Protein AF-A0A958JCL6-F1 (afdb_monomer)

Sequence (434 aa):
MTSCCTVGLRSVIQRTFHLLRENCIGRKLQSEATAASVCFLFAFVALLLGGSQFAGAQTQPIQCGQSSDSDIFIMLDVTGSVSEAELEDEKAAAKALIDFFTGGNPLPHVAIGSFNSDCGSRSECNNSTFDHARIVVPLSDNYAAHQLALAPTPNGLIGPGPGGAGLGLTNIEKAIQLGQDHLAAFGSPSRRDFVIFISDGDPNVPGIFTVPTECNACNCPIAEDLGATAAANALAAGITIFTIHAGDSSCGGPEYLESRIASSPTNHFTSAGNLSDIFRQIAEAISCDDGLDCTADSCNTNTKFCEFVELDEDKDGLGDCSDLCFGDNSMIGLPCDGPDNDTCPTGVYDCPTNGVLTCTDGPEFDDRDGDGTSDCEDGCPDDKGKIDPLVCGCGIPDTDTDSDGTPDCKDRCVDDPFKIAPGICGCGTPDEKS

Solvent-accessible surface area (backbone atoms only — not comparable to full-atom values): 24867 Å² total; per-residue (Å²): 144,87,83,84,80,80,77,70,61,64,63,60,56,56,59,54,53,59,66,52,63,69,65,71,82,76,72,90,83,82,74,88,78,61,67,63,61,56,54,54,54,54,57,54,55,54,66,71,52,74,76,72,79,81,66,74,83,72,78,71,78,53,40,48,45,37,42,29,66,28,34,36,34,39,37,40,53,41,23,53,79,51,48,73,67,55,48,50,52,50,26,51,19,57,39,48,38,55,59,54,42,72,80,26,65,56,57,43,28,40,24,35,33,39,26,31,39,77,32,97,40,78,72,51,62,37,37,100,83,58,68,44,33,45,79,75,37,73,75,38,69,62,55,69,63,50,48,41,45,38,30,66,78,90,72,17,66,73,56,64,53,100,82,50,80,34,77,44,33,29,38,53,26,47,37,46,45,52,48,47,54,48,44,73,73,69,49,56,94,88,36,52,41,36,36,42,40,38,33,38,42,51,31,38,33,45,92,54,67,67,74,56,90,78,40,39,74,59,42,18,68,67,17,48,53,44,22,27,50,35,30,54,54,33,43,75,70,62,33,47,29,35,26,33,32,50,69,73,69,88,54,49,10,51,59,45,31,25,77,44,43,18,74,38,65,87,36,36,44,63,53,94,53,60,49,57,58,51,32,47,52,51,44,25,37,54,21,24,58,85,83,51,91,37,40,51,49,34,52,37,88,87,80,45,28,43,45,77,40,69,33,46,90,44,65,65,82,54,34,40,78,77,44,91,59,80,76,47,68,86,57,68,94,54,78,80,81,70,97,65,98,59,77,46,97,83,75,48,64,55,73,56,80,85,79,52,94,56,92,78,57,61,98,40,75,48,37,74,49,65,65,84,53,34,38,79,79,24,66,17,49,77,27,58,90,38,57,56,29,77,93,54,35,61,86,41,75,71,51,44,77,44,67,64,84,52,32,42,81,75,24,71,19,52,79,22,57,86,39,61,50,61,52,94,68,34,60,84,46,85,78,74,82,131

Structure (mmCIF, N/CA/C/O backbone):
data_AF-A0A958JCL6-F1
#
_entry.id   AF-A0A958JCL6-F1
#
loop_
_atom_site.group_PDB
_atom_site.id
_atom_site.type_symbol
_atom_site.label_atom_id
_atom_site.label_alt_id
_atom_site.label_comp_id
_atom_site.label_asym_id
_atom_site.label_entity_id
_atom_site.l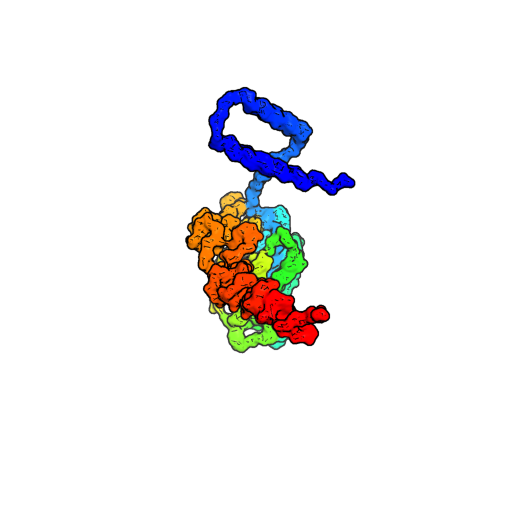abel_seq_id
_atom_site.pdbx_PDB_ins_code
_atom_site.Cartn_x
_atom_site.Cartn_y
_atom_site.Cartn_z
_atom_site.occupancy
_atom_site.B_iso_or_equiv
_atom_site.auth_seq_id
_atom_site.auth_comp_id
_atom_site.auth_asym_id
_atom_site.auth_atom_id
_atom_site.pdbx_PDB_model_num
ATOM 1 N N . MET A 1 1 ? -19.594 -31.682 30.255 1.00 39.00 1 MET A N 1
ATOM 2 C CA . MET A 1 1 ? -20.837 -31.716 29.452 1.00 39.00 1 MET A CA 1
ATOM 3 C C . MET A 1 1 ? -21.299 -30.282 29.251 1.00 39.00 1 MET A C 1
ATOM 5 O O . MET A 1 1 ? -22.208 -29.830 29.929 1.00 39.00 1 MET A O 1
ATOM 9 N N . THR A 1 2 ? -20.615 -29.532 28.392 1.00 33.00 2 THR A N 1
ATOM 10 C CA . THR A 1 2 ? -20.937 -28.110 28.170 1.00 33.00 2 THR A CA 1
ATOM 11 C C . THR A 1 2 ? -20.466 -27.690 26.780 1.00 33.00 2 THR A C 1
ATOM 13 O O . THR A 1 2 ? -19.779 -26.700 26.594 1.00 33.00 2 THR A O 1
ATOM 16 N N . SER A 1 3 ? -20.805 -28.520 25.794 1.00 38.75 3 SER A N 1
ATOM 17 C CA . SER A 1 3 ? -20.690 -28.216 24.370 1.00 38.75 3 SER A CA 1
ATOM 18 C C . SER A 1 3 ? -21.847 -28.936 23.673 1.00 38.75 3 SER A C 1
ATOM 20 O O . SER A 1 3 ? -21.738 -30.120 23.369 1.00 38.75 3 SER A O 1
ATOM 22 N N . CYS A 1 4 ? -23.018 -28.280 23.621 1.00 28.05 4 CYS A N 1
ATOM 23 C CA . CYS A 1 4 ? -24.163 -28.668 22.770 1.00 28.05 4 CYS A CA 1
ATOM 24 C C . CYS A 1 4 ? -25.388 -27.720 22.802 1.00 28.05 4 CYS A C 1
ATOM 26 O O . CYS A 1 4 ? -26.314 -27.946 22.036 1.00 28.05 4 CYS A O 1
ATOM 28 N N . CYS A 1 5 ? -25.450 -26.667 23.634 1.00 29.92 5 CYS A N 1
ATOM 29 C CA . CYS A 1 5 ? -26.699 -25.886 23.795 1.00 29.92 5 CYS A CA 1
ATOM 30 C C . CYS A 1 5 ? -26.725 -24.458 23.216 1.00 29.92 5 CYS A C 1
ATOM 32 O O . CYS A 1 5 ? -27.700 -23.749 23.446 1.00 29.92 5 CYS A O 1
ATOM 34 N N . THR A 1 6 ? -25.730 -24.009 22.448 1.00 34.44 6 THR A N 1
ATOM 35 C CA . THR A 1 6 ? -25.703 -22.621 21.925 1.00 34.44 6 THR A CA 1
ATOM 36 C C . THR A 1 6 ? -26.081 -22.465 20.450 1.00 34.44 6 THR A C 1
ATOM 38 O O . THR A 1 6 ? -26.297 -21.342 20.008 1.00 34.44 6 THR A O 1
ATOM 41 N N . VAL A 1 7 ? -26.262 -23.554 19.694 1.00 36.06 7 VAL A N 1
ATOM 42 C CA . VAL A 1 7 ? -26.573 -23.478 18.247 1.00 36.06 7 VAL A CA 1
ATOM 43 C C . VAL A 1 7 ? -28.088 -23.506 17.953 1.00 36.06 7 VAL A C 1
ATOM 45 O O . VAL A 1 7 ? -28.528 -23.037 16.910 1.00 36.06 7 VAL A O 1
ATOM 48 N N . GLY A 1 8 ? -28.929 -23.955 18.893 1.00 34.06 8 GLY A N 1
ATOM 49 C CA . GLY A 1 8 ? -30.378 -24.107 18.669 1.00 34.06 8 GLY A CA 1
ATOM 50 C C . GLY A 1 8 ? -31.250 -22.862 18.900 1.00 34.06 8 GLY A C 1
ATOM 51 O O . GLY A 1 8 ? -32.396 -22.839 18.457 1.00 34.06 8 GLY A O 1
ATOM 52 N N . LEU A 1 9 ? -30.753 -21.821 19.582 1.00 34.25 9 LEU A N 1
ATOM 53 C CA . LEU A 1 9 ? -31.599 -20.694 20.017 1.00 34.25 9 LEU A CA 1
ATOM 54 C C . LEU A 1 9 ? -31.659 -19.522 19.019 1.00 34.25 9 LEU A C 1
ATOM 56 O O . LEU A 1 9 ? -32.630 -18.768 19.029 1.00 34.25 9 LEU A O 1
ATOM 60 N N . ARG A 1 10 ? -30.668 -19.380 18.124 1.00 36.72 10 ARG A N 1
ATOM 61 C CA . ARG A 1 10 ? -30.655 -18.307 17.106 1.00 36.72 10 ARG A CA 1
ATOM 62 C C . ARG A 1 10 ? -31.706 -18.520 16.004 1.00 36.72 10 ARG A C 1
ATOM 64 O O . ARG A 1 10 ? -32.340 -17.560 15.579 1.00 36.72 10 ARG A O 1
ATOM 71 N N . SER A 1 11 ? -31.979 -19.769 15.614 1.00 39.22 11 SER A N 1
ATOM 72 C CA . SER A 1 11 ? -32.903 -20.087 14.506 1.00 39.22 11 SER A CA 1
ATOM 73 C C . SER A 1 11 ? -34.390 -19.841 14.836 1.00 39.22 11 SER A C 1
ATOM 75 O O . SER A 1 11 ? -35.166 -19.426 13.974 1.00 39.22 11 SER A O 1
ATOM 77 N N . VAL A 1 12 ? -34.801 -20.024 16.099 1.00 42.59 12 VAL A N 1
ATOM 78 C CA . VAL A 1 12 ? -36.208 -19.859 16.523 1.00 42.59 12 VAL A CA 1
ATOM 79 C C . VAL A 1 12 ? -36.593 -18.379 16.672 1.00 42.59 12 VAL A C 1
ATOM 81 O O . VAL A 1 12 ? -37.724 -17.992 16.370 1.00 42.59 12 VAL A O 1
ATOM 84 N N . ILE A 1 13 ? -35.648 -17.523 17.073 1.00 46.28 13 ILE A N 1
ATOM 85 C CA . ILE A 1 13 ? -35.899 -16.090 17.295 1.00 46.28 13 ILE A CA 1
ATOM 86 C C . ILE A 1 13 ? -35.992 -15.334 15.958 1.00 46.28 13 ILE A C 1
ATOM 88 O O . ILE A 1 13 ? -36.904 -14.524 15.785 1.00 46.28 13 ILE A O 1
ATOM 92 N N . GLN A 1 14 ? -35.147 -15.661 14.973 1.00 42.03 14 GLN A N 1
ATOM 93 C CA . GLN A 1 14 ? -35.189 -15.030 13.644 1.00 42.03 14 GLN A CA 1
ATOM 94 C C . GLN A 1 14 ? -36.456 -15.387 12.846 1.00 42.03 14 GLN A C 1
ATOM 96 O O . GLN A 1 14 ? -37.058 -14.508 12.230 1.00 42.03 14 GLN A O 1
ATOM 101 N N . ARG A 1 15 ? -36.943 -16.637 12.923 1.00 37.75 15 ARG A N 1
ATOM 102 C CA . ARG A 1 15 ? -38.206 -17.033 12.261 1.00 37.75 15 ARG A CA 1
ATOM 103 C C . ARG A 1 15 ? -39.452 -16.404 12.893 1.00 37.75 15 ARG A C 1
ATOM 105 O O . ARG A 1 15 ? -40.432 -16.164 12.193 1.00 37.75 15 ARG A O 1
ATOM 112 N N . THR A 1 16 ? -39.416 -16.086 14.188 1.00 41.25 16 THR A N 1
ATOM 113 C CA . THR A 1 16 ? -40.552 -15.450 14.882 1.00 41.25 16 THR A CA 1
ATOM 114 C C . THR A 1 16 ? -40.658 -13.955 14.553 1.00 41.25 16 THR A C 1
ATOM 116 O O . THR A 1 16 ? -41.762 -13.425 14.441 1.00 41.25 16 THR A O 1
ATOM 119 N N . PHE A 1 17 ? -39.528 -13.279 14.315 1.00 41.25 17 PHE A N 1
ATOM 120 C CA . PHE A 1 17 ? -39.505 -11.865 13.922 1.00 41.25 17 PHE A CA 1
ATOM 121 C C . PHE A 1 17 ? -40.013 -11.631 12.490 1.00 41.25 17 PHE A C 1
ATOM 123 O O . PHE A 1 17 ? -40.710 -10.645 12.242 1.00 41.25 17 PHE A O 1
ATOM 130 N N . HIS A 1 18 ? -39.744 -12.554 11.560 1.00 37.88 18 HIS A N 1
ATOM 131 C CA . HIS A 1 18 ? -40.180 -12.403 10.168 1.00 37.88 18 HIS A CA 1
ATOM 132 C C . HIS A 1 18 ? -41.704 -12.578 9.991 1.00 37.88 18 HIS A C 1
ATOM 134 O O . HIS A 1 18 ? -42.314 -11.851 9.210 1.00 37.88 18 HIS A O 1
ATOM 140 N N . LEU A 1 19 ? -42.342 -13.455 10.781 1.00 37.97 19 LEU A N 1
ATOM 141 C CA . LEU A 1 19 ? -43.799 -13.688 10.747 1.00 37.97 19 LEU A CA 1
ATOM 142 C C . LEU A 1 19 ? -44.634 -12.564 11.397 1.00 37.97 19 LEU A C 1
ATOM 144 O O . LEU A 1 19 ? -45.832 -12.441 11.124 1.00 37.97 19 LEU A O 1
ATOM 148 N N . LEU A 1 20 ? -44.027 -11.734 12.254 1.00 38.72 20 LEU A N 1
ATOM 149 C CA . LEU A 1 20 ? -44.705 -10.603 12.904 1.00 38.72 20 LEU A CA 1
ATOM 150 C C . LEU A 1 20 ? -44.618 -9.303 12.091 1.00 38.72 20 LEU A C 1
ATOM 152 O O . LEU A 1 20 ? -45.512 -8.464 12.208 1.00 38.72 20 LEU A O 1
ATOM 156 N N . ARG A 1 21 ? -43.598 -9.141 11.234 1.00 38.00 21 ARG A N 1
ATOM 157 C CA . ARG A 1 21 ? -43.449 -7.945 10.386 1.00 38.00 21 ARG A CA 1
ATOM 158 C C . ARG A 1 21 ? -44.505 -7.883 9.275 1.00 38.00 21 ARG A C 1
ATOM 160 O O . ARG A 1 21 ? -4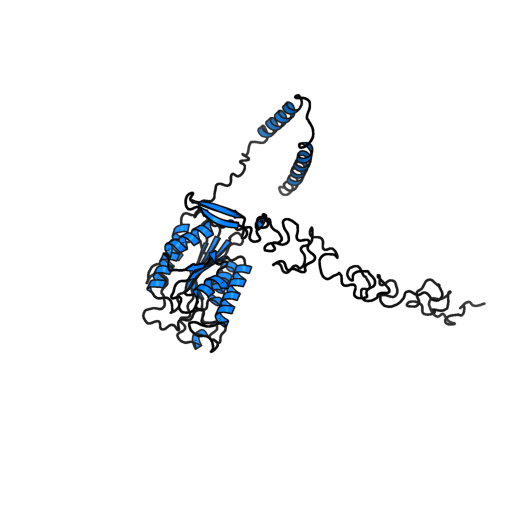4.987 -6.797 8.971 1.00 38.00 21 ARG A O 1
ATOM 167 N N . GLU A 1 22 ? -44.945 -9.028 8.750 1.00 39.38 22 GLU A N 1
ATOM 168 C CA . GLU A 1 22 ? -45.977 -9.072 7.699 1.00 39.38 22 GLU A CA 1
ATOM 169 C C . GLU A 1 22 ? -47.410 -8.863 8.219 1.00 39.38 22 GLU A C 1
ATOM 171 O O . GLU A 1 22 ? -48.265 -8.355 7.497 1.00 39.38 22 GLU A O 1
ATOM 176 N N . ASN A 1 23 ? -47.692 -9.168 9.491 1.00 37.59 23 ASN A N 1
ATOM 177 C CA . ASN A 1 23 ? -49.053 -9.070 10.036 1.00 37.59 23 ASN A CA 1
ATOM 178 C C . ASN A 1 23 ? -49.416 -7.695 10.632 1.00 37.59 23 ASN A C 1
ATOM 180 O O . ASN A 1 23 ? -50.583 -7.465 10.952 1.00 37.59 23 ASN A O 1
ATOM 184 N N . CYS A 1 24 ? -48.462 -6.765 10.762 1.00 35.53 24 CYS A N 1
ATOM 185 C CA . CYS A 1 24 ? -48.701 -5.456 11.389 1.00 35.53 24 CYS A CA 1
ATOM 186 C C . CYS A 1 24 ? -48.963 -4.298 10.406 1.00 35.53 24 CYS A C 1
ATOM 188 O O . CYS A 1 24 ? -49.412 -3.243 10.848 1.00 35.53 24 CYS A O 1
ATOM 190 N N . ILE A 1 25 ? -48.750 -4.465 9.093 1.00 41.62 25 ILE A N 1
ATOM 191 C CA . ILE A 1 25 ? -48.923 -3.365 8.114 1.00 41.62 25 ILE A CA 1
ATOM 192 C C . ILE A 1 25 ? -50.356 -3.276 7.547 1.00 41.62 25 ILE A C 1
ATOM 194 O O . ILE A 1 25 ? -50.726 -2.272 6.944 1.00 41.62 25 ILE A O 1
ATOM 198 N N . GLY A 1 26 ? -51.244 -4.242 7.811 1.00 39.81 26 GLY A N 1
ATOM 199 C CA . GLY A 1 26 ? -52.576 -4.207 7.200 1.00 39.81 26 GLY A CA 1
ATOM 200 C C . GLY A 1 26 ? -53.673 -4.951 7.943 1.00 39.81 26 GLY A C 1
ATOM 201 O O . GLY A 1 26 ? -54.117 -5.986 7.464 1.00 39.81 26 GLY A O 1
ATOM 202 N N . ARG A 1 27 ? -54.179 -4.403 9.058 1.00 35.00 27 ARG A N 1
ATOM 203 C CA . ARG A 1 27 ? -55.592 -4.535 9.486 1.00 35.00 27 ARG A CA 1
ATOM 204 C C . ARG A 1 27 ? -55.873 -3.678 10.722 1.00 35.00 27 ARG A C 1
ATOM 206 O O . ARG A 1 27 ? -55.161 -3.744 11.716 1.00 35.00 27 ARG A O 1
ATOM 213 N N . LYS A 1 28 ? -56.963 -2.902 10.669 1.00 39.47 28 LYS A N 1
ATOM 214 C CA . LYS A 1 28 ? -57.571 -2.225 11.826 1.00 39.47 28 LYS A CA 1
ATOM 215 C C . LYS A 1 28 ? -57.827 -3.251 12.939 1.00 39.47 28 LYS A C 1
ATOM 217 O O . LYS A 1 28 ? -58.746 -4.058 12.817 1.00 39.47 28 LYS A O 1
ATOM 222 N N . LEU A 1 29 ? -57.051 -3.203 14.019 1.00 36.38 29 LEU A N 1
ATOM 223 C CA . LEU A 1 29 ? -57.349 -3.939 15.246 1.00 36.38 29 LEU A CA 1
ATOM 224 C C . LEU A 1 29 ? -58.509 -3.241 15.967 1.00 36.38 29 LEU A C 1
ATOM 226 O O . LEU A 1 29 ? -58.356 -2.165 16.539 1.00 36.38 29 LEU A O 1
ATOM 230 N N . GLN A 1 30 ? -59.695 -3.847 15.894 1.00 39.56 30 GLN A N 1
ATOM 231 C CA . GLN A 1 30 ? -60.804 -3.551 16.795 1.00 39.56 30 GLN A CA 1
ATOM 232 C C . GLN A 1 30 ? -60.607 -4.317 18.115 1.00 39.56 30 GLN A C 1
ATOM 234 O O . GLN A 1 30 ? -60.322 -5.513 18.119 1.00 39.56 30 GLN A O 1
ATOM 239 N N . SER A 1 31 ? -60.873 -3.614 19.218 1.00 39.22 31 SER A N 1
ATOM 240 C CA . SER A 1 31 ? -60.958 -4.050 20.623 1.00 39.22 31 SER A CA 1
ATOM 241 C C . SER A 1 31 ? -59.693 -3.883 21.486 1.00 39.22 31 SER A C 1
ATOM 243 O O . SER A 1 31 ? -58.664 -4.524 21.303 1.00 39.22 31 SER A O 1
ATOM 245 N N . GLU A 1 32 ? -59.825 -3.013 22.491 1.00 40.66 32 GLU A N 1
ATOM 246 C CA . GLU A 1 32 ? -58.798 -2.567 23.447 1.00 40.66 32 GLU A CA 1
ATOM 247 C C . GLU A 1 32 ? -58.485 -3.591 24.563 1.00 40.66 32 GLU A C 1
ATOM 249 O O . GLU A 1 32 ? -57.753 -3.288 25.501 1.00 40.66 32 GLU A O 1
ATOM 254 N N . ALA A 1 33 ? -59.008 -4.820 24.491 1.00 38.44 33 ALA A N 1
ATOM 255 C CA . ALA A 1 33 ? -58.913 -5.786 25.593 1.00 38.44 33 ALA A CA 1
ATOM 256 C C . ALA A 1 33 ? -57.717 -6.761 25.507 1.00 38.44 33 ALA A C 1
ATOM 258 O O . ALA A 1 33 ? -57.392 -7.410 26.501 1.00 38.44 33 ALA A O 1
ATOM 259 N N . THR A 1 34 ? -57.030 -6.873 24.365 1.00 43.03 34 THR A N 1
ATOM 260 C CA . THR A 1 34 ? -55.940 -7.857 24.166 1.00 43.03 34 THR A CA 1
ATOM 261 C C . THR A 1 34 ? -54.529 -7.267 24.236 1.00 43.03 34 THR A C 1
ATOM 263 O O . THR A 1 34 ? -53.590 -7.994 24.556 1.00 43.03 34 THR A O 1
ATOM 266 N N . ALA A 1 35 ? -54.358 -5.953 24.052 1.00 39.59 35 ALA A N 1
ATOM 267 C CA . ALA A 1 35 ? -53.045 -5.298 24.121 1.00 39.59 35 ALA A CA 1
ATOM 268 C C . ALA A 1 35 ? -52.457 -5.266 25.549 1.00 39.59 35 ALA A C 1
ATOM 270 O O . ALA A 1 35 ? -51.249 -5.411 25.737 1.00 39.59 35 ALA A O 1
ATOM 271 N N . ALA A 1 36 ? -53.306 -5.151 26.576 1.00 39.66 36 ALA A N 1
ATOM 272 C CA . ALA A 1 36 ? -52.859 -5.063 27.967 1.00 39.66 36 ALA A CA 1
ATOM 273 C C . ALA A 1 36 ? -52.323 -6.398 28.526 1.00 39.66 36 ALA A C 1
ATOM 275 O O . ALA A 1 36 ? -51.386 -6.395 29.323 1.00 39.66 36 ALA A O 1
ATOM 276 N N . SER A 1 37 ? -52.863 -7.545 28.088 1.00 39.97 37 SER A N 1
ATOM 277 C CA . SER A 1 37 ? -52.416 -8.866 28.573 1.00 39.97 37 SER A CA 1
ATOM 278 C C . SER A 1 37 ? -51.082 -9.315 27.972 1.00 39.97 37 SER A C 1
ATOM 280 O O . SER A 1 37 ? -50.321 -10.011 28.640 1.00 39.97 37 SER A O 1
ATOM 282 N N . VAL A 1 38 ? -50.760 -8.895 26.743 1.00 45.81 38 VAL A N 1
ATOM 283 C CA . VAL A 1 38 ? -49.485 -9.250 26.093 1.00 45.81 38 VAL A CA 1
ATOM 284 C C . VAL A 1 38 ? -48.331 -8.414 26.661 1.00 45.81 38 VAL A C 1
ATOM 286 O O . VAL A 1 38 ? -47.273 -8.965 26.953 1.00 45.81 38 VAL A O 1
ATOM 289 N N . CYS A 1 39 ? -48.549 -7.126 26.956 1.00 39.44 39 CYS A N 1
ATOM 290 C CA . CYS A 1 39 ? -47.544 -6.286 27.625 1.00 39.44 39 CYS A CA 1
ATOM 291 C C . CYS A 1 39 ? -47.199 -6.760 29.050 1.00 39.44 39 CYS A C 1
ATOM 293 O O . CYS A 1 39 ? -46.035 -6.704 29.449 1.00 39.44 39 CYS A O 1
ATOM 295 N N . PHE A 1 40 ? -48.176 -7.266 29.814 1.00 40.56 40 PHE A N 1
ATOM 296 C CA . PHE A 1 40 ? -47.926 -7.767 31.173 1.00 40.56 40 PHE A CA 1
ATOM 297 C C . PHE A 1 40 ? -47.107 -9.066 31.197 1.00 40.56 40 PHE A C 1
ATOM 299 O O . PHE A 1 40 ? -46.308 -9.261 32.114 1.00 40.56 40 PHE A O 1
ATOM 306 N N . LEU A 1 41 ? -47.245 -9.928 30.182 1.00 43.66 41 LEU A N 1
ATOM 307 C CA . LEU A 1 41 ? -46.447 -11.153 30.076 1.00 43.66 41 LEU A CA 1
ATOM 308 C C . LEU A 1 41 ? -44.974 -10.849 29.740 1.00 43.66 41 LEU A C 1
ATOM 310 O O . LEU A 1 41 ? -44.077 -11.469 30.309 1.00 43.66 41 LEU A O 1
ATOM 314 N N . PHE A 1 42 ? -44.716 -9.852 28.883 1.00 44.97 42 PHE A N 1
ATOM 315 C CA . PHE A 1 42 ? -43.356 -9.409 28.542 1.00 44.97 42 PHE A CA 1
ATOM 316 C C . PHE A 1 42 ? -42.625 -8.766 29.732 1.00 44.97 42 PHE A C 1
ATOM 318 O O . PHE A 1 42 ? -41.445 -9.042 29.948 1.00 44.97 42 PHE A O 1
ATOM 325 N N . ALA A 1 43 ? -43.327 -7.977 30.553 1.00 42.94 43 ALA A N 1
ATOM 326 C CA . ALA A 1 43 ? -42.743 -7.362 31.746 1.00 42.94 43 ALA A CA 1
ATOM 327 C C . ALA A 1 43 ? -42.351 -8.395 32.822 1.00 42.94 43 ALA A C 1
ATOM 329 O O . ALA A 1 43 ? -41.345 -8.222 33.507 1.00 42.94 43 ALA A O 1
ATOM 330 N N . PHE A 1 44 ? -43.107 -9.491 32.954 1.00 41.81 44 PHE A N 1
ATOM 331 C CA . PHE A 1 44 ? -42.834 -10.527 33.958 1.00 41.81 44 PHE A CA 1
ATOM 332 C C . PHE A 1 44 ? -41.683 -11.466 33.557 1.00 41.81 44 PHE A C 1
ATOM 334 O O . PHE A 1 44 ? -40.919 -11.905 34.416 1.00 41.81 44 PHE A O 1
ATOM 341 N N . VAL A 1 45 ? -41.507 -11.734 32.256 1.00 47.47 45 VAL A N 1
ATOM 342 C CA . VAL A 1 45 ? -40.377 -12.532 31.740 1.00 47.47 45 VAL A CA 1
ATOM 343 C C . VAL A 1 45 ? -39.056 -11.753 31.829 1.00 47.47 45 VAL A C 1
ATOM 345 O O . VAL A 1 45 ? -38.036 -12.335 32.193 1.00 47.47 45 VAL A O 1
ATOM 348 N N . ALA A 1 46 ? -39.081 -10.434 31.608 1.00 42.59 46 ALA A N 1
ATOM 349 C CA . ALA A 1 46 ? -37.911 -9.561 31.760 1.00 42.59 46 ALA A CA 1
ATOM 350 C C . ALA A 1 46 ? -37.437 -9.394 33.222 1.00 42.59 46 ALA A C 1
ATOM 352 O O . ALA A 1 46 ? -36.280 -9.066 33.461 1.00 42.59 46 ALA A O 1
ATOM 353 N N . LEU A 1 47 ? -38.313 -9.632 34.206 1.00 41.94 47 LEU A N 1
ATOM 354 C CA . LEU A 1 47 ? -37.991 -9.549 35.639 1.00 41.94 47 LEU A CA 1
ATOM 355 C C . LEU A 1 47 ? -37.444 -10.863 36.223 1.00 41.94 47 LEU A C 1
ATOM 357 O O . LEU A 1 47 ? -36.750 -10.833 37.237 1.00 41.94 47 LEU A O 1
ATOM 361 N N . LEU A 1 48 ? -37.742 -12.010 35.601 1.00 41.12 48 LEU A N 1
ATOM 362 C CA . LEU A 1 48 ? -37.311 -13.338 36.068 1.00 41.12 48 LEU A CA 1
ATOM 363 C C . LEU A 1 48 ? -36.000 -13.817 35.430 1.00 41.12 48 LEU A C 1
ATOM 365 O O . LEU A 1 48 ? -35.284 -14.620 36.027 1.00 41.12 48 LEU A O 1
ATOM 369 N N . LEU A 1 49 ? -35.656 -13.307 34.249 1.00 44.38 49 LEU A N 1
ATOM 370 C CA . LEU A 1 49 ? -34.343 -13.483 33.638 1.00 44.38 49 LEU A CA 1
ATOM 371 C C . LEU A 1 49 ? -33.527 -12.244 33.986 1.00 44.38 49 LEU A C 1
ATOM 373 O O . LEU A 1 49 ? -33.685 -11.214 33.340 1.00 44.38 49 LEU A O 1
ATOM 377 N N . GLY A 1 50 ? -32.741 -12.335 35.065 1.00 40.16 50 GLY A N 1
ATOM 378 C CA . GLY A 1 50 ? -31.964 -11.231 35.628 1.00 40.16 50 GLY A CA 1
ATOM 379 C C . GLY A 1 50 ? -31.431 -10.293 34.550 1.00 40.16 50 GLY A C 1
ATOM 380 O O . GLY A 1 50 ? -30.724 -10.732 33.647 1.00 40.16 50 GLY A O 1
ATOM 381 N N . GLY A 1 51 ? -31.833 -9.024 34.643 1.00 38.94 51 GLY A N 1
ATOM 382 C CA . GLY A 1 51 ? -31.519 -7.984 33.677 1.00 38.94 51 GLY A CA 1
ATOM 383 C C . GLY A 1 51 ? -30.016 -7.777 33.534 1.00 38.94 51 GLY A C 1
ATOM 384 O O . GLY A 1 51 ? -29.430 -6.903 34.167 1.00 38.94 51 GLY A O 1
ATOM 385 N N . SER A 1 52 ? -29.396 -8.564 32.664 1.00 39.09 52 SER A N 1
ATOM 386 C CA . SER A 1 52 ? -28.234 -8.127 31.918 1.00 39.09 52 SER A CA 1
ATOM 387 C C . SER A 1 52 ? -28.746 -7.079 30.948 1.00 39.09 52 SER A C 1
ATOM 389 O O . SER A 1 52 ? -29.587 -7.348 30.093 1.00 39.09 52 SER A O 1
ATOM 391 N N . GLN A 1 53 ? -28.294 -5.858 31.180 1.00 37.84 53 GLN A N 1
ATOM 392 C CA . GLN A 1 53 ? -28.533 -4.694 30.354 1.00 37.84 53 GLN A CA 1
ATOM 393 C C . GLN A 1 53 ? -28.254 -5.072 28.892 1.00 37.84 53 GLN A C 1
ATOM 395 O O . GLN A 1 53 ? -27.101 -5.160 28.484 1.00 37.84 53 GLN A O 1
ATOM 400 N N . PHE A 1 54 ? -29.298 -5.281 28.090 1.00 34.81 54 PHE A N 1
ATOM 401 C CA . PHE A 1 54 ? -29.199 -5.034 26.657 1.00 34.81 54 PHE A CA 1
ATOM 402 C C . PHE A 1 54 ? -29.184 -3.515 26.503 1.00 34.81 54 PHE A C 1
ATOM 404 O O . PHE A 1 54 ? -30.178 -2.887 26.145 1.00 34.81 54 PHE A O 1
ATOM 411 N N . ALA A 1 55 ? -28.047 -2.915 26.858 1.00 33.53 55 ALA A N 1
ATOM 412 C CA . ALA A 1 55 ? -27.641 -1.691 26.211 1.00 33.53 55 ALA A CA 1
ATOM 413 C C . ALA A 1 55 ? -27.540 -2.061 24.730 1.00 33.53 55 ALA A C 1
ATOM 415 O O . ALA A 1 55 ? -26.717 -2.896 24.352 1.00 33.53 55 ALA A O 1
ATOM 416 N N . GLY A 1 56 ? -28.425 -1.508 23.897 1.00 31.89 56 GLY A N 1
ATOM 417 C CA . GLY A 1 56 ? -28.084 -1.376 22.488 1.00 31.89 56 GLY A CA 1
ATOM 418 C C . GLY A 1 56 ? -26.699 -0.744 22.457 1.00 31.89 56 GLY A C 1
ATOM 419 O O . GLY A 1 56 ? -26.472 0.227 23.182 1.00 31.89 56 GLY A O 1
ATOM 420 N N . ALA A 1 57 ? -25.764 -1.356 21.736 1.00 33.41 57 ALA A N 1
ATOM 421 C CA . ALA A 1 57 ? -24.458 -0.768 21.520 1.00 33.41 57 ALA A CA 1
ATOM 422 C C . ALA A 1 57 ? -24.696 0.593 20.858 1.00 33.41 57 ALA A C 1
ATOM 424 O O . ALA A 1 57 ? -24.934 0.679 19.659 1.00 33.41 57 ALA A O 1
ATOM 425 N N . GLN A 1 58 ? -24.740 1.655 21.659 1.00 32.81 58 GLN A N 1
ATOM 426 C CA . GLN A 1 58 ? -24.475 2.979 21.146 1.00 32.81 58 GLN A CA 1
ATOM 427 C C . GLN A 1 58 ? -22.994 2.948 20.820 1.00 32.81 58 GLN A C 1
ATOM 429 O O . GLN A 1 58 ? -22.167 2.951 21.734 1.00 32.81 58 GLN A O 1
ATOM 434 N N . THR A 1 59 ? -22.681 2.813 19.535 1.00 48.19 59 THR A N 1
ATOM 435 C CA . THR A 1 59 ? -21.349 3.080 19.014 1.00 48.19 59 THR A CA 1
ATOM 436 C C . THR A 1 59 ? -21.013 4.502 19.448 1.00 48.19 59 THR A C 1
ATOM 438 O O . THR A 1 59 ? -21.622 5.474 19.005 1.00 48.19 59 THR A O 1
ATOM 441 N N . GLN A 1 60 ? -20.149 4.628 20.455 1.00 57.12 60 GLN A N 1
ATOM 442 C CA . GLN A 1 60 ? -19.593 5.931 20.787 1.00 57.12 60 GLN A CA 1
ATOM 443 C C . GLN A 1 60 ? -18.820 6.393 19.545 1.00 57.12 60 GLN A C 1
ATOM 445 O O . GLN A 1 60 ? -18.131 5.564 18.947 1.00 57.12 60 GLN A O 1
ATOM 450 N N . PRO A 1 61 ? -18.958 7.659 19.124 1.00 68.06 61 PRO A N 1
ATOM 451 C CA . PRO A 1 61 ? -18.244 8.156 17.957 1.00 68.06 61 PRO A CA 1
ATOM 452 C C . PRO A 1 61 ? -16.734 7.985 18.173 1.00 68.06 61 PRO A C 1
ATOM 454 O O . PRO A 1 61 ? -16.221 8.301 19.251 1.00 68.06 61 PRO A O 1
ATOM 457 N N . ILE A 1 62 ? -16.039 7.439 17.173 1.00 73.56 62 ILE A N 1
ATOM 458 C CA . ILE A 1 62 ? -14.595 7.187 17.238 1.00 73.56 62 ILE A CA 1
ATOM 459 C C . ILE A 1 62 ? -13.894 8.542 17.243 1.00 73.56 62 ILE A C 1
ATOM 461 O O . ILE A 1 62 ? -14.095 9.356 16.346 1.00 73.56 62 ILE A O 1
ATOM 465 N N . GLN A 1 63 ? -13.125 8.832 18.291 1.00 76.69 63 GLN A N 1
ATOM 466 C CA . GLN A 1 63 ? -12.359 10.071 18.365 1.00 76.69 63 GLN A CA 1
ATOM 467 C C . GLN A 1 63 ? -11.098 9.924 17.508 1.00 76.69 63 GLN A C 1
ATOM 469 O O . GLN A 1 63 ? -10.400 8.913 17.615 1.00 76.69 63 GLN A O 1
ATOM 474 N N . CYS A 1 64 ? -10.768 10.940 16.710 1.00 75.56 64 CYS A N 1
ATOM 475 C CA . CYS A 1 64 ? -9.538 10.915 15.921 1.00 75.56 64 CYS A CA 1
ATOM 476 C C . CYS A 1 64 ? -8.324 10.726 16.851 1.00 75.56 64 CYS A C 1
ATOM 478 O O . CYS A 1 64 ? -8.223 11.392 17.890 1.00 75.56 64 CYS A O 1
ATOM 480 N N . GLY A 1 65 ? -7.415 9.815 16.499 1.00 65.00 65 GLY A N 1
ATOM 481 C CA . GLY A 1 65 ? -6.227 9.493 17.299 1.00 65.00 65 GLY A CA 1
ATOM 482 C C . GLY A 1 65 ? -6.458 8.594 18.516 1.00 65.00 65 GLY A C 1
ATOM 483 O O . GLY A 1 65 ? -5.605 8.548 19.403 1.00 65.00 65 GLY A O 1
ATOM 484 N N . GLN A 1 66 ? -7.602 7.908 18.616 1.00 66.62 66 GLN A N 1
ATOM 485 C CA . GLN A 1 66 ? -7.882 6.977 19.722 1.00 66.62 66 GLN A CA 1
ATOM 486 C C . GLN A 1 66 ? -8.084 5.518 19.298 1.00 66.62 66 GLN A C 1
ATOM 488 O O . GLN A 1 66 ? -8.041 4.652 20.170 1.00 66.62 66 GLN A O 1
ATOM 493 N N . SER A 1 67 ? -8.257 5.228 18.007 1.00 60.94 67 SER A N 1
ATOM 494 C CA . SER A 1 67 ? -8.504 3.872 17.516 1.00 60.94 67 SER A CA 1
ATOM 495 C C . SER A 1 67 ? -7.830 3.652 16.171 1.00 60.94 67 SER A C 1
ATOM 497 O O . SER A 1 67 ? -8.335 4.112 15.162 1.00 60.94 67 SER A O 1
ATOM 499 N N . SER A 1 68 ? -6.734 2.905 16.150 1.00 62.00 68 SER A N 1
ATOM 500 C CA . SER A 1 68 ? -6.332 2.185 14.946 1.00 62.00 68 SER A CA 1
ATOM 501 C C . SER A 1 68 ? -5.705 0.864 15.377 1.00 62.00 68 SER A C 1
ATOM 503 O O . SER A 1 68 ? -4.578 0.803 15.874 1.00 62.00 68 SER A O 1
ATOM 505 N N . ASP A 1 69 ? -6.490 -0.214 15.296 1.00 79.19 69 ASP A N 1
ATOM 506 C CA . ASP A 1 69 ? -5.944 -1.568 15.381 1.00 79.19 69 ASP A CA 1
ATOM 507 C C . ASP A 1 69 ? -5.235 -1.839 14.049 1.00 79.19 69 ASP A C 1
ATOM 509 O O . ASP A 1 69 ? -5.808 -2.383 13.106 1.00 79.19 69 ASP A O 1
ATOM 513 N N . SER A 1 70 ? -4.005 -1.339 13.946 1.00 89.75 70 SER A N 1
ATOM 514 C CA . SER A 1 70 ? -3.287 -1.233 12.678 1.00 89.75 70 SER A CA 1
ATOM 515 C C . SER A 1 70 ? -1.815 -1.565 12.836 1.00 89.75 70 SER A C 1
ATOM 517 O O . SER A 1 70 ? -1.223 -1.351 13.898 1.00 89.75 70 SER A O 1
ATOM 519 N N . ASP A 1 71 ? -1.229 -2.057 11.757 1.00 94.38 71 ASP A N 1
ATOM 520 C CA . ASP A 1 71 ? 0.196 -2.298 11.629 1.00 94.38 71 ASP A CA 1
ATOM 521 C C . ASP A 1 71 ? 0.750 -1.334 10.571 1.00 94.38 71 ASP A C 1
ATOM 523 O O . ASP A 1 71 ? 0.297 -1.278 9.432 1.00 94.38 71 ASP A O 1
ATOM 527 N N . ILE A 1 72 ? 1.693 -0.491 10.984 1.00 94.50 72 ILE A N 1
ATOM 528 C CA . ILE A 1 72 ? 2.198 0.632 10.194 1.00 94.50 72 ILE A CA 1
ATOM 529 C C . ILE A 1 72 ? 3.673 0.397 9.906 1.00 94.50 72 ILE A C 1
ATOM 531 O O . ILE A 1 72 ? 4.486 0.258 10.820 1.00 94.50 72 ILE A O 1
ATOM 535 N N . PHE A 1 73 ? 4.047 0.435 8.638 1.00 96.06 73 PHE A N 1
ATOM 536 C CA . PHE A 1 73 ? 5.430 0.395 8.203 1.00 96.06 73 PHE A CA 1
ATOM 537 C C . PHE A 1 73 ? 5.843 1.762 7.653 1.00 96.06 73 PHE A C 1
ATOM 539 O O . PHE A 1 73 ? 5.381 2.182 6.596 1.00 96.06 73 PHE A O 1
ATOM 546 N N . ILE A 1 74 ? 6.754 2.453 8.339 1.00 94.75 74 ILE A N 1
ATOM 547 C CA . ILE A 1 74 ? 7.326 3.719 7.862 1.00 94.75 74 ILE A CA 1
ATOM 548 C C . ILE A 1 74 ? 8.615 3.413 7.103 1.00 94.75 74 ILE A C 1
ATOM 550 O O . ILE A 1 74 ? 9.545 2.843 7.674 1.00 94.75 74 ILE A O 1
ATOM 554 N N . MET A 1 75 ? 8.688 3.800 5.834 1.00 93.12 75 MET A N 1
ATOM 555 C CA . MET A 1 75 ? 9.845 3.582 4.975 1.00 93.12 75 MET A CA 1
ATOM 556 C C . MET A 1 75 ? 10.479 4.920 4.587 1.00 93.12 75 MET A C 1
ATOM 558 O O . MET A 1 75 ? 9.853 5.731 3.909 1.00 93.12 75 MET A O 1
ATOM 562 N N . LEU A 1 76 ? 11.716 5.135 5.046 1.00 89.06 76 LEU A N 1
ATOM 563 C CA . LEU A 1 76 ? 12.474 6.371 4.832 1.00 89.06 76 LEU A CA 1
ATOM 564 C C . LEU A 1 76 ? 13.485 6.214 3.696 1.00 89.06 76 LEU A C 1
ATOM 566 O O . LEU A 1 76 ? 14.304 5.283 3.715 1.00 89.06 76 LEU A O 1
ATOM 570 N N . ASP A 1 77 ? 13.458 7.149 2.756 1.00 85.44 77 ASP A N 1
ATOM 571 C CA . ASP A 1 77 ? 14.493 7.305 1.745 1.00 85.44 77 ASP A CA 1
ATOM 572 C C . ASP A 1 77 ? 15.737 7.920 2.388 1.00 85.44 77 ASP A C 1
ATOM 574 O O . ASP A 1 77 ? 15.733 9.049 2.866 1.00 85.44 77 ASP A O 1
ATOM 578 N N . VAL A 1 78 ? 16.820 7.147 2.460 1.00 78.62 78 VAL A N 1
ATOM 579 C CA . VAL A 1 78 ? 18.111 7.650 2.956 1.00 78.62 78 VAL A CA 1
ATOM 580 C C . VAL A 1 78 ? 19.161 7.625 1.854 1.00 78.62 78 VAL A C 1
ATOM 582 O O . VAL A 1 78 ? 20.347 7.434 2.131 1.00 78.62 78 VAL A O 1
ATOM 585 N N . THR A 1 79 ? 18.726 7.746 0.598 1.00 73.12 79 THR A N 1
ATOM 586 C CA . THR A 1 79 ? 19.603 7.792 -0.572 1.00 73.12 79 THR A CA 1
ATOM 587 C C . THR A 1 79 ? 20.330 9.135 -0.683 1.00 73.12 79 THR A C 1
ATOM 589 O O . THR A 1 79 ? 20.063 10.097 0.033 1.00 73.12 79 THR A O 1
ATOM 592 N N . GLY A 1 80 ? 21.317 9.197 -1.581 1.00 62.50 80 GLY A N 1
ATOM 593 C CA . GLY A 1 80 ? 22.149 10.387 -1.786 1.00 62.50 80 GLY A CA 1
ATOM 594 C C . GLY A 1 80 ? 21.438 11.601 -2.396 1.00 62.50 80 GLY A C 1
ATOM 595 O O . GLY A 1 80 ? 22.087 12.639 -2.528 1.00 62.50 80 GLY A O 1
ATOM 596 N N . SER A 1 81 ? 20.168 11.486 -2.796 1.00 66.19 81 SER A N 1
ATOM 597 C CA . SER A 1 81 ? 19.347 12.623 -3.230 1.00 66.19 81 SER A CA 1
ATOM 598 C C . SER A 1 81 ? 18.704 13.371 -2.059 1.00 66.19 81 SER A C 1
ATOM 600 O O . SER A 1 81 ? 18.404 14.553 -2.205 1.00 66.19 81 SER A O 1
ATOM 602 N N . VAL A 1 82 ? 18.598 12.745 -0.881 1.00 71.75 82 VAL A N 1
ATOM 603 C CA . VAL A 1 82 ? 18.082 13.371 0.343 1.00 71.75 82 VAL A CA 1
ATOM 604 C C . VAL A 1 82 ? 19.229 14.023 1.119 1.00 71.75 82 VAL A C 1
ATOM 606 O O . VAL A 1 82 ? 20.208 13.376 1.509 1.00 71.75 82 VAL A O 1
ATOM 609 N N . SER A 1 83 ? 19.141 15.331 1.362 1.00 74.19 83 SER A N 1
ATOM 610 C CA . SER A 1 83 ? 20.126 16.044 2.179 1.00 74.19 83 SER A CA 1
ATOM 611 C C . SER A 1 83 ? 20.011 15.680 3.664 1.00 74.19 83 SER A C 1
ATOM 613 O O . SER A 1 83 ? 18.964 15.271 4.156 1.00 74.19 83 SER A O 1
ATOM 615 N N . GLU A 1 84 ? 21.084 15.899 4.433 1.00 75.62 84 GLU A N 1
ATOM 616 C CA . GLU A 1 84 ? 21.061 15.670 5.888 1.00 75.62 84 GLU A CA 1
ATOM 617 C C . GLU A 1 84 ? 19.970 16.501 6.592 1.00 75.62 84 GLU A C 1
ATOM 619 O O . GLU A 1 84 ? 19.415 16.058 7.590 1.00 75.62 84 GLU A O 1
ATOM 624 N N . ALA A 1 85 ? 19.632 17.683 6.064 1.00 77.56 85 ALA A N 1
ATOM 625 C CA . ALA A 1 85 ? 18.554 18.509 6.603 1.00 77.56 85 ALA A CA 1
ATOM 626 C C . ALA A 1 85 ? 17.167 17.920 6.303 1.00 77.56 85 ALA A C 1
ATOM 628 O O . ALA A 1 85 ? 16.336 17.860 7.204 1.00 77.56 85 ALA A O 1
ATOM 629 N N . GLU A 1 86 ? 16.940 17.449 5.074 1.00 78.19 86 GLU A N 1
ATOM 630 C CA . GLU A 1 86 ? 15.680 16.804 4.681 1.00 78.19 86 GLU A CA 1
ATOM 631 C C . GLU A 1 86 ? 15.451 15.521 5.479 1.00 78.19 86 GLU A C 1
ATOM 633 O O . GLU A 1 86 ? 14.378 15.340 6.046 1.00 78.19 86 GLU A O 1
ATOM 638 N N . LEU A 1 87 ? 16.489 14.700 5.657 1.00 81.06 87 LEU A N 1
ATOM 639 C CA . LEU A 1 87 ? 16.396 13.500 6.483 1.00 81.06 87 LEU A CA 1
ATOM 640 C C . LEU A 1 87 ? 16.044 13.815 7.948 1.00 81.06 87 LEU A C 1
ATOM 642 O O . LEU A 1 87 ? 15.300 13.072 8.590 1.00 81.06 87 LEU A O 1
ATOM 646 N N . GLU A 1 88 ? 16.581 14.896 8.518 1.00 83.56 88 GLU A N 1
ATOM 647 C CA . GLU A 1 88 ? 16.223 15.308 9.880 1.00 83.56 88 GLU A CA 1
ATOM 648 C C . GLU A 1 88 ? 14.763 15.774 9.977 1.00 83.56 88 GLU A C 1
ATOM 650 O O . GLU A 1 88 ? 14.089 15.449 10.961 1.00 83.56 88 GLU A O 1
ATOM 655 N N . ASP A 1 89 ? 14.249 16.454 8.952 1.00 80.44 89 ASP A N 1
ATOM 656 C CA . ASP A 1 89 ? 12.841 16.848 8.874 1.00 80.44 89 ASP A CA 1
ATOM 657 C C . ASP A 1 89 ? 11.916 15.625 8.722 1.00 80.44 89 ASP A C 1
ATOM 659 O O . ASP A 1 89 ? 10.902 15.523 9.420 1.00 80.44 89 ASP A O 1
ATOM 663 N N . GLU A 1 90 ? 12.289 14.644 7.897 1.00 84.06 90 GLU A N 1
ATOM 664 C CA . GLU A 1 90 ? 11.571 13.371 7.756 1.00 84.06 90 GLU A CA 1
ATOM 665 C C . GLU A 1 90 ? 11.525 12.588 9.069 1.00 84.06 90 GLU A C 1
ATOM 667 O O . GLU A 1 90 ? 10.461 12.136 9.503 1.00 84.06 90 GLU A O 1
ATOM 672 N N . LYS A 1 91 ? 12.667 12.474 9.758 1.00 86.44 91 LYS A N 1
ATOM 673 C CA . LYS A 1 91 ? 12.755 11.813 11.065 1.00 86.44 91 LYS A CA 1
ATOM 674 C C . LYS A 1 91 ? 11.901 12.520 12.109 1.00 86.44 91 LYS A C 1
ATOM 676 O O . LYS A 1 91 ? 11.197 11.856 12.874 1.00 86.44 91 LYS A O 1
ATOM 681 N N . ALA A 1 92 ? 11.937 13.852 12.148 1.00 85.00 92 ALA A N 1
ATOM 682 C CA . ALA A 1 92 ? 11.122 14.637 13.068 1.00 85.00 92 ALA A CA 1
ATOM 683 C C . ALA A 1 92 ? 9.623 14.418 12.820 1.00 85.00 92 ALA A C 1
ATOM 685 O O . ALA A 1 92 ? 8.847 14.291 13.771 1.00 85.00 92 ALA A O 1
ATOM 686 N N . ALA A 1 93 ? 9.220 14.318 11.557 1.00 83.19 93 ALA A N 1
ATOM 687 C CA . ALA A 1 93 ? 7.830 14.149 11.179 1.00 83.19 93 ALA A CA 1
ATOM 688 C C . ALA A 1 93 ? 7.318 12.715 11.418 1.00 83.19 93 ALA A C 1
ATOM 690 O O . ALA A 1 93 ? 6.267 12.536 12.039 1.00 83.19 93 ALA A O 1
ATOM 691 N N . ALA A 1 94 ? 8.112 11.695 11.079 1.00 87.88 94 ALA A N 1
ATOM 692 C CA . ALA A 1 94 ? 7.843 10.309 11.460 1.00 87.88 94 ALA A CA 1
ATOM 693 C C . ALA A 1 94 ? 7.756 10.156 12.989 1.00 87.88 94 ALA A C 1
ATOM 695 O O . ALA A 1 94 ? 6.908 9.432 13.510 1.00 87.88 94 ALA A O 1
ATOM 696 N N . LYS A 1 95 ? 8.583 10.892 13.745 1.00 88.94 95 LYS A N 1
ATOM 697 C CA . LYS A 1 95 ? 8.496 10.901 15.207 1.00 88.94 95 LYS A CA 1
ATOM 698 C C . LYS A 1 95 ? 7.185 11.532 15.686 1.00 88.94 95 LYS A C 1
ATOM 700 O O . LYS A 1 95 ? 6.584 11.012 16.624 1.00 88.94 95 LYS A O 1
ATOM 705 N N . ALA A 1 96 ? 6.730 12.617 15.058 1.00 85.19 96 ALA A N 1
ATOM 706 C CA . ALA A 1 96 ? 5.464 13.265 15.400 1.00 85.19 96 ALA A CA 1
ATOM 707 C C . ALA A 1 96 ? 4.254 12.338 15.181 1.00 85.19 96 ALA A C 1
ATOM 709 O O . ALA A 1 96 ? 3.340 12.337 16.005 1.00 85.19 96 ALA A O 1
ATOM 710 N N . LEU A 1 97 ? 4.275 11.507 14.133 1.00 87.31 97 LEU A N 1
ATOM 711 C CA . LEU A 1 97 ? 3.275 10.457 13.908 1.00 87.31 97 LEU A CA 1
ATOM 712 C C . LEU A 1 97 ? 3.242 9.445 15.058 1.00 87.31 97 LEU A C 1
ATOM 714 O O . LEU A 1 97 ? 2.186 9.149 15.605 1.00 87.31 97 LEU A O 1
ATOM 718 N N . ILE A 1 98 ? 4.404 8.933 15.460 1.00 88.75 98 ILE A N 1
ATOM 719 C CA . ILE A 1 98 ? 4.486 7.974 16.568 1.00 88.75 98 ILE A CA 1
ATOM 720 C C . ILE A 1 98 ? 4.011 8.622 17.873 1.00 88.75 98 ILE A C 1
ATOM 722 O O . ILE A 1 98 ? 3.247 8.020 18.626 1.00 88.75 98 ILE A O 1
ATOM 726 N N . ASP A 1 99 ? 4.417 9.870 18.121 1.00 87.19 99 ASP A N 1
ATOM 727 C CA . ASP A 1 99 ? 3.989 10.645 19.285 1.00 87.19 99 ASP A CA 1
ATOM 728 C C . ASP A 1 99 ? 2.463 10.855 19.298 1.00 87.19 99 ASP A C 1
ATOM 730 O O . ASP A 1 99 ? 1.860 10.791 20.371 1.00 87.19 99 ASP A O 1
ATOM 734 N N . PHE A 1 100 ? 1.821 11.029 18.136 1.00 83.88 100 PHE A N 1
ATOM 735 C CA . PHE A 1 100 ? 0.363 11.145 18.014 1.00 83.88 100 PHE A CA 1
ATOM 736 C C . PHE A 1 100 ? -0.362 9.904 18.550 1.00 83.88 100 PHE A C 1
ATOM 738 O O . PHE A 1 100 ? -1.342 10.031 19.284 1.00 83.88 100 PHE A O 1
ATOM 745 N N . PHE A 1 101 ? 0.164 8.709 18.275 1.00 84.94 101 PHE A N 1
ATOM 746 C CA . PHE A 1 101 ? -0.433 7.458 18.741 1.00 84.94 101 PHE A CA 1
ATOM 747 C C . PHE A 1 101 ? -0.134 7.121 20.205 1.00 84.94 101 PHE A C 1
ATOM 749 O O . PHE A 1 101 ? -0.801 6.254 20.753 1.00 84.94 101 PHE A O 1
ATOM 756 N N . THR A 1 102 ? 0.819 7.782 20.878 1.00 82.81 102 THR A N 1
ATOM 757 C CA . THR A 1 102 ? 1.234 7.422 22.259 1.00 82.81 102 THR A CA 1
ATOM 758 C C . THR A 1 102 ? 0.099 7.411 23.293 1.00 82.81 102 THR A C 1
ATOM 760 O O . THR A 1 102 ? 0.226 6.760 24.330 1.00 82.81 102 THR A O 1
ATOM 763 N N . GLY A 1 103 ? -0.999 8.129 23.036 1.00 74.56 103 GLY A N 1
ATOM 764 C CA . GLY A 1 103 ? -2.193 8.165 23.884 1.00 74.56 103 GLY A CA 1
ATOM 765 C C . GLY A 1 103 ? -3.349 7.261 23.433 1.00 74.56 103 GLY A C 1
ATOM 766 O O . GLY A 1 103 ? -4.421 7.344 24.034 1.00 74.56 103 GLY A O 1
ATOM 767 N N . GLY A 1 104 ? -3.176 6.467 22.371 1.00 73.44 104 GLY A N 1
ATOM 768 C CA . GLY A 1 104 ? -4.205 5.589 21.801 1.00 73.44 104 GLY A CA 1
ATOM 769 C C . GLY A 1 104 ? -4.384 4.269 22.560 1.00 73.44 104 GLY A C 1
ATOM 770 O O . GLY A 1 104 ? -3.502 3.836 23.305 1.00 73.44 104 GLY A O 1
ATOM 771 N N . ASN A 1 105 ? -5.543 3.623 22.386 1.00 73.94 105 ASN A N 1
ATOM 772 C CA . ASN A 1 105 ? -5.806 2.280 22.907 1.00 73.94 105 ASN A CA 1
ATOM 773 C C . ASN A 1 105 ? -6.852 1.539 22.036 1.00 73.94 105 ASN A C 1
ATOM 775 O O . ASN A 1 105 ? -8.032 1.885 22.125 1.00 73.94 105 ASN A O 1
ATOM 779 N N . PRO A 1 106 ? -6.472 0.494 21.272 1.00 79.31 106 PRO A N 1
ATOM 780 C CA . PRO A 1 106 ? -5.136 -0.105 21.211 1.00 79.31 106 PRO A CA 1
ATOM 781 C C . PRO A 1 106 ? -4.111 0.814 20.532 1.00 79.31 106 PRO A C 1
ATOM 783 O O . PRO A 1 106 ? -4.469 1.737 19.806 1.00 79.31 106 PRO A O 1
ATOM 786 N N . LEU A 1 107 ? -2.829 0.571 20.810 1.00 84.62 107 LEU A N 1
ATOM 787 C CA . LEU A 1 107 ? -1.740 1.203 20.070 1.00 84.62 107 LEU A CA 1
ATOM 788 C C . LEU A 1 107 ? -1.542 0.465 18.736 1.00 84.62 107 LEU A C 1
ATOM 790 O O . LEU A 1 107 ? -1.538 -0.778 18.744 1.00 84.62 107 LEU A O 1
ATOM 794 N N . PRO A 1 108 ? -1.324 1.187 17.624 1.00 89.75 108 PRO A N 1
ATOM 795 C CA . PRO A 1 108 ? -0.854 0.550 16.409 1.00 89.75 108 PRO A CA 1
ATOM 796 C C . PRO A 1 108 ? 0.536 -0.048 16.639 1.00 89.75 108 PRO A C 1
ATOM 798 O O . PRO A 1 108 ? 1.324 0.448 17.451 1.00 89.75 108 PRO A O 1
ATOM 801 N N . HIS A 1 109 ? 0.855 -1.132 15.937 1.00 92.56 109 HIS A N 1
ATOM 802 C CA . HIS A 1 109 ? 2.254 -1.524 15.850 1.00 92.56 109 HIS A CA 1
ATOM 803 C C . HIS A 1 109 ? 2.916 -0.696 14.764 1.00 92.56 109 HIS A C 1
ATOM 805 O O . HIS A 1 109 ? 2.349 -0.479 13.699 1.00 92.56 109 HIS A O 1
ATOM 811 N N . VAL A 1 110 ? 4.134 -0.249 15.029 1.00 94.06 110 VAL A N 1
ATOM 812 C CA . VAL A 1 110 ? 4.922 0.505 14.060 1.00 94.06 110 VAL A CA 1
ATOM 813 C C . VAL A 1 110 ? 6.189 -0.280 13.768 1.00 94.06 110 VAL A C 1
ATOM 815 O O . VAL A 1 110 ? 6.720 -0.936 14.659 1.00 94.06 110 VAL A O 1
ATOM 818 N N . ALA A 1 111 ? 6.635 -0.262 12.520 1.00 95.81 111 ALA A N 1
ATOM 819 C CA . ALA A 1 111 ? 7.959 -0.663 12.076 1.00 95.81 111 ALA A CA 1
ATOM 820 C C . ALA A 1 111 ? 8.607 0.525 11.358 1.00 95.81 111 ALA A C 1
ATOM 822 O O . ALA A 1 111 ? 7.920 1.352 10.756 1.00 95.81 111 ALA A O 1
ATOM 823 N N . ILE A 1 112 ? 9.936 0.607 11.404 1.00 94.06 112 ILE A N 1
ATOM 824 C CA . ILE A 1 112 ? 10.704 1.588 10.630 1.00 94.06 112 ILE A CA 1
ATOM 825 C C . ILE A 1 112 ? 11.674 0.830 9.740 1.00 94.06 112 ILE A C 1
ATOM 827 O O . ILE A 1 112 ? 12.495 0.048 10.227 1.00 94.06 112 ILE A O 1
ATOM 831 N N . GLY A 1 113 ? 11.609 1.106 8.446 1.00 91.06 113 GLY A N 1
ATOM 832 C CA . GLY A 1 113 ? 12.605 0.726 7.463 1.00 91.06 113 GLY A CA 1
ATOM 833 C C . GLY A 1 113 ? 13.325 1.942 6.899 1.00 91.06 113 GLY A C 1
ATOM 834 O O . GLY A 1 113 ? 12.880 3.084 7.013 1.00 91.06 113 GLY A O 1
ATOM 835 N N . SER A 1 114 ? 14.465 1.675 6.282 1.00 87.38 114 SER A N 1
ATOM 836 C CA . SER A 1 114 ? 15.168 2.650 5.458 1.00 87.38 114 SER A CA 1
ATOM 837 C C . SER A 1 114 ? 15.628 1.964 4.190 1.00 87.38 114 SER A C 1
ATOM 839 O O . SER A 1 114 ? 16.106 0.824 4.266 1.00 87.38 114 SER A O 1
ATOM 841 N N . PHE A 1 115 ? 15.592 2.663 3.069 1.00 82.94 115 PHE A N 1
ATOM 842 C CA . PHE A 1 115 ? 16.204 2.184 1.842 1.00 82.94 115 PHE A CA 1
ATOM 843 C C . PHE A 1 115 ? 17.263 3.163 1.370 1.00 82.94 115 PHE A C 1
ATOM 845 O O . PHE A 1 115 ? 17.116 4.378 1.419 1.00 82.94 115 PHE A O 1
ATOM 852 N N . ASN A 1 116 ? 18.393 2.581 1.009 1.00 73.62 116 ASN A N 1
ATOM 853 C CA . ASN A 1 116 ? 19.527 3.257 0.425 1.00 73.62 116 ASN A CA 1
ATOM 854 C C . ASN A 1 116 ? 20.372 2.173 -0.219 1.00 73.62 116 ASN A C 1
ATOM 856 O O . ASN A 1 116 ? 20.509 1.069 0.314 1.00 73.62 116 ASN A O 1
ATOM 860 N N . SER A 1 117 ? 20.984 2.507 -1.342 1.00 58.28 117 SER A N 1
ATOM 861 C CA . SER A 1 117 ? 22.104 1.734 -1.830 1.00 58.28 117 SER A CA 1
ATOM 862 C C . SER A 1 117 ? 23.411 2.515 -1.760 1.00 58.28 117 SER A C 1
ATOM 864 O O . SER A 1 117 ? 23.984 2.919 -2.770 1.00 58.28 117 SER A O 1
ATOM 866 N N . ASP A 1 118 ? 23.937 2.622 -0.533 1.00 53.16 118 ASP A N 1
ATOM 867 C CA . ASP A 1 118 ? 25.333 2.969 -0.231 1.00 53.16 118 ASP A CA 1
ATOM 868 C C . ASP A 1 118 ? 26.265 1.806 -0.620 1.00 53.16 118 ASP A C 1
ATOM 870 O O . ASP A 1 118 ? 27.077 1.307 0.162 1.00 53.16 118 ASP A O 1
ATOM 874 N N . CYS A 1 119 ? 26.135 1.318 -1.848 1.00 56.56 119 CYS A N 1
ATOM 875 C CA . CYS A 1 119 ? 27.166 0.501 -2.448 1.00 56.56 119 CYS A CA 1
ATOM 876 C C . CYS A 1 119 ? 28.305 1.448 -2.864 1.00 56.56 119 CYS A C 1
ATOM 878 O O . CYS A 1 119 ? 28.079 2.484 -3.490 1.00 56.56 119 CYS A O 1
ATOM 880 N N . GLY A 1 120 ? 29.551 1.119 -2.524 1.00 52.72 120 GLY A N 1
ATOM 881 C CA . GLY A 1 120 ? 30.722 1.920 -2.898 1.00 52.72 120 GLY A CA 1
ATOM 882 C C . GLY A 1 120 ? 30.970 1.967 -4.414 1.00 52.72 120 GLY A C 1
ATOM 883 O O . GLY A 1 120 ? 31.801 2.745 -4.884 1.00 52.72 120 GLY A O 1
ATOM 884 N N . SER A 1 121 ? 30.257 1.145 -5.197 1.00 57.75 121 SER A N 1
ATOM 885 C CA . SER A 1 121 ? 30.271 1.121 -6.662 1.00 57.75 121 SER A CA 1
ATOM 886 C C . SER A 1 121 ? 29.005 0.489 -7.262 1.00 57.75 121 SER A C 1
ATOM 888 O O . SER A 1 121 ? 28.401 -0.405 -6.672 1.00 57.75 121 SER A O 1
ATOM 890 N N . ARG A 1 122 ? 28.660 0.844 -8.512 1.00 58.25 122 ARG A N 1
ATOM 891 C CA . ARG A 1 122 ? 27.527 0.251 -9.259 1.00 58.25 122 ARG A CA 1
ATOM 892 C C . ARG A 1 122 ? 27.636 -1.279 -9.369 1.00 58.25 122 ARG A C 1
ATOM 894 O O . ARG A 1 122 ? 26.625 -1.964 -9.394 1.00 58.25 122 ARG A O 1
ATOM 901 N N . SER A 1 123 ? 28.854 -1.826 -9.402 1.00 59.69 123 SER A N 1
ATOM 902 C CA . SER A 1 123 ? 29.108 -3.274 -9.400 1.00 59.69 123 SER A CA 1
ATOM 903 C C . SER A 1 123 ? 28.803 -3.963 -8.068 1.00 59.69 123 SER A C 1
ATOM 905 O O . SER A 1 123 ? 28.450 -5.136 -8.077 1.00 59.69 123 SER A O 1
ATOM 907 N N . GLU A 1 124 ? 28.929 -3.264 -6.938 1.00 59.53 124 GLU A N 1
ATOM 908 C CA . GLU A 1 124 ? 28.560 -3.794 -5.617 1.00 59.53 124 GLU A CA 1
ATOM 909 C C . GLU A 1 124 ? 27.041 -3.805 -5.427 1.00 59.53 124 GLU A C 1
ATOM 911 O O . GLU A 1 124 ? 26.512 -4.762 -4.873 1.00 59.53 124 GLU A O 1
ATOM 916 N N . CYS A 1 125 ? 26.341 -2.809 -5.979 1.00 57.28 125 CYS A N 1
ATOM 917 C CA . CYS A 1 125 ? 24.878 -2.798 -6.076 1.00 57.28 125 CYS A CA 1
ATOM 918 C C . CYS A 1 125 ? 24.304 -3.921 -6.951 1.00 57.28 125 CYS A C 1
ATOM 920 O O . CYS A 1 125 ? 23.139 -4.265 -6.831 1.00 57.28 125 CYS A O 1
ATOM 922 N N . ASN A 1 126 ? 25.111 -4.495 -7.841 1.00 56.66 126 ASN A N 1
ATOM 923 C CA . ASN A 1 126 ? 24.704 -5.595 -8.714 1.00 56.66 126 ASN A CA 1
ATOM 924 C C . ASN A 1 126 ? 24.926 -6.978 -8.063 1.00 56.66 126 ASN A C 1
ATOM 926 O O . ASN A 1 126 ? 24.851 -8.000 -8.745 1.00 56.66 126 ASN A O 1
ATOM 930 N N . ASN A 1 127 ? 25.247 -7.035 -6.766 1.00 59.34 127 ASN A N 1
ATOM 931 C CA . ASN A 1 127 ? 25.490 -8.277 -6.037 1.00 59.34 127 ASN A CA 1
ATOM 932 C C . ASN A 1 127 ? 24.257 -8.688 -5.208 1.00 59.34 127 ASN A C 1
ATOM 934 O O . ASN A 1 127 ? 23.704 -7.882 -4.470 1.00 59.34 127 ASN A O 1
ATOM 938 N N . SER A 1 128 ? 23.886 -9.972 -5.246 1.00 54.78 128 SER A N 1
ATOM 939 C CA . SER A 1 128 ? 22.741 -10.578 -4.536 1.00 54.78 128 SER A CA 1
ATOM 940 C C . SER A 1 128 ? 22.816 -10.578 -3.014 1.00 54.78 128 SER A C 1
ATOM 942 O O . SER A 1 128 ? 21.944 -11.145 -2.367 1.00 54.78 128 SER A O 1
ATOM 944 N N . THR A 1 129 ? 23.868 -10.005 -2.441 1.00 55.81 129 THR A N 1
ATOM 945 C CA . THR A 1 129 ? 24.058 -9.885 -0.994 1.00 55.81 129 THR A CA 1
ATOM 946 C C . THR A 1 129 ? 23.918 -8.450 -0.493 1.00 55.81 129 THR A C 1
ATOM 948 O O . THR A 1 129 ? 24.175 -8.218 0.684 1.00 55.81 129 THR A O 1
ATOM 951 N N . PHE A 1 130 ? 23.625 -7.479 -1.368 1.00 61.66 130 PHE A N 1
ATOM 952 C CA . PHE A 1 130 ? 23.436 -6.091 -0.958 1.00 61.66 130 PHE A CA 1
ATOM 953 C C . PHE A 1 130 ? 21.947 -5.808 -0.741 1.00 61.66 130 PHE A C 1
ATOM 955 O O . PHE A 1 130 ? 21.148 -5.855 -1.675 1.00 61.66 130 PHE A O 1
ATOM 962 N N . ASP A 1 131 ? 21.585 -5.520 0.505 1.00 63.97 131 ASP A N 1
ATOM 963 C CA . ASP A 1 131 ? 20.215 -5.191 0.877 1.00 63.97 131 ASP A CA 1
ATOM 964 C C . ASP A 1 131 ? 19.947 -3.716 0.550 1.00 63.97 131 ASP A C 1
ATOM 966 O O . ASP A 1 131 ? 20.392 -2.814 1.257 1.00 63.97 131 ASP A O 1
ATOM 970 N N . HIS A 1 132 ? 19.231 -3.470 -0.551 1.00 75.38 132 HIS A N 1
ATOM 971 C CA . HIS A 1 132 ? 18.833 -2.125 -0.994 1.00 75.38 132 HIS A CA 1
ATOM 972 C C . HIS A 1 132 ? 17.811 -1.452 -0.058 1.00 75.38 132 HIS A C 1
ATOM 974 O O . HIS A 1 132 ? 17.595 -0.245 -0.139 1.00 75.38 132 HIS A O 1
ATOM 980 N N . ALA A 1 133 ? 17.195 -2.228 0.834 1.00 83.25 133 ALA A N 1
ATOM 981 C CA . ALA A 1 133 ? 16.301 -1.781 1.891 1.00 83.25 133 ALA A CA 1
ATOM 982 C C . ALA A 1 133 ? 16.539 -2.627 3.146 1.00 83.25 133 ALA A C 1
ATOM 984 O O . ALA A 1 133 ? 16.903 -3.798 3.044 1.00 83.25 133 ALA A O 1
ATOM 985 N N . ARG A 1 134 ? 16.334 -2.056 4.336 1.00 86.25 134 ARG A N 1
ATOM 986 C CA . ARG A 1 134 ? 16.517 -2.768 5.612 1.00 86.25 134 ARG A CA 1
ATOM 987 C C . ARG A 1 134 ? 15.488 -2.373 6.662 1.00 86.25 134 ARG A C 1
ATOM 989 O O . ARG A 1 134 ? 15.035 -1.229 6.701 1.00 86.25 134 ARG A O 1
ATOM 996 N N . ILE A 1 135 ? 15.214 -3.303 7.576 1.00 89.56 135 ILE A N 1
ATOM 997 C CA . ILE A 1 135 ? 14.470 -3.033 8.809 1.00 89.56 135 ILE A CA 1
ATOM 998 C C . ILE A 1 135 ? 15.401 -2.343 9.806 1.00 89.56 135 ILE A C 1
ATOM 1000 O O . ILE A 1 135 ? 16.468 -2.860 10.140 1.00 89.56 135 ILE A O 1
ATOM 1004 N N . VAL A 1 136 ? 14.992 -1.175 10.285 1.00 90.12 136 VAL A N 1
ATOM 1005 C CA . VAL A 1 136 ? 15.697 -0.394 11.308 1.00 90.12 136 VAL A CA 1
ATOM 1006 C C . VAL A 1 136 ? 15.146 -0.742 12.683 1.00 90.12 136 VAL A C 1
ATOM 1008 O O . VAL A 1 136 ? 15.904 -1.054 13.601 1.00 90.12 136 VAL A O 1
ATOM 1011 N N . VAL A 1 137 ? 13.819 -0.720 12.812 1.00 93.69 137 VAL A N 1
ATOM 1012 C CA . VAL A 1 137 ? 13.097 -1.137 14.015 1.00 93.69 137 VAL A CA 1
ATOM 1013 C C . VAL A 1 137 ? 11.967 -2.069 13.583 1.00 93.69 137 VAL A C 1
ATOM 1015 O O . VAL A 1 137 ? 11.184 -1.689 12.712 1.00 93.69 137 VAL A O 1
ATOM 1018 N N . PRO A 1 138 ? 11.890 -3.293 14.133 1.00 94.88 138 PRO A N 1
ATOM 1019 C CA . PRO A 1 138 ? 10.839 -4.233 13.780 1.00 94.88 138 PRO A CA 1
ATOM 1020 C C . PRO A 1 138 ? 9.484 -3.804 14.351 1.00 94.88 138 PRO A C 1
ATOM 1022 O O . PRO A 1 138 ? 9.408 -3.046 15.320 1.00 94.88 138 PRO A O 1
ATOM 1025 N N . LEU A 1 139 ? 8.436 -4.386 13.771 1.00 95.38 139 LEU A N 1
ATOM 1026 C CA . LEU A 1 139 ? 7.038 -4.108 14.090 1.00 95.38 139 LEU A CA 1
ATOM 1027 C C . LEU A 1 139 ? 6.774 -4.348 15.583 1.00 95.38 139 LEU A C 1
ATOM 1029 O O . LEU A 1 139 ? 6.974 -5.459 16.076 1.00 95.38 139 LEU A O 1
ATOM 1033 N N . SER A 1 140 ? 6.387 -3.303 16.316 1.00 93.06 140 SER A N 1
ATOM 1034 C CA . SER A 1 140 ? 5.991 -3.397 17.728 1.00 93.06 140 SER A CA 1
ATOM 1035 C C . SER A 1 140 ? 5.226 -2.160 18.213 1.00 93.06 140 SER A C 1
ATOM 1037 O O . SER A 1 140 ? 5.290 -1.095 17.606 1.00 93.06 140 SER A O 1
ATOM 1039 N N . ASP A 1 141 ? 4.543 -2.280 19.354 1.00 89.25 141 ASP A N 1
ATOM 1040 C CA . ASP A 1 141 ? 3.930 -1.171 20.111 1.00 89.25 141 ASP A CA 1
ATOM 1041 C C . ASP A 1 141 ? 4.934 -0.452 21.041 1.00 89.25 141 ASP A C 1
ATOM 1043 O O . ASP A 1 141 ? 4.598 0.506 21.742 1.00 89.25 141 ASP A O 1
ATOM 1047 N N . ASN A 1 142 ? 6.199 -0.891 21.066 1.00 88.31 142 ASN A N 1
ATOM 1048 C CA . ASN A 1 142 ? 7.234 -0.291 21.899 1.00 88.31 142 ASN A CA 1
ATOM 1049 C C . ASN A 1 142 ? 7.855 0.930 21.212 1.00 88.31 142 ASN A C 1
ATOM 1051 O O . ASN A 1 142 ? 8.912 0.871 20.574 1.00 88.31 142 ASN A O 1
ATOM 1055 N N . TYR A 1 143 ? 7.215 2.081 21.383 1.00 90.94 143 TYR A N 1
ATOM 1056 C CA . TYR A 1 143 ? 7.635 3.320 20.729 1.00 90.94 143 TYR A CA 1
ATOM 1057 C C . TYR A 1 143 ? 8.978 3.878 21.206 1.00 90.94 143 TYR A C 1
ATOM 1059 O O . TYR A 1 143 ? 9.565 4.693 20.500 1.00 90.94 143 TYR A O 1
ATOM 1067 N N . ALA A 1 144 ? 9.536 3.417 22.330 1.00 91.25 144 ALA A N 1
ATOM 1068 C CA . ALA A 1 144 ? 10.830 3.915 22.802 1.00 91.25 144 ALA A CA 1
ATOM 1069 C C . ALA A 1 144 ? 11.976 3.592 21.822 1.00 91.25 144 ALA A C 1
ATOM 1071 O O . ALA A 1 144 ? 12.842 4.434 21.584 1.00 91.25 144 ALA A O 1
ATOM 1072 N N . ALA A 1 145 ? 11.970 2.391 21.228 1.00 89.50 145 ALA A N 1
ATOM 1073 C CA . ALA A 1 145 ? 12.966 1.998 20.228 1.00 89.50 145 ALA A CA 1
ATOM 1074 C C . ALA A 1 145 ? 12.802 2.794 18.924 1.00 89.50 145 ALA A C 1
ATOM 1076 O O . ALA A 1 145 ? 13.788 3.247 18.345 1.00 89.50 145 ALA A O 1
ATOM 1077 N N . HIS A 1 146 ? 11.557 3.029 18.514 1.00 92.19 146 HIS A N 1
ATOM 1078 C CA . HIS A 1 146 ? 11.231 3.819 17.333 1.00 92.19 146 HIS A CA 1
ATOM 1079 C C . HIS A 1 146 ? 11.657 5.280 17.474 1.00 92.19 146 HIS A C 1
ATOM 1081 O O . HIS A 1 146 ? 12.351 5.818 16.618 1.00 92.19 146 HIS A O 1
ATOM 1087 N N . GLN A 1 147 ? 11.318 5.910 18.600 1.00 91.62 147 GLN A N 1
ATOM 1088 C CA . GLN A 1 147 ? 11.712 7.285 18.897 1.00 91.62 147 GLN A CA 1
ATOM 1089 C C . GLN A 1 147 ? 13.235 7.443 18.982 1.00 91.62 147 GLN A C 1
ATOM 1091 O O . GLN A 1 147 ? 13.751 8.496 18.616 1.00 91.62 147 GLN A O 1
ATOM 1096 N N . LEU A 1 148 ? 13.960 6.416 19.444 1.00 90.56 148 LEU A N 1
ATOM 1097 C CA . LEU A 1 148 ? 15.423 6.417 19.435 1.00 90.56 148 LEU A CA 1
ATOM 1098 C C . LEU A 1 148 ? 15.978 6.321 18.008 1.00 90.56 148 LEU A C 1
ATOM 1100 O O . LEU A 1 148 ? 16.883 7.075 17.664 1.00 90.56 148 LEU A O 1
ATOM 1104 N N . ALA A 1 149 ? 15.417 5.447 17.169 1.00 87.88 149 ALA A N 1
ATOM 1105 C CA . ALA A 1 149 ? 15.810 5.335 15.765 1.00 87.88 149 ALA A CA 1
ATOM 1106 C C . ALA A 1 149 ? 15.534 6.623 14.968 1.00 87.88 149 ALA A C 1
ATOM 1108 O O . ALA A 1 149 ? 16.284 6.947 14.052 1.00 87.88 149 ALA A O 1
ATOM 1109 N N . LEU A 1 150 ? 14.515 7.394 15.349 1.00 90.25 150 LEU A N 1
ATOM 1110 C CA . LEU A 1 150 ? 14.181 8.689 14.746 1.00 90.25 150 LEU A CA 1
ATOM 1111 C C . LEU A 1 150 ? 14.820 9.885 15.471 1.00 90.25 150 LEU A C 1
ATOM 1113 O O . LEU A 1 150 ? 14.542 11.032 15.132 1.00 90.25 150 LEU A O 1
ATOM 1117 N N . ALA A 1 151 ? 15.675 9.658 16.473 1.00 89.19 151 ALA A N 1
ATOM 1118 C CA . ALA A 1 151 ? 16.347 10.744 17.176 1.00 89.19 151 ALA A CA 1
ATOM 1119 C C . ALA A 1 151 ? 17.319 11.490 16.242 1.00 89.19 151 ALA A C 1
ATOM 1121 O O . ALA A 1 151 ? 17.897 10.867 15.344 1.00 89.19 151 ALA A O 1
ATOM 1122 N N . PRO A 1 152 ? 17.581 12.789 16.475 1.00 85.19 152 PRO A N 1
ATOM 1123 C CA . PRO A 1 152 ? 18.557 13.530 15.684 1.00 85.19 152 PRO A CA 1
ATOM 1124 C C . PRO A 1 152 ? 19.930 12.856 15.639 1.00 85.19 152 PRO A C 1
ATOM 1126 O O . PRO A 1 152 ? 20.319 12.130 16.571 1.00 85.19 152 PRO A O 1
ATOM 1129 N N . THR A 1 153 ? 20.681 13.084 14.561 1.00 75.75 153 THR A N 1
ATOM 1130 C CA . THR A 1 153 ? 22.071 12.614 14.473 1.00 75.75 153 THR A CA 1
ATOM 1131 C C . THR A 1 153 ? 22.890 13.084 15.694 1.00 75.75 153 THR A C 1
ATOM 1133 O O . THR A 1 153 ? 22.702 14.195 16.202 1.00 75.75 153 THR A O 1
ATOM 1136 N N . PRO A 1 154 ? 23.778 12.234 16.254 1.00 76.38 154 PRO A N 1
ATOM 1137 C CA . PRO A 1 154 ? 24.239 10.936 15.746 1.00 76.38 154 PRO A CA 1
ATOM 1138 C C . PRO A 1 154 ? 23.488 9.716 16.322 1.00 76.38 154 PRO A C 1
ATOM 1140 O O . PRO A 1 154 ? 23.968 8.597 16.176 1.00 76.38 154 PRO A O 1
ATOM 1143 N N . ASN A 1 155 ? 22.384 9.912 17.053 1.00 78.44 155 ASN A N 1
ATOM 1144 C CA . ASN A 1 155 ? 21.793 8.845 17.874 1.00 78.44 155 ASN A CA 1
ATOM 1145 C C . ASN A 1 155 ? 20.742 7.998 17.145 1.00 78.44 155 ASN A C 1
ATOM 1147 O O . ASN A 1 155 ? 20.544 6.846 17.524 1.00 78.44 155 ASN A O 1
ATOM 1151 N N . GLY A 1 156 ? 20.058 8.568 16.153 1.00 78.88 156 GLY A N 1
ATOM 1152 C CA . GLY A 1 156 ? 19.107 7.846 15.307 1.00 78.88 156 GLY A CA 1
ATOM 1153 C C . GLY A 1 156 ? 19.699 7.456 13.957 1.00 78.88 156 GLY A C 1
ATOM 1154 O O . GLY A 1 156 ? 20.915 7.356 13.796 1.00 78.88 156 GLY A O 1
ATOM 1155 N N . LEU A 1 157 ? 18.821 7.258 12.975 1.00 79.88 157 LEU A N 1
ATOM 1156 C CA . LEU A 1 157 ? 19.186 7.006 11.589 1.00 79.88 157 LEU A CA 1
ATOM 1157 C C . LEU A 1 157 ? 20.131 8.088 11.078 1.00 79.88 157 LEU A C 1
ATOM 1159 O O . LEU A 1 157 ? 19.892 9.284 11.258 1.00 79.88 157 LEU A O 1
ATOM 1163 N N . ILE A 1 158 ? 21.220 7.635 10.471 1.00 72.25 158 ILE A N 1
ATOM 1164 C CA . ILE A 1 158 ? 22.247 8.486 9.891 1.00 72.25 158 ILE A CA 1
ATOM 1165 C C . ILE A 1 158 ? 22.097 8.358 8.381 1.00 72.25 158 ILE A C 1
ATOM 1167 O O . ILE A 1 158 ? 22.077 7.239 7.862 1.00 72.25 158 ILE A O 1
ATOM 1171 N N . GLY A 1 159 ? 21.967 9.499 7.712 1.00 66.62 159 GLY A N 1
ATOM 1172 C CA . GLY A 1 159 ? 21.972 9.574 6.256 1.00 66.62 159 GLY A CA 1
ATOM 1173 C C . GLY A 1 159 ? 23.354 9.279 5.673 1.00 66.62 159 GLY A C 1
ATOM 1174 O O . GLY A 1 159 ? 24.297 8.969 6.414 1.00 66.62 159 GLY A O 1
ATOM 1175 N N . PRO A 1 160 ? 23.514 9.402 4.350 1.00 58.00 160 PRO A N 1
ATOM 1176 C CA . PRO A 1 160 ? 24.825 9.307 3.731 1.00 58.00 160 PRO A CA 1
ATOM 1177 C C . PRO A 1 160 ? 25.687 10.442 4.307 1.00 58.00 160 PRO A C 1
ATOM 1179 O O . PRO A 1 160 ? 25.400 11.620 4.117 1.00 58.00 160 PRO A O 1
ATOM 1182 N N . GLY A 1 161 ? 26.695 10.100 5.119 1.00 51.41 161 GLY A N 1
ATOM 1183 C CA . GLY A 1 161 ? 27.455 11.080 5.907 1.00 51.41 161 GLY A CA 1
ATOM 1184 C C . GLY A 1 161 ? 28.150 12.164 5.059 1.00 51.41 161 GLY A C 1
ATOM 1185 O O . GLY A 1 161 ? 28.193 12.069 3.834 1.00 51.41 161 GLY A O 1
ATOM 1186 N N . PRO A 1 162 ? 28.775 13.187 5.675 1.00 40.50 162 PRO A N 1
ATOM 1187 C CA . PRO A 1 162 ? 29.445 14.266 4.947 1.00 40.50 162 PRO A CA 1
ATOM 1188 C C . PRO A 1 162 ? 30.646 13.718 4.155 1.00 40.50 162 PRO A C 1
ATOM 1190 O O . PRO A 1 162 ? 31.728 13.499 4.699 1.00 40.50 162 PRO A O 1
ATOM 1193 N N . GLY A 1 163 ? 30.437 13.462 2.861 1.00 47.38 163 GLY A N 1
ATOM 1194 C CA . GLY A 1 163 ? 31.391 12.792 1.966 1.00 47.38 163 GLY A CA 1
ATOM 1195 C C . GLY A 1 163 ? 30.913 11.451 1.396 1.00 47.38 163 GLY A C 1
ATOM 1196 O O . GLY A 1 163 ? 31.658 10.826 0.640 1.00 47.38 163 GLY A O 1
ATOM 1197 N N . GLY A 1 164 ? 29.694 11.016 1.718 1.00 46.09 164 GLY A N 1
ATOM 1198 C CA . GLY A 1 164 ? 29.016 9.899 1.077 1.00 46.09 164 GLY A CA 1
ATOM 1199 C C . GLY A 1 164 ? 28.671 10.249 -0.364 1.00 46.09 164 GLY A C 1
ATOM 1200 O O . GLY A 1 164 ? 27.561 10.661 -0.666 1.00 46.09 164 GLY A O 1
ATOM 1201 N N . ALA A 1 165 ? 29.626 10.063 -1.271 1.00 41.97 165 ALA A N 1
ATOM 1202 C CA . ALA A 1 165 ? 29.357 9.919 -2.696 1.00 41.97 165 ALA A CA 1
ATOM 1203 C C . ALA A 1 165 ? 28.691 8.553 -2.958 1.00 41.97 165 ALA A C 1
ATOM 1205 O O . ALA A 1 165 ? 29.190 7.753 -3.750 1.00 41.97 165 ALA A O 1
ATOM 1206 N N . GLY A 1 166 ? 27.605 8.255 -2.237 1.00 51.41 166 GLY A N 1
ATOM 1207 C CA . GLY A 1 166 ? 26.686 7.200 -2.628 1.00 51.41 166 GLY A CA 1
ATOM 1208 C C . GLY A 1 166 ? 26.168 7.566 -4.011 1.00 51.41 166 GLY A C 1
ATOM 1209 O O . GLY A 1 166 ? 25.963 8.739 -4.316 1.00 51.41 166 GLY A O 1
ATOM 1210 N N . LEU A 1 167 ? 26.008 6.584 -4.887 1.00 53.78 167 LEU A N 1
ATOM 1211 C CA . LEU A 1 167 ? 25.644 6.813 -6.287 1.00 53.78 167 LEU A CA 1
ATOM 1212 C C . LEU A 1 167 ? 24.218 7.396 -6.470 1.00 53.78 167 LEU A C 1
ATOM 1214 O O . LEU A 1 167 ? 23.746 7.442 -7.602 1.00 53.78 167 LEU A O 1
ATOM 1218 N N . GLY A 1 168 ? 23.558 7.834 -5.386 1.00 62.06 168 GLY A N 1
ATOM 1219 C CA . GLY A 1 168 ? 22.196 8.374 -5.375 1.00 62.06 168 GLY A CA 1
ATOM 1220 C C . GLY A 1 168 ? 21.177 7.322 -5.786 1.00 62.06 168 GLY A C 1
ATOM 1221 O O . GLY A 1 168 ? 20.306 7.604 -6.593 1.00 62.06 168 GLY A O 1
ATOM 1222 N N . LEU A 1 169 ? 21.383 6.075 -5.356 1.00 74.25 169 LEU A N 1
ATOM 1223 C CA . LEU A 1 169 ? 20.690 4.937 -5.936 1.00 74.25 169 LEU A CA 1
ATOM 1224 C C . LEU A 1 169 ? 19.424 4.563 -5.171 1.00 74.25 169 LEU A C 1
ATOM 1226 O O . LEU A 1 169 ? 19.500 4.144 -4.013 1.00 74.25 169 LEU A O 1
ATOM 1230 N N . THR A 1 170 ? 18.301 4.624 -5.878 1.00 81.88 170 THR A N 1
ATOM 1231 C CA . THR A 1 170 ? 16.944 4.549 -5.328 1.00 81.88 170 THR A CA 1
ATOM 1232 C C . THR A 1 170 ? 16.243 3.308 -5.878 1.00 81.88 170 THR A C 1
ATOM 1234 O O . THR A 1 170 ? 16.034 3.187 -7.089 1.00 81.88 170 THR A O 1
ATOM 1237 N N . ASN A 1 171 ? 15.916 2.358 -4.994 1.00 85.50 171 ASN A N 1
ATOM 1238 C CA . ASN A 1 171 ? 15.254 1.093 -5.333 1.00 85.50 171 ASN A CA 1
ATOM 1239 C C . ASN A 1 171 ? 13.921 0.972 -4.580 1.00 85.50 171 ASN A C 1
ATOM 1241 O O . ASN A 1 171 ? 13.833 0.347 -3.520 1.00 85.50 171 ASN A O 1
ATOM 1245 N N . ILE A 1 172 ? 12.891 1.599 -5.148 1.00 88.94 172 ILE A N 1
ATOM 1246 C CA . ILE A 1 172 ? 11.543 1.652 -4.570 1.00 88.94 172 ILE A CA 1
ATOM 1247 C C . ILE A 1 172 ? 10.891 0.262 -4.543 1.00 88.94 172 ILE A C 1
ATOM 1249 O O . ILE A 1 172 ? 10.248 -0.081 -3.555 1.00 88.94 172 ILE A O 1
ATOM 1253 N N . GLU A 1 173 ? 11.125 -0.576 -5.561 1.00 90.19 173 GLU A N 1
ATOM 1254 C CA . GLU A 1 173 ? 10.637 -1.966 -5.606 1.00 90.19 173 GLU A CA 1
ATOM 1255 C C . GLU A 1 173 ? 11.029 -2.729 -4.334 1.00 90.19 173 GLU A C 1
ATOM 1257 O O . GLU A 1 173 ? 10.167 -3.244 -3.623 1.00 90.19 173 GLU A O 1
ATOM 1262 N N . LYS A 1 174 ? 12.327 -2.765 -3.998 1.00 87.62 174 LYS A N 1
ATOM 1263 C CA . LYS A 1 174 ? 12.803 -3.481 -2.805 1.00 87.62 174 LYS A CA 1
ATOM 1264 C C . LYS A 1 174 ? 12.326 -2.866 -1.502 1.00 87.62 174 LYS A C 1
ATOM 1266 O O . LYS A 1 174 ? 12.131 -3.604 -0.538 1.00 87.62 174 LYS A O 1
ATOM 1271 N N . ALA A 1 175 ? 12.136 -1.554 -1.464 1.00 89.94 175 ALA A N 1
ATOM 1272 C CA . ALA A 1 175 ? 11.626 -0.878 -0.286 1.00 89.94 175 ALA A CA 1
ATOM 1273 C C . ALA A 1 175 ? 10.160 -1.265 -0.005 1.00 89.94 175 ALA A C 1
ATOM 1275 O O . ALA A 1 175 ? 9.837 -1.659 1.115 1.00 89.94 175 ALA A O 1
ATOM 1276 N N . ILE A 1 176 ? 9.299 -1.260 -1.027 1.00 93.44 176 ILE A N 1
ATOM 1277 C CA . ILE A 1 176 ? 7.899 -1.692 -0.896 1.00 93.44 176 ILE A CA 1
ATOM 1278 C C . ILE A 1 176 ? 7.826 -3.182 -0.551 1.00 93.44 176 ILE A C 1
ATOM 1280 O O . ILE A 1 176 ? 7.132 -3.560 0.391 1.00 93.44 176 ILE A O 1
ATOM 1284 N N . GLN A 1 177 ? 8.597 -4.020 -1.250 1.00 92.38 177 GLN A N 1
ATOM 1285 C CA . GLN A 1 177 ? 8.587 -5.467 -1.030 1.00 92.38 177 GLN A CA 1
ATOM 1286 C C . GLN A 1 177 ? 9.021 -5.841 0.391 1.00 92.38 177 GLN A C 1
ATOM 1288 O O . GLN A 1 177 ? 8.408 -6.697 1.017 1.00 92.38 177 GLN A O 1
ATOM 1293 N N . LEU A 1 178 ? 10.038 -5.162 0.934 1.00 92.12 178 LEU A N 1
ATOM 1294 C CA . LEU A 1 178 ? 10.470 -5.375 2.313 1.00 92.12 178 LEU A CA 1
ATOM 1295 C C . LEU A 1 178 ? 9.368 -5.015 3.317 1.00 92.12 178 LEU A C 1
ATOM 1297 O O . LEU A 1 178 ? 9.184 -5.733 4.298 1.00 92.12 178 LEU A O 1
ATOM 1301 N N . GLY A 1 179 ? 8.654 -3.909 3.084 1.00 93.88 179 GLY A N 1
ATOM 1302 C CA . GLY A 1 179 ? 7.520 -3.508 3.915 1.00 93.88 179 GLY A CA 1
ATOM 1303 C C . GLY A 1 179 ? 6.405 -4.551 3.885 1.00 93.88 179 GLY A C 1
ATOM 1304 O O . GLY A 1 179 ? 5.968 -5.009 4.940 1.00 93.88 179 GLY A O 1
ATOM 1305 N N . GLN A 1 180 ? 6.019 -4.983 2.682 1.00 94.81 180 GLN A N 1
ATOM 1306 C CA . GLN A 1 180 ? 5.018 -6.026 2.462 1.00 94.81 180 GLN A CA 1
ATOM 1307 C C . GLN A 1 180 ? 5.399 -7.343 3.152 1.00 94.81 180 GLN A C 1
ATOM 1309 O O . GLN A 1 180 ? 4.605 -7.884 3.916 1.00 94.81 180 GLN A O 1
ATOM 1314 N N . ASP A 1 181 ? 6.615 -7.843 2.924 1.00 94.50 181 ASP A N 1
ATOM 1315 C CA . ASP A 1 181 ? 7.090 -9.105 3.501 1.00 94.50 181 ASP A CA 1
ATOM 1316 C C . ASP A 1 181 ? 7.124 -9.045 5.034 1.00 94.50 181 ASP A C 1
ATOM 1318 O O . ASP A 1 181 ? 6.803 -10.019 5.720 1.00 94.50 181 ASP A O 1
ATOM 1322 N N . HIS A 1 182 ? 7.504 -7.893 5.590 1.00 95.38 182 HIS A N 1
ATOM 1323 C CA . HIS A 1 182 ? 7.571 -7.693 7.034 1.00 95.38 182 HIS A CA 1
ATOM 1324 C C . HIS A 1 182 ? 6.178 -7.610 7.672 1.00 95.38 182 HIS A C 1
ATOM 1326 O O . HIS A 1 182 ? 5.961 -8.225 8.717 1.00 95.38 182 HIS A O 1
ATOM 1332 N N . LEU A 1 183 ? 5.227 -6.911 7.045 1.00 95.69 183 LEU A N 1
ATOM 1333 C CA . LEU A 1 183 ? 3.828 -6.877 7.489 1.00 95.69 183 LEU A CA 1
ATOM 1334 C C . LEU A 1 183 ? 3.187 -8.268 7.385 1.00 95.69 183 LEU A C 1
ATOM 1336 O O . LEU A 1 183 ? 2.638 -8.759 8.363 1.00 95.69 183 LEU A O 1
ATOM 1340 N N . ALA A 1 184 ? 3.397 -8.989 6.283 1.00 94.44 184 ALA A N 1
ATOM 1341 C CA . ALA A 1 184 ? 2.909 -10.360 6.137 1.00 94.44 184 ALA A CA 1
ATOM 1342 C C . ALA A 1 184 ? 3.495 -11.332 7.184 1.00 94.44 184 ALA A C 1
ATOM 1344 O O . ALA A 1 184 ? 2.832 -12.285 7.598 1.00 94.44 184 ALA A O 1
ATOM 1345 N N . ALA A 1 185 ? 4.746 -11.122 7.610 1.00 95.00 185 ALA A N 1
ATOM 1346 C CA . ALA A 1 185 ? 5.423 -11.997 8.567 1.00 95.00 185 ALA A CA 1
ATOM 1347 C C . ALA A 1 185 ? 5.098 -11.689 10.038 1.00 95.00 185 ALA A C 1
ATOM 1349 O O . ALA A 1 185 ? 5.104 -12.608 10.864 1.00 95.00 185 ALA A O 1
ATOM 1350 N N . PHE A 1 186 ? 4.877 -10.418 10.383 1.00 94.56 186 PHE A N 1
ATOM 1351 C CA . PHE A 1 186 ? 4.780 -9.963 11.776 1.00 94.56 186 PHE A CA 1
ATOM 1352 C C . PHE A 1 186 ? 3.490 -9.211 12.112 1.00 94.56 186 PHE A C 1
ATOM 1354 O O . PHE A 1 186 ? 3.206 -9.037 13.299 1.00 94.56 186 PHE A O 1
ATOM 1361 N N . GLY A 1 187 ? 2.738 -8.771 11.106 1.00 91.12 187 GLY A N 1
ATOM 1362 C CA . GLY A 1 187 ? 1.437 -8.132 11.255 1.00 91.12 187 GLY A CA 1
ATOM 1363 C C . GLY A 1 187 ? 0.374 -9.094 11.778 1.00 91.12 187 GLY A C 1
ATOM 1364 O O . GLY A 1 187 ? 0.516 -10.323 11.756 1.00 91.12 187 GLY A O 1
ATOM 1365 N N . SER A 1 188 ? -0.699 -8.524 12.311 1.00 86.94 188 SER A N 1
ATOM 1366 C CA . SER A 1 188 ? -1.855 -9.263 12.793 1.00 86.94 188 SER A CA 1
ATOM 1367 C C . SER A 1 188 ? -2.905 -9.359 11.688 1.00 86.94 188 SER A C 1
ATOM 1369 O O . SER A 1 188 ? -3.327 -8.335 11.165 1.00 86.94 188 SER A O 1
ATOM 1371 N N . PRO A 1 189 ? -3.477 -10.545 11.419 1.00 82.12 189 PRO A N 1
ATOM 1372 C CA . PRO A 1 189 ? -4.531 -10.695 10.412 1.00 82.12 189 PRO A CA 1
ATOM 1373 C C . PRO A 1 189 ? -5.848 -9.989 10.781 1.00 82.12 189 PRO A C 1
ATOM 1375 O O . PRO A 1 189 ? -6.782 -9.979 9.988 1.00 82.12 189 PRO A O 1
ATOM 1378 N N . SER A 1 190 ? -5.972 -9.477 12.011 1.00 81.44 190 SER A N 1
ATOM 1379 C CA . SER A 1 190 ? -7.120 -8.677 12.454 1.00 81.44 190 SER A CA 1
ATOM 1380 C C . SER A 1 190 ? -6.907 -7.171 12.307 1.00 81.44 190 SER A C 1
ATOM 1382 O O . SER A 1 190 ? -7.815 -6.420 12.653 1.00 81.44 190 SER A O 1
ATOM 1384 N N . ARG A 1 191 ? -5.708 -6.745 11.898 1.00 85.94 191 ARG A N 1
ATOM 1385 C CA . ARG A 1 191 ? -5.301 -5.346 11.802 1.00 85.94 191 ARG A CA 1
ATOM 1386 C C . ARG A 1 191 ? -5.213 -4.924 10.349 1.00 85.94 191 ARG A C 1
ATOM 1388 O O . ARG A 1 191 ? -4.990 -5.748 9.468 1.00 85.94 191 ARG A O 1
ATOM 1395 N N . ARG A 1 192 ? -5.403 -3.629 10.123 1.00 87.44 192 ARG A N 1
ATOM 1396 C CA . ARG A 1 192 ? -5.186 -3.005 8.817 1.00 87.44 192 ARG A CA 1
ATOM 1397 C C . ARG A 1 192 ? -3.703 -2.695 8.646 1.00 87.44 192 ARG A C 1
ATOM 1399 O O . ARG A 1 192 ? -3.075 -2.176 9.573 1.00 87.44 192 ARG A O 1
ATOM 1406 N N . ASP A 1 193 ? -3.179 -3.001 7.468 1.00 93.69 193 ASP A N 1
ATOM 1407 C CA . ASP A 1 193 ? -1.772 -2.836 7.132 1.00 93.69 193 ASP A CA 1
ATOM 1408 C C . ASP A 1 193 ? -1.563 -1.542 6.340 1.00 93.69 193 ASP A C 1
ATOM 1410 O O . ASP A 1 193 ? -2.197 -1.303 5.311 1.00 93.69 193 ASP A O 1
ATOM 1414 N N . PHE A 1 194 ? -0.636 -0.707 6.802 1.00 94.19 194 PHE A N 1
ATOM 1415 C CA . PHE A 1 194 ? -0.306 0.564 6.167 1.00 94.19 194 PHE A CA 1
ATOM 1416 C C . PHE A 1 194 ? 1.183 0.666 5.881 1.00 94.19 194 PHE A C 1
ATOM 1418 O O . PHE A 1 194 ? 2.017 0.366 6.735 1.00 94.19 194 PHE A O 1
ATOM 1425 N N . VAL A 1 195 ? 1.527 1.197 4.713 1.00 95.94 195 VAL A N 1
ATOM 1426 C CA . VAL A 1 195 ? 2.890 1.613 4.378 1.00 95.94 195 VAL A CA 1
ATOM 1427 C C . VAL A 1 195 ? 2.900 3.124 4.199 1.00 95.94 195 VAL A C 1
ATOM 1429 O O . VAL A 1 195 ? 2.130 3.671 3.418 1.00 95.94 195 VAL A O 1
ATOM 1432 N N . ILE A 1 196 ? 3.788 3.810 4.914 1.00 94.31 196 ILE A N 1
ATOM 1433 C CA . ILE A 1 196 ? 4.054 5.237 4.728 1.00 94.31 196 ILE A CA 1
ATOM 1434 C C . ILE A 1 196 ? 5.423 5.356 4.083 1.00 94.31 196 ILE A C 1
ATOM 1436 O O . ILE A 1 196 ? 6.440 5.052 4.705 1.00 94.31 196 ILE A O 1
ATOM 1440 N N . PHE A 1 197 ? 5.433 5.781 2.830 1.00 92.12 197 PHE A N 1
ATOM 1441 C CA . PHE A 1 197 ? 6.615 5.863 1.994 1.00 92.12 197 PHE A CA 1
ATOM 1442 C C . PHE A 1 197 ? 7.036 7.320 1.827 1.00 92.12 197 PHE A C 1
ATOM 1444 O O . PHE A 1 197 ? 6.256 8.132 1.335 1.00 92.12 197 PHE A O 1
ATOM 1451 N N . ILE A 1 198 ? 8.257 7.662 2.226 1.00 89.19 198 ILE A N 1
ATOM 1452 C CA . ILE A 1 198 ? 8.829 8.993 2.002 1.00 89.19 198 ILE A CA 1
ATOM 1453 C C . ILE A 1 198 ? 9.959 8.850 1.000 1.00 89.19 198 ILE A C 1
ATOM 1455 O O . ILE A 1 198 ? 10.811 7.992 1.208 1.00 89.19 198 ILE A O 1
ATOM 1459 N N . SER A 1 199 ? 9.932 9.630 -0.081 1.00 87.06 199 SER A N 1
ATOM 1460 C CA . SER A 1 199 ? 10.947 9.603 -1.142 1.00 87.06 199 SER A CA 1
ATOM 1461 C C . SER A 1 199 ? 10.819 10.830 -2.047 1.00 87.06 199 SER A C 1
ATOM 1463 O O . SER A 1 199 ? 9.759 11.456 -2.100 1.00 87.06 199 SER A O 1
ATOM 1465 N N . ASP A 1 200 ? 11.865 11.143 -2.804 1.00 80.88 200 ASP A N 1
ATOM 1466 C CA . ASP A 1 200 ? 11.810 12.084 -3.931 1.00 80.88 200 ASP A CA 1
ATOM 1467 C C . ASP A 1 200 ? 11.041 11.512 -5.140 1.00 80.88 200 ASP A C 1
ATOM 1469 O O . ASP A 1 200 ? 10.576 12.254 -6.002 1.00 80.88 200 ASP A O 1
ATOM 1473 N N . GLY A 1 201 ? 10.812 10.196 -5.160 1.00 86.00 201 GLY A N 1
ATOM 1474 C CA . GLY A 1 201 ? 10.031 9.527 -6.190 1.00 86.00 201 GLY A CA 1
ATOM 1475 C C . GLY A 1 201 ? 10.811 9.185 -7.452 1.00 86.00 201 GLY A C 1
ATOM 1476 O O . GLY A 1 201 ? 10.177 8.866 -8.453 1.00 86.00 201 GLY A O 1
ATOM 1477 N N . ASP A 1 202 ? 12.146 9.193 -7.409 1.00 85.62 202 ASP A N 1
ATOM 1478 C CA . ASP A 1 202 ? 12.989 8.988 -8.591 1.00 85.62 202 ASP A CA 1
ATOM 1479 C C . ASP A 1 202 ? 13.737 7.637 -8.545 1.00 85.62 202 ASP A C 1
ATOM 1481 O O . ASP A 1 202 ? 14.944 7.569 -8.267 1.00 85.62 202 ASP A O 1
ATOM 1485 N N . PRO A 1 203 ? 13.058 6.501 -8.819 1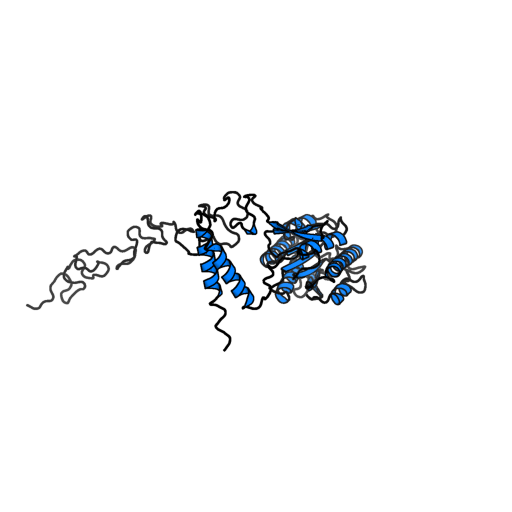.00 87.12 203 PRO A N 1
ATOM 1486 C CA . PRO A 1 203 ? 13.706 5.198 -8.824 1.00 87.12 203 PRO A CA 1
ATOM 1487 C C . PRO A 1 203 ? 14.697 5.098 -9.988 1.00 87.12 203 PRO A C 1
ATOM 1489 O O . PRO A 1 203 ? 14.358 5.284 -11.153 1.00 87.12 203 PRO A O 1
ATOM 1492 N N . ASN A 1 204 ? 15.941 4.729 -9.691 1.00 80.12 204 ASN A N 1
ATOM 1493 C CA . ASN A 1 204 ? 17.020 4.666 -10.686 1.00 80.12 204 ASN A CA 1
ATOM 1494 C C . ASN A 1 204 ? 17.860 3.374 -10.598 1.00 80.12 204 ASN A C 1
ATOM 1496 O O . ASN A 1 204 ? 18.868 3.205 -11.308 1.00 80.12 204 ASN A O 1
ATOM 1500 N N . VAL A 1 205 ? 17.421 2.439 -9.746 1.00 79.31 205 VAL A N 1
ATOM 1501 C CA . VAL A 1 205 ? 17.911 1.062 -9.656 1.00 79.31 205 VAL A CA 1
ATOM 1502 C C . VAL A 1 205 ? 16.734 0.094 -9.587 1.00 79.31 205 VAL A C 1
ATOM 1504 O O . VAL A 1 205 ? 15.992 0.117 -8.607 1.00 79.31 205 VAL A O 1
ATOM 1507 N N . PRO A 1 206 ? 16.585 -0.803 -10.575 1.00 73.69 206 PRO A N 1
ATOM 1508 C CA . PRO A 1 206 ? 15.639 -1.902 -10.466 1.00 73.69 206 PRO A CA 1
ATOM 1509 C C . PRO A 1 206 ? 16.182 -2.999 -9.535 1.00 73.69 206 PRO A C 1
ATOM 1511 O O . PRO A 1 206 ? 17.395 -3.151 -9.388 1.00 73.69 206 PRO A O 1
ATOM 1514 N N . GLY A 1 207 ? 15.318 -3.836 -8.960 1.00 62.28 207 GLY A N 1
ATOM 1515 C CA . GLY A 1 207 ? 15.693 -4.992 -8.133 1.00 62.28 207 GLY A CA 1
ATOM 1516 C C . GLY A 1 207 ? 16.398 -6.138 -8.872 1.00 62.28 207 GLY A C 1
ATOM 1517 O O . GLY A 1 207 ? 16.635 -7.188 -8.272 1.00 62.28 207 GLY A O 1
ATOM 1518 N N . ILE A 1 208 ? 16.751 -5.956 -10.150 1.00 60.41 208 ILE A N 1
ATOM 1519 C CA . ILE A 1 208 ? 17.484 -6.921 -10.980 1.00 60.41 208 ILE A CA 1
ATOM 1520 C C . ILE A 1 208 ? 18.981 -6.576 -11.061 1.00 60.41 208 ILE A C 1
ATOM 1522 O O . ILE A 1 208 ? 19.371 -5.417 -11.157 1.00 60.41 208 ILE A O 1
ATOM 1526 N N . PHE A 1 209 ? 19.837 -7.603 -11.097 1.00 58.78 209 PHE A N 1
ATOM 1527 C CA . PHE A 1 209 ? 21.303 -7.505 -10.951 1.00 58.78 209 PHE A CA 1
ATOM 1528 C C . PHE A 1 209 ? 22.064 -6.725 -12.033 1.00 58.78 209 PHE A C 1
ATOM 1530 O O . PHE A 1 209 ? 23.284 -6.596 -11.959 1.00 58.78 209 PHE A O 1
ATOM 1537 N N . THR A 1 210 ? 21.391 -6.219 -13.060 1.00 63.94 210 THR A N 1
ATOM 1538 C CA . THR A 1 210 ? 22.022 -5.411 -14.102 1.00 63.94 210 THR A CA 1
ATOM 1539 C C . THR A 1 210 ? 21.185 -4.176 -14.346 1.00 63.94 210 THR A C 1
ATOM 1541 O O . THR A 1 210 ? 20.160 -4.267 -15.018 1.00 63.94 210 THR A O 1
ATOM 1544 N N . VAL A 1 211 ? 21.639 -3.029 -13.835 1.00 63.88 211 VAL A N 1
ATOM 1545 C CA . VAL A 1 211 ? 21.014 -1.743 -14.153 1.00 63.88 211 VAL A CA 1
ATOM 1546 C C . VAL A 1 211 ? 21.144 -1.486 -15.661 1.00 63.88 211 VAL A C 1
ATOM 1548 O O . VAL A 1 211 ? 22.273 -1.406 -16.163 1.00 63.88 211 VAL A O 1
ATOM 1551 N N . PRO A 1 212 ? 20.026 -1.381 -16.395 1.00 68.75 212 PRO A N 1
ATOM 1552 C CA . PRO A 1 212 ? 20.029 -1.103 -17.825 1.00 68.75 212 PRO A CA 1
ATOM 1553 C C . PRO A 1 212 ? 20.753 0.211 -18.145 1.00 68.75 212 PRO A C 1
ATOM 1555 O O . PRO A 1 212 ? 20.704 1.166 -17.374 1.00 68.75 212 PRO A O 1
ATOM 1558 N N . THR A 1 213 ? 21.414 0.298 -19.304 1.00 69.81 213 THR A N 1
ATOM 1559 C CA . THR A 1 213 ? 22.123 1.525 -19.730 1.00 69.81 213 THR A CA 1
ATOM 1560 C C . THR A 1 213 ? 21.198 2.721 -19.962 1.00 69.81 213 THR A C 1
ATOM 1562 O O . THR A 1 213 ? 21.676 3.846 -20.066 1.00 69.81 213 THR A O 1
ATOM 1565 N N . GLU A 1 214 ? 19.896 2.475 -20.087 1.00 74.62 214 GLU A N 1
ATOM 1566 C CA . GLU A 1 214 ? 18.856 3.501 -20.208 1.00 74.62 214 GLU A CA 1
ATOM 1567 C C . GLU A 1 214 ? 18.502 4.166 -18.871 1.00 74.62 214 GLU A C 1
ATOM 1569 O O . GLU A 1 214 ? 17.971 5.273 -18.878 1.00 74.62 214 GLU A O 1
ATOM 1574 N N . CYS A 1 215 ? 18.868 3.552 -17.740 1.00 79.81 215 CYS A N 1
ATOM 1575 C CA . CYS A 1 215 ? 18.603 4.095 -16.415 1.00 79.81 215 CYS A CA 1
ATOM 1576 C C . CYS A 1 215 ? 19.626 5.164 -16.017 1.00 79.81 215 CYS A C 1
ATOM 1578 O O . CYS A 1 215 ? 20.836 4.917 -15.941 1.00 79.81 215 CYS A O 1
ATOM 1580 N N . ASN A 1 216 ? 19.120 6.350 -15.703 1.00 78.50 216 ASN A N 1
ATOM 1581 C CA . ASN A 1 216 ? 19.856 7.452 -15.096 1.00 78.50 216 ASN A CA 1
ATOM 1582 C C . ASN A 1 216 ? 19.090 7.991 -13.877 1.00 78.50 216 ASN A C 1
ATOM 1584 O O . ASN A 1 216 ? 18.072 7.425 -13.501 1.00 78.50 216 ASN A O 1
ATOM 1588 N N . ALA A 1 217 ? 19.601 9.057 -13.256 1.00 75.25 217 ALA A N 1
ATOM 1589 C CA . ALA A 1 217 ? 19.034 9.609 -12.026 1.00 75.25 217 ALA A CA 1
ATOM 1590 C C . ALA A 1 217 ? 17.556 10.028 -12.149 1.00 75.25 217 ALA A C 1
ATOM 1592 O O . ALA A 1 217 ? 16.828 9.829 -11.195 1.00 75.25 217 ALA A O 1
ATOM 1593 N N . CYS A 1 218 ? 17.122 10.541 -13.309 1.00 79.75 218 CYS A N 1
ATOM 1594 C CA . CYS A 1 218 ? 15.761 11.058 -13.526 1.00 79.75 218 CYS A CA 1
ATOM 1595 C C . CYS A 1 218 ? 14.894 10.186 -14.447 1.00 79.75 218 CYS A C 1
ATOM 1597 O O . CYS A 1 218 ? 13.831 10.618 -14.881 1.00 79.75 218 CYS A O 1
ATOM 1599 N N . ASN A 1 219 ? 15.395 9.044 -14.915 1.00 83.62 219 ASN A N 1
ATOM 1600 C CA . ASN A 1 219 ? 14.659 8.232 -15.879 1.00 83.62 219 ASN A CA 1
ATOM 1601 C C . ASN A 1 219 ? 15.164 6.798 -15.826 1.00 83.62 219 ASN A C 1
ATOM 1603 O O . ASN A 1 219 ? 16.301 6.521 -16.227 1.00 83.62 219 ASN A O 1
ATOM 1607 N N . CYS A 1 220 ? 14.316 5.896 -15.347 1.00 87.31 220 CYS A N 1
ATOM 1608 C CA . CYS A 1 220 ? 14.562 4.464 -15.372 1.00 87.31 220 CYS A CA 1
ATOM 1609 C C . CYS A 1 220 ? 13.215 3.734 -15.451 1.00 87.31 220 CYS A C 1
ATOM 1611 O O . CYS A 1 220 ? 12.721 3.249 -14.433 1.00 87.31 220 CYS A O 1
ATOM 1613 N N . PRO A 1 221 ? 12.641 3.582 -16.661 1.00 88.25 221 PRO A N 1
ATOM 1614 C CA . PRO A 1 221 ? 11.286 3.053 -16.822 1.00 88.25 221 PRO A CA 1
ATOM 1615 C C . PRO A 1 221 ? 11.130 1.647 -16.238 1.00 88.25 221 PRO A C 1
ATOM 1617 O O . PRO A 1 221 ? 10.108 1.311 -15.660 1.00 88.25 221 PRO A O 1
ATOM 1620 N N . ILE A 1 222 ? 12.186 0.830 -16.310 1.00 86.62 222 ILE A N 1
ATOM 1621 C CA . ILE A 1 222 ? 12.184 -0.512 -15.716 1.00 86.62 222 ILE A CA 1
ATOM 1622 C C . ILE A 1 222 ? 12.101 -0.452 -14.183 1.00 86.62 222 ILE A C 1
ATOM 1624 O O . ILE A 1 222 ? 11.432 -1.292 -13.590 1.00 86.62 222 ILE A O 1
ATOM 1628 N N . ALA A 1 223 ? 12.766 0.504 -13.524 1.00 87.38 223 ALA A N 1
ATOM 1629 C CA . ALA A 1 223 ? 12.664 0.641 -12.069 1.00 87.38 223 ALA A CA 1
ATOM 1630 C C . ALA A 1 223 ? 11.310 1.230 -11.649 1.00 87.38 223 ALA A C 1
ATOM 1632 O O . ALA A 1 223 ? 10.759 0.793 -10.641 1.00 87.38 223 ALA A O 1
ATOM 1633 N N . GLU A 1 224 ? 10.758 2.152 -12.442 1.00 90.00 224 GLU A N 1
ATOM 1634 C CA . GLU A 1 224 ? 9.398 2.671 -12.261 1.00 90.00 224 GLU A CA 1
ATOM 1635 C C . GLU A 1 224 ? 8.347 1.558 -12.385 1.00 90.00 224 GLU A C 1
ATOM 1637 O O . GLU A 1 224 ? 7.494 1.398 -11.516 1.00 90.00 224 GLU A O 1
ATOM 1642 N N . ASP A 1 225 ? 8.427 0.730 -13.428 1.00 91.25 225 ASP A N 1
ATOM 1643 C CA . ASP A 1 225 ? 7.471 -0.358 -13.646 1.00 91.25 225 ASP A CA 1
ATOM 1644 C C . ASP A 1 225 ? 7.560 -1.441 -12.568 1.00 91.25 225 ASP A C 1
ATOM 1646 O O . ASP A 1 225 ? 6.533 -1.960 -12.122 1.00 91.25 225 ASP A O 1
ATOM 1650 N N . LEU A 1 226 ? 8.769 -1.767 -12.106 1.00 90.38 226 LEU A N 1
ATOM 1651 C CA . LEU A 1 226 ? 8.965 -2.715 -11.010 1.00 90.38 226 LEU A CA 1
ATOM 1652 C C . LEU A 1 226 ? 8.473 -2.156 -9.671 1.00 90.38 226 LEU A C 1
ATOM 1654 O O . LEU A 1 226 ? 7.817 -2.877 -8.920 1.00 90.38 226 LEU A O 1
ATOM 1658 N N . GLY A 1 227 ? 8.725 -0.876 -9.387 1.00 91.44 227 GLY A N 1
ATOM 1659 C CA . GLY A 1 227 ? 8.186 -0.205 -8.205 1.00 91.44 227 GLY A CA 1
ATOM 1660 C C . GLY A 1 227 ? 6.657 -0.163 -8.214 1.00 91.44 227 GLY A C 1
ATOM 1661 O O . GLY A 1 227 ? 6.033 -0.551 -7.229 1.00 91.44 227 GLY A O 1
ATOM 1662 N N . ALA A 1 228 ? 6.050 0.199 -9.346 1.00 92.88 228 ALA A N 1
ATOM 1663 C CA . ALA A 1 228 ? 4.598 0.186 -9.525 1.00 92.88 228 ALA A CA 1
ATOM 1664 C C . ALA A 1 228 ? 4.002 -1.223 -9.389 1.00 92.88 228 ALA A C 1
ATOM 1666 O O . ALA A 1 228 ? 2.947 -1.404 -8.788 1.00 92.88 228 ALA A O 1
ATOM 1667 N N . THR A 1 229 ? 4.691 -2.242 -9.910 1.00 92.94 229 THR A N 1
ATOM 1668 C CA . THR A 1 229 ? 4.275 -3.643 -9.753 1.00 92.94 229 THR A CA 1
ATOM 1669 C C . THR A 1 229 ? 4.321 -4.068 -8.284 1.00 92.94 229 THR A C 1
ATOM 1671 O O . THR A 1 229 ? 3.401 -4.728 -7.805 1.00 92.94 229 THR A O 1
ATOM 1674 N N . ALA A 1 230 ? 5.363 -3.677 -7.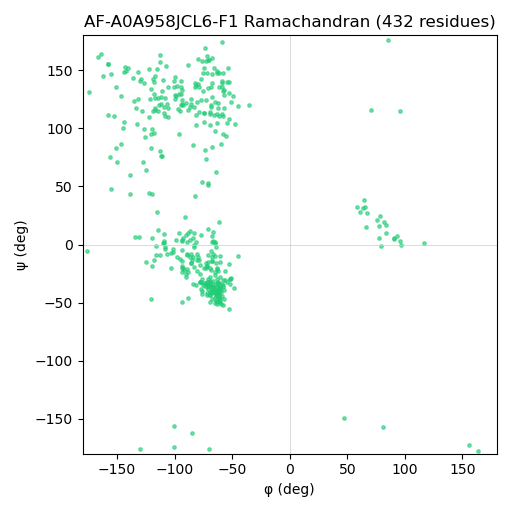544 1.00 91.94 230 ALA A N 1
ATOM 1675 C CA . ALA A 1 230 ? 5.454 -3.937 -6.109 1.00 91.94 230 ALA A CA 1
ATOM 1676 C C . ALA A 1 230 ? 4.332 -3.230 -5.331 1.00 91.94 230 ALA A C 1
ATOM 1678 O O . ALA A 1 230 ? 3.713 -3.855 -4.473 1.00 91.94 230 ALA A O 1
ATOM 1679 N N . ALA A 1 231 ? 4.019 -1.974 -5.671 1.00 93.75 231 ALA A N 1
ATOM 1680 C CA . ALA A 1 231 ? 2.891 -1.249 -5.090 1.00 93.75 231 ALA A CA 1
ATOM 1681 C C . ALA A 1 231 ? 1.563 -1.969 -5.364 1.00 93.75 231 ALA A C 1
ATOM 1683 O O . ALA A 1 231 ? 0.848 -2.298 -4.424 1.00 93.75 231 ALA A O 1
ATOM 1684 N N . ALA A 1 232 ? 1.275 -2.319 -6.622 1.00 91.19 232 ALA A N 1
ATOM 1685 C CA . ALA A 1 232 ? 0.059 -3.046 -6.992 1.00 91.19 232 ALA A CA 1
ATOM 1686 C C . ALA A 1 232 ? -0.082 -4.386 -6.244 1.00 91.19 232 ALA A C 1
ATOM 1688 O O . ALA A 1 232 ? -1.173 -4.736 -5.800 1.00 91.19 232 ALA A O 1
ATOM 1689 N N . ASN A 1 233 ? 1.022 -5.114 -6.044 1.00 89.94 233 ASN A N 1
ATOM 1690 C CA . ASN A 1 233 ? 1.026 -6.351 -5.261 1.00 89.94 233 ASN A CA 1
ATOM 1691 C C . ASN A 1 233 ? 0.759 -6.116 -3.767 1.00 89.94 233 ASN A C 1
ATOM 1693 O O . ASN A 1 233 ? 0.133 -6.958 -3.126 1.00 89.94 233 ASN A O 1
ATOM 1697 N N . ALA A 1 234 ? 1.244 -5.009 -3.203 1.00 90.56 234 ALA A N 1
ATOM 1698 C CA . ALA A 1 234 ? 0.952 -4.629 -1.825 1.00 90.56 234 ALA A CA 1
ATOM 1699 C C . ALA A 1 234 ? -0.522 -4.214 -1.665 1.00 90.56 234 ALA A C 1
ATOM 1701 O O . ALA A 1 234 ? -1.184 -4.703 -0.752 1.00 90.56 234 ALA A O 1
ATOM 1702 N N . LEU A 1 235 ? -1.071 -3.427 -2.598 1.00 87.62 235 LEU A N 1
ATOM 1703 C CA . LEU A 1 235 ? -2.503 -3.098 -2.640 1.00 87.62 235 LEU A CA 1
ATOM 1704 C C . LEU A 1 235 ? -3.365 -4.366 -2.723 1.00 87.62 235 LEU A C 1
ATOM 1706 O O . LEU A 1 235 ? -4.300 -4.532 -1.947 1.00 87.62 235 LEU A O 1
ATOM 1710 N N . ALA A 1 236 ? -3.015 -5.304 -3.609 1.00 86.25 236 ALA A N 1
ATOM 1711 C CA . ALA A 1 236 ? -3.716 -6.584 -3.738 1.00 86.25 236 ALA A CA 1
ATOM 1712 C C . ALA A 1 236 ? -3.622 -7.462 -2.473 1.00 86.25 236 ALA A C 1
ATOM 1714 O O . ALA A 1 236 ? -4.440 -8.361 -2.282 1.00 86.25 236 ALA A O 1
ATOM 1715 N N . ALA A 1 237 ? -2.637 -7.210 -1.606 1.00 84.44 237 ALA A N 1
ATOM 1716 C CA . ALA A 1 237 ? -2.508 -7.844 -0.298 1.00 84.44 237 ALA A CA 1
ATOM 1717 C C . ALA A 1 237 ? -3.298 -7.120 0.813 1.00 84.44 237 ALA A C 1
ATOM 1719 O O . ALA A 1 237 ? -3.216 -7.536 1.966 1.00 84.44 237 ALA A O 1
ATOM 1720 N N . GLY A 1 238 ? -4.063 -6.073 0.483 1.00 85.56 238 GLY A N 1
ATOM 1721 C CA . GLY A 1 238 ? -4.842 -5.279 1.438 1.00 85.56 238 GLY A CA 1
ATOM 1722 C C . GLY A 1 238 ? -4.029 -4.207 2.168 1.00 85.56 238 GLY A C 1
ATOM 1723 O O . GLY A 1 238 ? -4.442 -3.758 3.234 1.00 85.56 238 GLY A O 1
ATOM 1724 N N . ILE A 1 239 ? -2.867 -3.820 1.628 1.00 91.19 239 ILE A N 1
ATOM 1725 C CA . ILE A 1 239 ? -1.998 -2.798 2.220 1.00 91.19 239 ILE A CA 1
ATOM 1726 C C . ILE A 1 239 ? -2.315 -1.433 1.609 1.00 91.19 239 ILE A C 1
ATOM 1728 O O . ILE A 1 239 ? -2.178 -1.235 0.398 1.00 91.19 239 ILE A O 1
ATOM 1732 N N . THR A 1 240 ? -2.637 -0.457 2.457 1.00 91.94 240 THR A N 1
ATOM 1733 C CA . THR A 1 240 ? -2.797 0.939 2.034 1.00 91.94 240 THR A CA 1
ATOM 1734 C C . THR A 1 240 ? -1.446 1.655 2.042 1.00 91.94 240 THR A C 1
ATOM 1736 O O . THR A 1 240 ? -0.752 1.695 3.060 1.00 91.94 240 THR A O 1
ATOM 1739 N N . ILE A 1 241 ? -1.069 2.259 0.915 1.00 94.75 241 ILE A N 1
ATOM 1740 C CA . ILE A 1 241 ? 0.191 2.983 0.729 1.00 94.75 241 ILE A CA 1
ATOM 1741 C C . ILE A 1 241 ? -0.076 4.488 0.708 1.00 94.75 241 ILE A C 1
ATOM 1743 O O . ILE A 1 241 ? -0.732 5.010 -0.199 1.00 94.75 241 ILE A O 1
ATOM 1747 N N . PHE A 1 242 ? 0.496 5.188 1.685 1.00 94.75 242 PHE A N 1
ATOM 1748 C CA . PHE A 1 242 ? 0.647 6.638 1.687 1.00 94.75 242 PHE A CA 1
ATOM 1749 C C . PHE A 1 242 ? 2.019 7.008 1.141 1.00 94.75 242 PHE A C 1
ATOM 1751 O O . PHE A 1 242 ? 3.022 6.419 1.547 1.00 94.75 242 PHE A O 1
ATOM 1758 N N . THR A 1 243 ? 2.086 8.009 0.267 1.00 93.81 243 THR A N 1
ATOM 1759 C CA . THR A 1 243 ? 3.361 8.528 -0.239 1.00 93.81 243 THR A CA 1
ATOM 1760 C C . THR A 1 243 ? 3.543 9.988 0.143 1.00 93.81 243 THR A C 1
ATOM 1762 O O . THR A 1 243 ? 2.606 10.784 0.116 1.00 93.81 243 THR A O 1
ATOM 1765 N N . ILE A 1 244 ? 4.767 10.351 0.511 1.00 90.75 244 ILE A N 1
ATOM 1766 C CA . ILE A 1 244 ? 5.172 11.723 0.786 1.00 90.75 244 ILE A CA 1
ATOM 1767 C C . ILE A 1 244 ? 6.335 12.035 -0.147 1.00 90.75 244 ILE A C 1
ATOM 1769 O O . ILE A 1 244 ? 7.430 11.508 0.030 1.00 90.75 244 ILE A O 1
ATOM 1773 N N . HIS A 1 245 ? 6.090 12.896 -1.131 1.00 88.69 245 HIS A N 1
ATOM 1774 C CA . HIS A 1 245 ? 7.147 13.449 -1.961 1.00 88.69 245 HIS A CA 1
ATOM 1775 C C . HIS A 1 245 ? 7.997 14.409 -1.125 1.00 88.69 245 HIS A C 1
ATOM 1777 O O . HIS A 1 245 ? 7.504 15.469 -0.718 1.00 88.69 245 HIS A O 1
ATOM 1783 N N . ALA A 1 246 ? 9.251 14.038 -0.878 1.00 80.19 246 ALA A N 1
ATOM 1784 C CA . ALA A 1 246 ? 10.246 14.820 -0.159 1.00 80.19 246 ALA A CA 1
ATOM 1785 C C . ALA A 1 246 ? 11.515 14.955 -1.012 1.00 80.19 246 ALA A C 1
ATOM 1787 O O . ALA A 1 246 ? 12.321 14.038 -1.086 1.00 80.19 246 ALA A O 1
ATOM 1788 N N . GLY A 1 247 ? 11.672 16.098 -1.680 1.00 73.19 247 GLY A N 1
ATOM 1789 C CA . GLY A 1 247 ? 12.819 16.349 -2.549 1.00 73.19 247 GLY A CA 1
ATOM 1790 C C . GLY A 1 247 ? 12.521 17.384 -3.627 1.00 73.19 247 GLY A C 1
ATOM 1791 O O . GLY A 1 247 ? 11.476 18.050 -3.614 1.00 73.19 247 GLY A O 1
ATOM 1792 N N . ASP A 1 248 ? 13.464 17.549 -4.555 1.00 66.12 248 ASP A N 1
ATOM 1793 C CA . ASP A 1 248 ? 13.251 18.382 -5.732 1.00 66.12 248 ASP A CA 1
ATOM 1794 C C . ASP A 1 248 ? 12.378 17.658 -6.769 1.00 66.12 248 ASP A C 1
ATOM 1796 O O . ASP A 1 248 ? 12.462 16.455 -6.954 1.00 66.12 248 ASP A O 1
ATOM 1800 N N . SER A 1 249 ? 11.499 18.395 -7.449 1.00 64.38 249 SER A N 1
ATOM 1801 C CA . SER A 1 249 ? 10.572 17.819 -8.430 1.00 64.38 249 SER A CA 1
ATOM 1802 C C . SER A 1 249 ? 11.140 17.803 -9.854 1.00 64.38 249 SER A C 1
ATOM 1804 O O . SER A 1 249 ? 10.381 17.845 -10.827 1.00 64.38 249 SER A O 1
ATOM 1806 N N . SER A 1 250 ? 12.467 17.830 -10.015 1.00 71.81 250 SER A N 1
ATOM 1807 C CA . SER A 1 250 ? 13.081 18.081 -11.325 1.00 71.81 250 SER A CA 1
ATOM 1808 C C . SER A 1 250 ? 12.957 16.913 -12.309 1.00 71.81 250 SER A C 1
ATOM 1810 O O . SER A 1 250 ? 13.024 17.142 -13.521 1.00 71.81 250 SER A O 1
ATOM 1812 N N . CYS A 1 251 ? 12.713 15.699 -11.811 1.00 75.94 251 CYS A N 1
ATOM 1813 C CA . CYS A 1 251 ? 12.661 14.471 -12.602 1.00 75.94 251 CYS A CA 1
ATOM 1814 C C . CYS A 1 251 ? 11.243 13.882 -12.789 1.00 75.94 251 CYS A C 1
ATOM 1816 O O . CYS A 1 251 ? 11.086 12.931 -13.546 1.00 75.94 25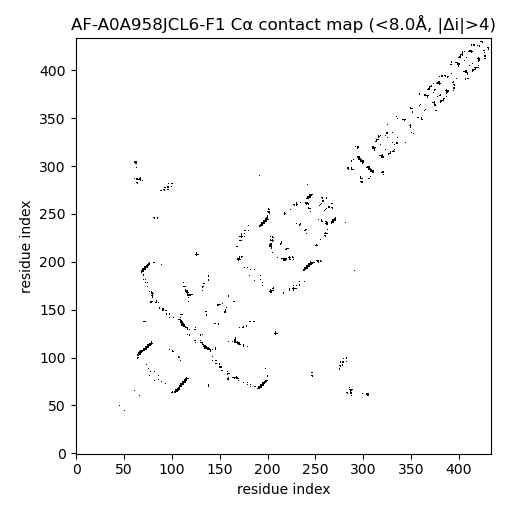1 CYS A O 1
ATOM 1818 N N . GLY A 1 252 ? 10.198 14.461 -12.181 1.00 80.50 252 GLY A N 1
ATOM 1819 C CA . GLY A 1 252 ? 8.823 13.940 -12.282 1.00 80.50 252 GLY A CA 1
ATOM 1820 C C . GLY A 1 252 ? 8.422 12.936 -11.192 1.00 80.50 252 GLY A C 1
ATOM 1821 O O . GLY A 1 252 ? 7.288 12.457 -11.210 1.00 80.50 252 GLY A O 1
ATOM 1822 N N . GLY A 1 253 ? 9.282 12.696 -10.198 1.00 83.31 253 GLY A N 1
ATOM 1823 C CA . GLY A 1 253 ? 9.008 11.836 -9.047 1.00 83.31 253 GLY A CA 1
ATOM 1824 C C . GLY A 1 253 ? 7.676 12.051 -8.305 1.00 83.31 253 GLY A C 1
ATOM 1825 O O . GLY A 1 253 ? 7.045 11.050 -7.953 1.00 83.31 253 GLY A O 1
ATOM 1826 N N . PRO A 1 254 ? 7.145 13.285 -8.126 1.00 87.88 254 PRO A N 1
ATOM 1827 C CA . PRO A 1 254 ? 5.827 13.471 -7.512 1.00 87.88 254 PRO A CA 1
ATOM 1828 C C . PRO A 1 254 ? 4.702 12.754 -8.267 1.00 87.88 254 PRO A C 1
ATOM 1830 O O . PRO A 1 254 ? 3.879 12.082 -7.654 1.00 87.88 254 PRO A O 1
ATOM 1833 N N . GLU A 1 255 ? 4.691 12.858 -9.600 1.00 89.69 255 GLU A N 1
ATOM 1834 C CA . GLU A 1 255 ? 3.653 12.252 -10.442 1.00 89.69 255 GLU A CA 1
ATOM 1835 C C . GLU A 1 255 ? 3.765 10.726 -10.425 1.00 89.69 255 GLU A C 1
ATOM 1837 O O . GLU A 1 255 ? 2.751 10.028 -10.385 1.00 89.69 255 GLU A O 1
ATOM 1842 N N . TYR A 1 256 ? 4.989 10.196 -10.376 1.00 90.81 256 TYR A N 1
ATOM 1843 C CA . TYR A 1 256 ? 5.225 8.768 -10.188 1.00 90.81 256 TYR A CA 1
ATOM 1844 C C . TYR A 1 256 ? 4.703 8.274 -8.827 1.00 90.81 256 TYR A C 1
ATOM 1846 O O . TYR A 1 256 ? 3.955 7.297 -8.775 1.00 90.81 256 TYR A O 1
ATOM 1854 N N . LEU A 1 257 ? 5.022 8.963 -7.725 1.00 92.38 257 LEU A N 1
ATOM 1855 C CA . LEU A 1 257 ? 4.541 8.588 -6.391 1.00 92.38 257 LEU A CA 1
ATOM 1856 C C . LEU A 1 257 ? 3.014 8.662 -6.270 1.00 92.38 257 LEU A C 1
ATOM 1858 O O . LEU A 1 257 ? 2.417 7.777 -5.658 1.00 92.38 257 LEU A O 1
ATOM 1862 N N . GLU A 1 258 ? 2.388 9.687 -6.847 1.00 92.81 258 GLU A N 1
ATOM 1863 C CA . GLU A 1 258 ? 0.935 9.879 -6.820 1.00 92.81 258 GLU A CA 1
ATOM 1864 C C . GLU A 1 258 ? 0.194 8.834 -7.658 1.00 92.81 258 GLU A C 1
ATOM 1866 O O . GLU A 1 258 ? -0.752 8.215 -7.180 1.00 92.81 258 GLU A O 1
ATOM 1871 N N . SER A 1 259 ? 0.622 8.630 -8.907 1.00 89.94 259 SER A N 1
ATOM 1872 C CA . SER A 1 259 ? -0.153 7.861 -9.889 1.00 89.94 259 SER A CA 1
ATOM 1873 C C . SER A 1 259 ? 0.207 6.379 -9.963 1.00 89.94 259 SER A C 1
ATOM 1875 O O . SER A 1 259 ? -0.574 5.588 -10.494 1.00 89.94 259 SER A O 1
ATOM 1877 N N . ARG A 1 260 ? 1.395 5.984 -9.484 1.00 92.62 260 ARG A N 1
ATOM 1878 C CA . ARG A 1 260 ? 1.910 4.612 -9.636 1.00 92.62 260 ARG A CA 1
ATOM 1879 C C . ARG A 1 260 ? 2.176 3.896 -8.318 1.00 92.62 260 ARG A C 1
ATOM 1881 O O . ARG A 1 260 ? 2.303 2.674 -8.348 1.00 92.62 260 ARG A O 1
ATOM 1888 N N . ILE A 1 261 ? 2.299 4.619 -7.200 1.00 94.75 261 ILE A N 1
ATOM 1889 C CA . ILE A 1 261 ? 2.712 4.043 -5.909 1.00 94.75 261 ILE A CA 1
ATOM 1890 C C . ILE A 1 261 ? 1.669 4.227 -4.808 1.00 94.75 261 ILE A C 1
ATOM 1892 O O . ILE A 1 261 ? 1.385 3.268 -4.094 1.00 94.75 261 ILE A O 1
ATOM 1896 N N . ALA A 1 262 ? 1.117 5.429 -4.636 1.00 93.81 262 ALA A N 1
ATOM 1897 C CA . ALA A 1 262 ? 0.064 5.664 -3.653 1.00 93.81 262 ALA A CA 1
ATOM 1898 C C . ALA A 1 262 ? -1.174 4.815 -3.969 1.00 93.81 262 ALA A C 1
ATOM 1900 O O . ALA A 1 262 ? -1.500 4.601 -5.136 1.00 93.81 262 ALA A O 1
ATOM 1901 N N . SER A 1 263 ? -1.909 4.382 -2.939 1.00 90.69 263 SER A N 1
ATOM 1902 C CA . SER A 1 263 ? -3.147 3.621 -3.172 1.00 90.69 263 SER A CA 1
ATOM 1903 C C . SER A 1 263 ? -4.240 4.433 -3.872 1.00 90.69 263 SER A C 1
ATOM 1905 O O . SER A 1 263 ? -5.125 3.864 -4.496 1.00 90.69 263 SER A O 1
ATOM 1907 N N . SER A 1 264 ? -4.188 5.757 -3.750 1.00 86.69 264 SER A N 1
ATOM 1908 C CA . SER A 1 264 ? -5.091 6.714 -4.387 1.00 86.69 264 SER A CA 1
ATOM 1909 C C . SER A 1 264 ? -4.387 8.075 -4.456 1.00 86.69 264 SER A C 1
ATOM 1911 O O . SER A 1 264 ? -3.546 8.350 -3.590 1.00 86.69 264 SER A O 1
ATOM 1913 N N . PRO A 1 265 ? -4.752 8.970 -5.393 1.00 85.88 265 PRO A N 1
ATOM 1914 C CA . PRO A 1 265 ? -4.263 10.350 -5.402 1.00 85.88 265 PRO A CA 1
ATOM 1915 C C . PRO A 1 265 ? -4.450 11.087 -4.065 1.00 85.88 265 PRO A C 1
ATOM 1917 O O . PRO A 1 265 ? -3.639 11.933 -3.699 1.00 85.88 265 PRO A O 1
ATOM 1920 N N . THR A 1 266 ? -5.479 10.745 -3.280 1.00 85.88 266 THR A N 1
ATOM 1921 C CA . THR A 1 266 ? -5.710 11.337 -1.946 1.00 85.88 266 THR A CA 1
ATOM 1922 C C . THR A 1 266 ? -4.723 10.862 -0.879 1.00 85.88 266 THR A C 1
ATOM 1924 O O . THR A 1 266 ? -4.611 11.495 0.168 1.00 85.88 266 THR A O 1
ATOM 1927 N N . ASN A 1 267 ? -4.005 9.766 -1.136 1.00 89.81 267 ASN A N 1
ATOM 1928 C CA . ASN A 1 267 ? -2.997 9.200 -0.238 1.00 89.81 267 ASN A CA 1
ATOM 1929 C C . ASN A 1 267 ? -1.582 9.705 -0.567 1.00 89.81 267 ASN A C 1
ATOM 1931 O O . ASN A 1 267 ? -0.611 9.274 0.061 1.00 89.81 267 ASN A O 1
ATOM 1935 N N . HIS A 1 268 ? -1.460 10.613 -1.538 1.00 91.75 268 HIS A N 1
ATOM 1936 C CA . HIS A 1 268 ? -0.220 11.286 -1.891 1.00 91.75 268 HIS A CA 1
ATOM 1937 C C . HIS A 1 268 ? -0.131 12.674 -1.251 1.00 91.75 268 HIS A C 1
ATOM 1939 O O . HIS A 1 268 ? -1.074 13.466 -1.278 1.00 91.75 268 HIS A O 1
ATOM 1945 N N . PHE A 1 269 ? 1.044 13.002 -0.721 1.00 89.88 269 PHE A N 1
ATOM 1946 C CA . PHE A 1 269 ? 1.332 14.293 -0.113 1.00 89.88 269 PHE A CA 1
ATOM 1947 C C . PHE A 1 269 ? 2.645 14.864 -0.636 1.00 89.88 269 PHE A C 1
ATOM 1949 O O . PHE A 1 269 ? 3.607 14.143 -0.877 1.00 89.88 269 PHE A O 1
ATOM 1956 N N . THR A 1 270 ? 2.730 16.189 -0.722 1.00 86.00 270 THR A N 1
ATOM 1957 C CA . THR A 1 270 ? 3.961 16.893 -1.111 1.00 86.00 270 THR A CA 1
ATOM 1958 C C . THR A 1 270 ? 4.542 17.660 0.073 1.00 86.00 270 THR A C 1
ATOM 1960 O O . THR A 1 270 ? 3.830 18.454 0.695 1.00 86.00 270 THR A O 1
ATOM 1963 N N . SER A 1 271 ? 5.844 17.521 0.332 1.00 73.19 271 SER A N 1
ATOM 1964 C CA . SER A 1 271 ? 6.575 18.200 1.417 1.00 73.19 271 SER A CA 1
ATOM 1965 C C . SER A 1 271 ? 6.703 19.724 1.264 1.00 73.19 271 SER A C 1
ATOM 1967 O O . SER A 1 271 ? 7.275 20.381 2.126 1.00 73.19 271 SER A O 1
ATOM 1969 N N . ALA A 1 272 ? 6.118 20.330 0.221 1.00 62.34 272 ALA A N 1
ATOM 1970 C CA . ALA A 1 272 ? 5.977 21.785 0.100 1.00 62.34 272 ALA A CA 1
ATOM 1971 C C . ALA A 1 272 ? 5.149 22.416 1.250 1.00 62.34 272 ALA A C 1
ATOM 1973 O O . ALA A 1 272 ? 5.087 23.642 1.374 1.00 62.34 272 ALA A O 1
ATOM 1974 N N . GLY A 1 273 ? 4.501 21.587 2.079 1.00 59.91 273 GLY A N 1
ATOM 1975 C CA . GLY A 1 273 ? 3.865 21.956 3.343 1.00 59.91 273 GLY A CA 1
ATOM 1976 C C . GLY A 1 273 ? 4.700 21.606 4.583 1.00 59.91 273 GLY A C 1
ATOM 1977 O O . GLY A 1 273 ? 5.832 21.149 4.517 1.00 59.91 273 GLY A O 1
ATOM 1978 N N . ASN A 1 274 ? 4.127 21.810 5.766 1.00 76.38 274 ASN A N 1
ATOM 1979 C CA . ASN A 1 274 ? 4.746 21.377 7.016 1.00 76.38 274 ASN A CA 1
ATOM 1980 C C . ASN A 1 274 ? 4.613 19.851 7.143 1.00 76.38 274 ASN A C 1
ATOM 1982 O O . ASN A 1 274 ? 3.501 19.355 7.321 1.00 76.38 274 ASN A O 1
ATOM 1986 N N . LEU A 1 275 ? 5.726 19.109 7.091 1.00 78.31 275 LEU A N 1
ATOM 1987 C CA . LEU A 1 275 ? 5.725 17.645 7.228 1.00 78.31 275 LEU A CA 1
ATOM 1988 C C . LEU A 1 275 ? 4.974 17.179 8.488 1.00 78.31 275 LEU A C 1
ATOM 1990 O O . LEU A 1 275 ? 4.250 16.191 8.439 1.00 78.31 275 LEU A O 1
ATOM 1994 N N . SER A 1 276 ? 5.022 17.934 9.590 1.00 76.62 276 SER A N 1
ATOM 1995 C CA . SER A 1 276 ? 4.252 17.594 10.798 1.00 76.62 276 SER A CA 1
ATOM 1996 C C . SER A 1 276 ? 2.733 17.625 10.570 1.00 76.62 276 SER A C 1
ATOM 1998 O O . SER A 1 276 ? 2.001 16.836 11.163 1.00 76.62 276 SER A O 1
ATOM 2000 N N . ASP A 1 277 ? 2.241 18.521 9.709 1.00 82.19 277 ASP A N 1
ATOM 2001 C CA . ASP A 1 277 ? 0.823 18.589 9.341 1.00 82.19 277 ASP A CA 1
ATOM 2002 C C . ASP A 1 277 ? 0.421 17.454 8.388 1.00 82.19 277 ASP A C 1
ATOM 2004 O O . ASP A 1 277 ? -0.709 16.977 8.474 1.00 82.19 277 ASP A O 1
ATOM 2008 N N . ILE A 1 278 ? 1.322 17.007 7.506 1.00 85.38 278 ILE A N 1
ATOM 2009 C CA . ILE A 1 278 ? 1.103 15.845 6.624 1.00 85.38 278 ILE A CA 1
ATOM 2010 C C . ILE A 1 278 ? 0.982 14.577 7.463 1.00 85.38 278 ILE A C 1
ATOM 2012 O O . ILE A 1 278 ? -0.003 13.853 7.369 1.00 85.38 278 ILE A O 1
ATOM 2016 N N . PHE A 1 279 ? 1.934 14.352 8.364 1.00 83.62 279 PHE A N 1
ATOM 2017 C CA . PHE A 1 279 ? 1.894 13.195 9.247 1.00 83.62 279 PHE A CA 1
ATOM 2018 C C . PHE A 1 279 ? 0.695 13.214 10.190 1.00 83.62 279 PHE A C 1
ATOM 2020 O O . PHE A 1 279 ? 0.139 12.156 10.461 1.00 83.62 279 PHE A O 1
ATOM 2027 N N . ARG A 1 280 ? 0.239 14.392 10.640 1.00 82.12 280 ARG A N 1
ATOM 2028 C CA . ARG A 1 280 ? -1.034 14.497 11.367 1.00 82.12 280 ARG A CA 1
ATOM 2029 C C . ARG A 1 280 ? -2.215 14.049 10.503 1.00 82.12 280 ARG A C 1
ATOM 2031 O O . ARG A 1 280 ? -3.049 13.313 11.008 1.00 82.12 280 ARG A O 1
ATOM 2038 N N . GLN A 1 281 ? -2.286 14.475 9.242 1.00 84.81 281 GLN A N 1
ATOM 2039 C CA . GLN A 1 281 ? -3.361 14.066 8.327 1.00 84.81 281 GLN A CA 1
ATOM 2040 C C . GLN A 1 281 ? -3.353 12.555 8.087 1.00 84.81 281 GLN A C 1
ATOM 2042 O O . GLN A 1 281 ? -4.400 11.927 8.182 1.00 84.81 281 GLN A O 1
ATOM 2047 N N . ILE A 1 282 ? -2.178 11.958 7.870 1.00 88.31 282 ILE A N 1
ATOM 2048 C CA . ILE A 1 282 ? -2.037 10.502 7.738 1.00 88.31 282 ILE A CA 1
ATOM 2049 C C . ILE A 1 282 ? -2.457 9.801 9.035 1.00 88.31 282 ILE A C 1
ATOM 2051 O O . ILE A 1 282 ? -3.197 8.825 8.998 1.00 88.31 282 ILE A O 1
ATOM 2055 N N . ALA A 1 283 ? -2.036 10.310 10.197 1.00 86.56 283 ALA A N 1
ATOM 2056 C CA . ALA A 1 283 ? -2.429 9.748 11.486 1.00 86.56 283 ALA A CA 1
ATOM 2057 C C . ALA A 1 283 ? -3.947 9.801 11.701 1.00 86.56 283 ALA A C 1
ATOM 2059 O O . ALA A 1 283 ? -4.531 8.855 12.226 1.00 86.56 283 ALA A O 1
ATOM 2060 N N . GLU A 1 284 ? -4.579 10.909 11.308 1.00 84.19 284 GLU A N 1
ATOM 2061 C CA . GLU A 1 284 ? -6.027 11.101 11.346 1.00 84.19 284 GLU A CA 1
ATOM 2062 C C . GLU A 1 284 ? -6.740 10.143 10.381 1.00 84.19 284 GLU A C 1
ATOM 2064 O O . GLU A 1 284 ? -7.723 9.540 10.796 1.00 84.19 284 GLU A O 1
ATOM 2069 N N . ALA A 1 285 ? -6.216 9.938 9.166 1.00 84.81 285 ALA A N 1
ATOM 2070 C CA . ALA A 1 285 ? -6.743 8.971 8.201 1.00 84.81 285 ALA A CA 1
ATOM 2071 C C . ALA A 1 285 ? -6.650 7.532 8.732 1.00 84.81 285 ALA A C 1
ATOM 2073 O O . ALA A 1 285 ? -7.660 6.851 8.824 1.00 84.81 285 ALA A O 1
ATOM 2074 N N . ILE A 1 286 ? -5.475 7.102 9.207 1.00 87.25 286 ILE A N 1
ATOM 2075 C CA . ILE A 1 286 ? -5.277 5.762 9.793 1.00 87.25 286 ILE A CA 1
ATOM 2076 C C . ILE A 1 286 ? -6.168 5.550 11.027 1.00 87.25 286 ILE A C 1
ATOM 2078 O O . ILE A 1 286 ? -6.679 4.460 11.249 1.00 87.25 286 ILE A O 1
ATOM 2082 N N . SER A 1 287 ? -6.358 6.585 11.852 1.00 84.50 287 SER A N 1
ATOM 2083 C CA . SER A 1 287 ? -7.221 6.506 13.044 1.00 84.50 287 SER A CA 1
ATOM 2084 C C . SER A 1 287 ? -8.711 6.454 12.735 1.00 84.50 287 SER A C 1
ATOM 2086 O O . SER A 1 287 ? -9.508 6.171 13.629 1.00 84.50 287 SER A O 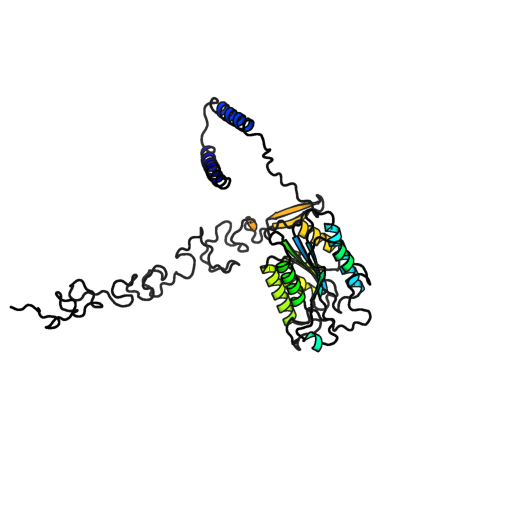1
ATOM 2088 N N . CYS A 1 288 ? -9.090 6.859 11.531 1.00 83.81 288 CYS A N 1
ATOM 2089 C CA . CYS A 1 288 ? -10.472 6.888 11.103 1.00 83.81 288 CYS A CA 1
ATOM 2090 C C . CYS A 1 288 ? -10.773 5.834 10.046 1.00 83.81 288 CYS A C 1
ATOM 2092 O O . CYS A 1 288 ? -11.922 5.789 9.659 1.00 83.81 288 CYS A O 1
ATOM 2094 N N . ASP A 1 289 ? -9.814 4.994 9.646 1.00 82.38 289 ASP A N 1
ATOM 2095 C CA . ASP A 1 289 ? -10.073 3.838 8.783 1.00 82.38 289 ASP A CA 1
ATOM 2096 C C . ASP A 1 289 ? -11.009 2.860 9.513 1.00 82.38 289 ASP A C 1
ATOM 2098 O O . ASP A 1 289 ? -10.629 2.280 10.539 1.00 82.38 289 ASP A O 1
ATOM 2102 N N . ASP A 1 290 ? -12.243 2.699 9.032 1.00 73.25 290 ASP A N 1
ATOM 2103 C CA . ASP A 1 290 ? -13.168 1.682 9.555 1.00 73.25 290 ASP A CA 1
ATOM 2104 C C . ASP A 1 290 ? -12.949 0.292 8.938 1.00 73.25 290 ASP A C 1
ATOM 2106 O O . ASP A 1 290 ? -13.574 -0.691 9.361 1.00 73.25 290 ASP A O 1
ATOM 2110 N N . GLY A 1 291 ? -12.000 0.197 8.005 1.00 72.06 291 GLY A N 1
ATOM 2111 C CA . GLY A 1 291 ? -11.636 -1.022 7.312 1.00 72.06 291 GLY A CA 1
ATOM 2112 C C . GLY A 1 291 ? -12.533 -1.339 6.118 1.00 72.06 291 GLY A C 1
ATOM 2113 O O . GLY A 1 291 ? -12.410 -2.450 5.588 1.00 72.06 291 GLY A O 1
ATOM 2114 N N . LEU A 1 292 ? -13.406 -0.416 5.706 1.00 71.69 292 LEU A N 1
ATOM 2115 C CA . LEU A 1 292 ? -14.202 -0.501 4.491 1.00 71.69 292 LEU A CA 1
ATOM 2116 C C . LEU A 1 292 ? -13.637 0.455 3.436 1.00 71.69 292 LEU A C 1
ATOM 2118 O O . LEU A 1 292 ? -13.802 1.662 3.499 1.00 71.69 292 LEU A O 1
ATOM 2122 N N . ASP A 1 293 ? -13.029 -0.095 2.387 1.00 70.75 293 ASP A N 1
ATOM 2123 C CA . ASP A 1 293 ? -12.432 0.727 1.319 1.00 70.75 293 ASP A CA 1
ATOM 2124 C C . ASP A 1 293 ? -13.485 1.501 0.488 1.00 70.75 293 ASP A C 1
ATOM 2126 O O . ASP A 1 293 ? -13.146 2.374 -0.306 1.00 70.75 293 ASP A O 1
ATOM 2130 N N . CYS A 1 294 ? -14.765 1.174 0.672 1.00 72.25 294 CYS A N 1
ATOM 2131 C CA . CYS A 1 294 ? -15.927 1.792 0.036 1.00 72.25 294 CYS A CA 1
ATOM 2132 C C . CYS A 1 294 ? -16.497 2.992 0.823 1.00 72.25 294 CYS A C 1
ATOM 2134 O O . CYS A 1 294 ? -17.491 3.595 0.410 1.00 72.25 294 CYS A O 1
ATOM 2136 N N . THR A 1 295 ? -15.879 3.371 1.947 1.00 75.25 295 THR A N 1
ATOM 2137 C CA . THR A 1 295 ? -16.178 4.616 2.659 1.00 75.25 295 THR A CA 1
ATOM 2138 C C . THR A 1 295 ? -15.027 5.612 2.538 1.00 75.25 295 THR A C 1
ATOM 2140 O O . THR A 1 295 ? -13.843 5.287 2.575 1.00 75.25 295 THR A O 1
ATOM 2143 N N . ALA A 1 296 ? -15.381 6.885 2.386 1.00 78.25 296 ALA A N 1
ATOM 2144 C CA . ALA A 1 296 ? -14.473 7.992 2.605 1.00 78.25 296 ALA A CA 1
ATOM 2145 C C . ALA A 1 296 ? -14.408 8.295 4.098 1.00 78.25 296 ALA A C 1
ATOM 2147 O O . ALA A 1 296 ? -15.346 8.849 4.689 1.00 78.25 296 ALA A O 1
ATOM 2148 N N . ASP A 1 297 ? -13.247 8.001 4.662 1.00 80.94 297 ASP A N 1
ATOM 2149 C CA . ASP A 1 297 ? -12.988 8.135 6.082 1.00 80.94 297 ASP A CA 1
ATOM 2150 C C . ASP A 1 297 ? -12.227 9.423 6.364 1.00 80.94 297 ASP A C 1
ATOM 2152 O O . ASP A 1 297 ? -11.173 9.713 5.791 1.00 80.94 297 ASP A O 1
ATOM 2156 N N . SER A 1 298 ? -12.772 10.252 7.252 1.00 82.75 298 SER A N 1
ATOM 2157 C CA . SER A 1 298 ? -12.171 11.547 7.552 1.00 82.75 298 SER A CA 1
ATOM 2158 C C . SER A 1 298 ? -12.307 11.938 9.014 1.00 82.75 298 SER A C 1
ATOM 2160 O O . SER A 1 298 ? -13.285 11.630 9.692 1.00 82.75 298 SER A O 1
ATOM 2162 N N . CYS A 1 299 ? -11.320 12.676 9.519 1.00 84.00 299 CYS A N 1
ATOM 2163 C CA . CYS A 1 299 ? -11.421 13.297 10.830 1.00 84.00 299 CYS A CA 1
ATOM 2164 C C . CYS A 1 299 ? -12.108 14.664 10.728 1.00 84.00 299 CYS A C 1
ATOM 2166 O O . CYS A 1 299 ? -11.567 15.609 10.141 1.00 84.00 299 CYS A O 1
ATOM 2168 N N . ASN A 1 300 ? -13.258 14.834 11.385 1.00 84.44 300 ASN A N 1
ATOM 2169 C CA . ASN A 1 300 ? -13.901 16.140 11.451 1.00 84.44 300 ASN A CA 1
ATOM 2170 C C . ASN A 1 300 ? -13.063 17.110 12.297 1.00 84.44 300 ASN A C 1
ATOM 2172 O O . ASN A 1 300 ? -12.870 16.946 13.506 1.00 84.44 300 ASN A O 1
ATOM 2176 N N . THR A 1 301 ? -12.605 18.190 11.668 1.00 79.44 301 THR A N 1
ATOM 2177 C CA . THR A 1 301 ? -11.715 19.171 12.305 1.00 79.44 301 THR A CA 1
ATOM 2178 C C . THR A 1 301 ? -12.346 19.929 13.479 1.00 79.44 301 THR A C 1
ATOM 2180 O O . THR A 1 301 ? -11.614 20.352 14.379 1.00 79.44 301 THR A O 1
ATOM 2183 N N . ASN A 1 302 ? -13.676 20.073 13.506 1.00 82.62 302 ASN A N 1
ATOM 2184 C CA . ASN A 1 302 ? -14.416 20.777 14.556 1.00 82.62 302 ASN A CA 1
ATOM 2185 C C . ASN A 1 302 ? -14.793 19.857 15.718 1.00 82.62 302 ASN A C 1
ATOM 2187 O O . ASN A 1 302 ? -14.648 20.239 16.879 1.00 82.62 302 ASN A O 1
ATOM 2191 N N . THR A 1 303 ? -15.318 18.670 15.412 1.00 83.88 303 THR A N 1
ATOM 2192 C CA . THR A 1 303 ? -15.844 17.747 16.425 1.00 83.88 303 THR A CA 1
ATOM 2193 C C . THR A 1 303 ? -14.770 16.799 16.956 1.00 83.88 303 THR A C 1
ATOM 2195 O O . THR A 1 303 ? -14.919 16.314 18.074 1.00 83.88 303 THR A O 1
ATOM 2198 N N . LYS A 1 304 ? -13.670 16.600 16.211 1.00 83.94 304 LYS A N 1
ATOM 2199 C CA . LYS A 1 304 ? -12.583 15.650 16.508 1.00 83.94 304 LYS A CA 1
ATOM 2200 C C . LYS A 1 304 ? -13.041 14.190 16.573 1.00 83.94 304 LYS A C 1
ATOM 2202 O O . LYS A 1 304 ? -12.412 13.374 17.247 1.00 83.94 304 LYS A O 1
ATOM 2207 N N . PHE A 1 305 ? -14.103 13.870 15.841 1.00 85.69 305 PHE A N 1
ATOM 2208 C CA . PHE A 1 305 ? -14.595 12.512 15.643 1.00 85.69 305 PHE A CA 1
ATOM 2209 C C . PHE A 1 305 ? -14.478 12.104 14.174 1.00 85.69 305 PHE A C 1
ATOM 2211 O O . PHE A 1 305 ? -14.529 12.964 13.292 1.00 85.69 305 PHE A O 1
ATOM 2218 N N . CYS A 1 306 ? -14.313 10.805 13.945 1.00 85.12 306 CYS A N 1
ATOM 2219 C CA . CYS A 1 306 ? -14.300 10.209 12.620 1.00 85.12 306 CYS A CA 1
ATOM 2220 C C . CYS A 1 306 ? -15.691 10.289 11.990 1.00 85.12 306 CYS A C 1
ATOM 2222 O O . CYS A 1 306 ? -16.709 10.040 12.647 1.00 85.12 306 CYS A O 1
ATOM 2224 N N . GLU A 1 307 ? -15.708 10.670 10.722 1.00 85.19 307 GLU A N 1
ATOM 2225 C CA . GLU A 1 307 ? -16.868 10.704 9.850 1.00 85.19 307 GLU A CA 1
ATOM 2226 C C . GLU A 1 307 ? -16.619 9.738 8.699 1.00 85.19 307 GLU A C 1
ATOM 2228 O O . GLU A 1 307 ? -15.576 9.807 8.051 1.00 85.19 307 GLU A O 1
ATOM 2233 N N . PHE A 1 308 ? -17.601 8.871 8.478 1.00 83.88 308 PHE A N 1
ATOM 2234 C CA . PHE A 1 308 ? -17.605 7.843 7.447 1.00 83.88 308 PHE A CA 1
ATOM 2235 C C . PHE A 1 308 ? -18.674 8.236 6.439 1.00 83.88 308 PHE A C 1
ATOM 2237 O O . PHE A 1 308 ? -19.839 8.441 6.812 1.00 83.88 308 PHE A O 1
ATOM 2244 N N . VAL A 1 309 ? -18.275 8.415 5.187 1.00 82.62 309 VAL A N 1
ATOM 2245 C CA . VAL A 1 309 ? -19.185 8.758 4.097 1.00 82.62 309 VAL A CA 1
ATOM 2246 C C . VAL A 1 309 ? -19.109 7.642 3.075 1.00 82.62 309 VAL A C 1
ATOM 2248 O O . VAL A 1 309 ? -18.066 7.462 2.467 1.00 82.62 309 VAL A O 1
ATOM 2251 N N . GLU A 1 310 ? -20.205 6.912 2.884 1.00 80.62 310 GLU A N 1
ATOM 2252 C CA . GLU A 1 310 ? -20.340 5.969 1.766 1.00 80.62 310 GLU A CA 1
ATOM 2253 C C . GLU A 1 310 ? -19.981 6.686 0.463 1.00 80.62 310 GLU A C 1
ATOM 2255 O O . GLU A 1 310 ? -20.544 7.747 0.158 1.00 80.62 310 GLU A O 1
ATOM 2260 N N . LEU A 1 311 ? -18.999 6.137 -0.248 1.00 76.56 311 LEU A N 1
ATOM 2261 C CA . LEU A 1 311 ? -18.658 6.596 -1.582 1.00 76.56 311 LEU A CA 1
ATOM 2262 C C . LEU A 1 311 ? -19.748 6.145 -2.563 1.00 76.56 311 LEU A C 1
ATOM 2264 O O . LEU A 1 311 ? -20.555 5.282 -2.243 1.00 76.56 311 LEU A O 1
ATOM 2268 N N . ASP A 1 312 ? -19.835 6.829 -3.693 1.00 70.75 312 ASP A N 1
ATOM 2269 C CA . ASP A 1 312 ? -20.801 6.585 -4.773 1.00 70.75 312 ASP A CA 1
ATOM 2270 C C . ASP A 1 312 ? -20.080 7.021 -6.054 1.00 70.75 312 ASP A C 1
ATOM 2272 O O . ASP A 1 312 ? -20.246 8.149 -6.550 1.00 70.75 312 ASP A O 1
ATOM 2276 N N . GLU A 1 313 ? -19.087 6.218 -6.454 1.00 72.19 313 GLU A N 1
ATOM 2277 C CA . GLU A 1 313 ? -18.139 6.590 -7.512 1.00 72.19 313 GLU A CA 1
ATOM 2278 C C . GLU A 1 313 ? -18.840 6.698 -8.876 1.00 72.19 313 GLU A C 1
ATOM 2280 O O . GLU A 1 313 ? -18.575 7.629 -9.655 1.00 72.19 313 GLU A O 1
ATOM 2285 N N . ASP A 1 314 ? -19.803 5.811 -9.120 1.00 65.19 314 ASP A N 1
ATOM 2286 C CA . ASP A 1 314 ? -20.611 5.753 -10.334 1.00 65.19 314 ASP A CA 1
ATOM 2287 C C . ASP A 1 314 ? -21.865 6.663 -10.276 1.00 65.19 314 ASP A C 1
ATOM 2289 O O . ASP A 1 314 ? -22.460 6.998 -11.308 1.00 65.19 314 ASP A O 1
ATOM 2293 N N . LYS A 1 315 ? -22.197 7.214 -9.102 1.00 74.44 315 LYS A N 1
ATOM 2294 C CA . LYS A 1 315 ? -23.275 8.197 -8.896 1.00 74.44 315 LYS A CA 1
ATOM 2295 C C . LYS A 1 315 ? -24.654 7.638 -9.217 1.00 74.44 315 LYS A C 1
ATOM 2297 O O . LYS A 1 315 ? -25.526 8.395 -9.675 1.00 74.44 315 LYS A O 1
ATOM 2302 N N . ASP A 1 316 ? -24.857 6.344 -9.006 1.00 65.81 316 ASP A N 1
ATOM 2303 C CA . ASP A 1 316 ? -26.146 5.689 -9.205 1.00 65.81 316 ASP A CA 1
ATOM 2304 C C . ASP A 1 316 ? -27.104 5.907 -8.009 1.00 65.81 316 ASP A C 1
ATOM 2306 O O . ASP A 1 316 ? -28.330 5.767 -8.135 1.00 65.81 316 ASP A O 1
ATOM 2310 N N . GLY A 1 317 ? -26.567 6.387 -6.880 1.00 72.81 317 GLY A N 1
ATOM 2311 C CA . GLY A 1 317 ? -27.295 6.685 -5.651 1.00 72.81 317 GLY A CA 1
ATOM 2312 C C . GLY A 1 317 ? -27.381 5.519 -4.661 1.00 72.81 317 GLY A C 1
ATOM 2313 O O . GLY A 1 317 ? -28.057 5.660 -3.631 1.00 72.81 317 GLY A O 1
ATOM 2314 N N . LEU A 1 318 ? -26.727 4.394 -4.948 1.00 69.44 318 LEU A N 1
ATOM 2315 C CA . LEU A 1 318 ? -26.309 3.376 -3.995 1.00 69.44 318 LEU A CA 1
ATOM 2316 C C . LEU A 1 318 ? -24.861 3.655 -3.584 1.00 69.44 318 LEU A C 1
ATOM 2318 O O . LEU A 1 318 ? -24.047 4.105 -4.370 1.00 69.44 318 LEU A O 1
ATOM 2322 N N . GLY A 1 319 ? -24.559 3.453 -2.302 1.00 70.06 319 GLY A N 1
ATOM 2323 C CA . GLY A 1 319 ? -23.181 3.588 -1.839 1.00 70.06 319 GLY A CA 1
ATOM 2324 C C . GLY A 1 319 ? -22.354 2.382 -2.269 1.00 70.06 319 GLY A C 1
ATOM 2325 O O . GLY A 1 319 ? -22.883 1.270 -2.269 1.00 70.06 319 GLY A O 1
ATOM 2326 N N . ASP A 1 320 ? -21.068 2.582 -2.531 1.00 70.81 320 ASP A N 1
ATOM 2327 C CA . ASP A 1 320 ? -20.125 1.569 -3.003 1.00 70.81 320 ASP A CA 1
ATOM 2328 C C . ASP A 1 320 ? -20.091 0.327 -2.086 1.00 70.81 320 ASP A C 1
ATOM 2330 O O . ASP A 1 320 ? -19.945 -0.795 -2.562 1.00 70.81 320 ASP A O 1
ATOM 2334 N N . CYS A 1 321 ? -20.302 0.464 -0.764 1.00 72.94 321 CYS A N 1
ATOM 2335 C CA . CYS A 1 321 ? -20.346 -0.699 0.141 1.00 72.94 321 CYS A CA 1
ATOM 2336 C C . CYS A 1 321 ? -21.604 -1.558 -0.029 1.00 72.94 321 CYS A C 1
ATOM 2338 O O . CYS A 1 321 ? -21.683 -2.691 0.458 1.00 72.94 321 CYS A O 1
ATOM 2340 N N . SER A 1 322 ? -22.628 -0.981 -0.646 1.00 74.00 322 SER A N 1
ATOM 2341 C CA . SER A 1 322 ? -23.902 -1.616 -0.964 1.00 74.00 322 SER A CA 1
ATOM 2342 C C . SER A 1 322 ? -24.061 -1.884 -2.461 1.00 74.00 322 SER A C 1
ATOM 2344 O O . SER A 1 322 ? -25.080 -2.469 -2.841 1.00 74.00 322 SER A O 1
ATOM 2346 N N . ASP A 1 323 ? -23.086 -1.483 -3.277 1.00 65.62 323 ASP A N 1
ATOM 2347 C CA . ASP A 1 323 ? -23.073 -1.673 -4.718 1.00 65.62 323 ASP A CA 1
ATOM 2348 C C . ASP A 1 323 ? -22.276 -2.934 -5.093 1.00 65.62 323 ASP A C 1
ATOM 2350 O O . ASP A 1 323 ? -21.167 -3.188 -4.624 1.00 65.62 323 ASP A O 1
ATOM 2354 N N . LEU A 1 324 ? -22.892 -3.777 -5.919 1.00 65.00 324 LEU A N 1
ATOM 2355 C CA . LEU A 1 324 ? -22.298 -5.017 -6.415 1.00 65.00 324 LEU A CA 1
ATOM 2356 C C . LEU A 1 324 ? -21.639 -4.834 -7.787 1.00 65.00 324 LEU A C 1
ATOM 2358 O O . LEU A 1 324 ? -20.903 -5.729 -8.206 1.00 65.00 324 LEU A O 1
ATOM 2362 N N . CYS A 1 325 ? -21.891 -3.712 -8.467 1.00 61.16 325 CYS A N 1
ATOM 2363 C CA . CYS A 1 325 ? -21.417 -3.420 -9.816 1.00 61.16 325 CYS A CA 1
ATOM 2364 C C . CYS A 1 325 ? -20.586 -2.113 -9.844 1.00 61.16 325 CYS A C 1
ATOM 2366 O O . CYS A 1 325 ? -20.708 -1.301 -10.758 1.00 61.16 325 CYS A O 1
ATOM 2368 N N . PHE A 1 326 ? -19.698 -1.960 -8.855 1.00 56.00 326 PHE A N 1
ATOM 2369 C CA . PHE A 1 326 ? -18.826 -0.798 -8.656 1.00 56.00 326 PHE A CA 1
ATOM 2370 C C . PHE A 1 326 ? -18.148 -0.309 -9.952 1.00 56.00 326 PHE A C 1
ATOM 2372 O O . PHE A 1 326 ? -17.360 -1.035 -10.569 1.00 56.00 326 PHE A O 1
ATOM 2379 N N . GLY A 1 327 ? -18.421 0.946 -10.331 1.00 51.62 327 GLY A N 1
ATOM 2380 C CA . GLY A 1 327 ? -17.785 1.633 -11.461 1.00 51.62 327 GLY A CA 1
ATOM 2381 C C . GLY A 1 327 ? -18.519 1.547 -12.807 1.00 51.62 327 GLY A C 1
ATOM 2382 O O . GLY A 1 327 ? -17.966 2.018 -13.807 1.00 51.62 327 GLY A O 1
ATOM 2383 N N . ASP A 1 328 ? -19.738 0.995 -12.857 1.00 52.69 328 ASP A N 1
ATOM 2384 C CA . ASP A 1 328 ? -20.588 1.006 -14.056 1.00 52.69 328 ASP A CA 1
ATOM 2385 C C . ASP A 1 328 ? -21.933 1.723 -13.843 1.00 52.69 328 ASP A C 1
ATOM 2387 O O . ASP A 1 328 ? -22.941 1.145 -13.440 1.00 52.69 328 ASP A O 1
ATOM 2391 N N . ASN A 1 329 ? -21.988 2.977 -14.298 1.00 52.09 329 ASN A N 1
ATOM 2392 C CA . ASN A 1 329 ? -23.178 3.830 -14.243 1.00 52.09 329 ASN A CA 1
ATOM 2393 C C . ASN A 1 329 ? -24.367 3.331 -15.108 1.00 52.09 329 ASN A C 1
ATOM 2395 O O . ASN A 1 329 ? -25.379 4.038 -15.227 1.00 52.09 329 ASN A O 1
ATOM 2399 N N . SER A 1 330 ? -24.248 2.193 -15.803 1.00 49.25 330 SER A N 1
ATOM 2400 C CA . SER A 1 330 ? -25.271 1.654 -16.711 1.00 49.25 330 SER A CA 1
ATOM 2401 C C . SER A 1 330 ? -26.332 0.803 -16.001 1.00 49.25 330 SER A C 1
ATOM 2403 O O . SER A 1 330 ? -27.409 0.599 -16.571 1.00 49.25 330 SER A O 1
ATOM 2405 N N . MET A 1 331 ? -26.085 0.368 -14.758 1.00 50.31 331 MET A N 1
ATOM 2406 C CA . MET A 1 331 ? -26.922 -0.594 -14.024 1.00 50.31 331 MET A CA 1
ATOM 2407 C C . MET A 1 331 ? -27.392 -0.065 -12.655 1.00 50.31 331 MET A C 1
ATOM 2409 O O . MET A 1 331 ? -27.100 -0.635 -11.613 1.00 50.31 331 MET A O 1
ATOM 2413 N N . ILE A 1 332 ? -28.206 0.997 -12.657 1.00 45.72 332 ILE A N 1
ATOM 2414 C CA . ILE A 1 332 ? -28.782 1.595 -11.434 1.00 45.72 332 ILE A CA 1
ATOM 2415 C C . ILE A 1 332 ? -29.611 0.559 -10.644 1.00 45.72 332 ILE A C 1
ATOM 2417 O O . ILE A 1 332 ? -30.723 0.202 -11.054 1.00 45.72 332 ILE A O 1
ATOM 2421 N N . GLY A 1 333 ? -29.124 0.137 -9.474 1.00 42.50 333 GLY A N 1
ATOM 2422 C CA . GLY A 1 333 ? -29.888 -0.621 -8.474 1.00 42.50 333 GLY A CA 1
ATOM 2423 C C . GLY A 1 333 ? -30.492 -1.966 -8.900 1.00 42.50 333 GLY A C 1
ATOM 2424 O O . GLY A 1 333 ? -31.549 -2.353 -8.380 1.00 42.50 333 GLY A O 1
ATOM 2425 N N . LEU A 1 334 ? -29.838 -2.690 -9.808 1.00 41.22 334 LEU A N 1
ATOM 2426 C CA . LEU A 1 334 ? -30.152 -4.084 -10.138 1.00 41.22 334 LEU A CA 1
ATOM 2427 C C . LEU A 1 334 ? -28.952 -4.985 -9.789 1.00 41.22 334 LEU A C 1
ATOM 2429 O O . LEU A 1 334 ? -27.819 -4.539 -9.932 1.00 41.22 334 LEU A O 1
ATOM 2433 N N . PRO A 1 335 ? -29.159 -6.238 -9.325 1.00 43.38 335 PRO A N 1
ATOM 2434 C CA . PRO A 1 335 ? -28.078 -7.226 -9.343 1.00 43.38 335 PRO A CA 1
ATOM 2435 C C . PRO A 1 335 ? -27.546 -7.316 -10.778 1.00 43.38 335 PRO A C 1
ATOM 2437 O O . PRO A 1 335 ? -28.351 -7.210 -11.702 1.00 43.38 335 PRO A O 1
ATOM 2440 N N . CYS A 1 336 ? -26.224 -7.425 -10.947 1.00 44.16 336 CYS A N 1
ATOM 2441 C CA . CYS A 1 336 ? -25.560 -7.364 -12.249 1.00 44.16 336 CYS A CA 1
ATOM 2442 C C . CYS A 1 336 ? -26.154 -8.425 -13.205 1.00 44.16 336 CYS A C 1
ATOM 2444 O O . CYS A 1 336 ? -25.749 -9.579 -13.181 1.00 44.16 336 CYS A O 1
ATOM 2446 N N . ASP A 1 337 ? -27.149 -8.021 -13.998 1.00 45.19 337 ASP A N 1
ATOM 2447 C CA . ASP A 1 337 ? -27.953 -8.855 -14.896 1.00 45.19 337 ASP A CA 1
ATOM 2448 C C . ASP A 1 337 ? -27.898 -8.197 -16.294 1.00 45.19 337 ASP A C 1
ATOM 2450 O O . ASP A 1 337 ? -28.863 -7.573 -16.754 1.00 45.19 337 ASP A O 1
ATOM 2454 N N . GLY A 1 338 ? -26.735 -8.272 -16.954 1.00 41.41 338 GLY A N 1
ATOM 2455 C CA . GLY A 1 338 ? -26.455 -7.644 -18.252 1.00 41.41 338 GLY A CA 1
ATOM 2456 C C . GLY A 1 338 ? -25.840 -8.602 -19.281 1.00 41.41 338 GLY A C 1
ATOM 2457 O O . GLY A 1 338 ? -25.022 -9.433 -18.912 1.00 41.41 338 GLY A O 1
ATOM 2458 N N . PRO A 1 339 ? -26.224 -8.535 -20.576 1.00 40.69 339 PRO A N 1
ATOM 2459 C CA . PRO A 1 339 ? -25.717 -9.413 -21.638 1.00 40.69 339 PRO A CA 1
ATOM 2460 C C . PRO A 1 339 ? -24.370 -8.952 -22.234 1.00 40.69 339 PRO A C 1
ATOM 2462 O O . PRO A 1 339 ? -23.959 -9.432 -23.295 1.00 40.69 339 PRO A O 1
ATOM 2465 N N . ASP A 1 340 ? -23.719 -7.972 -21.619 1.00 42.50 340 ASP A N 1
ATOM 2466 C CA . ASP A 1 340 ? -22.392 -7.481 -21.950 1.00 42.50 340 ASP A CA 1
ATOM 2467 C C . ASP A 1 340 ? -21.346 -8.217 -21.113 1.00 42.50 340 ASP A C 1
ATOM 2469 O O . ASP A 1 340 ? -21.357 -8.224 -19.894 1.00 42.50 340 ASP A O 1
ATOM 2473 N N . ASN A 1 341 ? -20.448 -8.893 -21.820 1.00 45.31 341 ASN A N 1
ATOM 2474 C CA . ASN A 1 341 ? -19.339 -9.701 -21.327 1.00 45.31 341 ASN A CA 1
ATOM 2475 C C . ASN A 1 341 ? -18.281 -8.870 -20.560 1.00 45.31 341 ASN A C 1
ATOM 2477 O O . ASN A 1 341 ? -17.122 -8.795 -20.980 1.00 45.31 341 ASN A O 1
ATOM 2481 N N . ASP A 1 342 ? -18.676 -8.254 -19.450 1.00 43.34 342 ASP A N 1
ATOM 2482 C CA . ASP A 1 342 ? -17.839 -7.365 -18.659 1.00 43.34 342 ASP A CA 1
ATOM 2483 C C . ASP A 1 342 ? -17.268 -8.067 -17.418 1.00 43.34 342 ASP A C 1
ATOM 2485 O O . ASP A 1 342 ? -17.873 -8.922 -16.771 1.00 43.34 342 ASP A O 1
ATOM 2489 N N . THR A 1 343 ? -16.010 -7.738 -17.133 1.00 42.97 343 THR A N 1
ATOM 2490 C CA . THR A 1 343 ? -15.190 -8.330 -16.072 1.00 42.97 343 THR A CA 1
ATOM 2491 C C . THR A 1 343 ? -15.417 -7.642 -14.729 1.00 42.97 343 THR A C 1
ATOM 2493 O O . THR A 1 343 ? -15.063 -6.474 -14.578 1.00 42.97 343 THR A O 1
ATOM 2496 N N . CYS A 1 344 ? -15.855 -8.389 -13.711 1.00 44.91 344 CYS A N 1
ATOM 2497 C CA . CYS A 1 344 ? -15.685 -7.981 -12.314 1.00 44.91 344 CYS A CA 1
ATOM 2498 C C . CYS A 1 344 ? -14.211 -8.160 -11.866 1.00 44.91 344 CYS A C 1
ATOM 2500 O O . CYS A 1 344 ? -13.526 -9.072 -12.351 1.00 44.91 344 CYS A O 1
ATOM 2502 N N . PRO A 1 345 ? -13.703 -7.371 -10.892 1.00 41.81 345 PRO A N 1
ATOM 2503 C CA . PRO A 1 345 ? -12.294 -7.403 -10.464 1.00 41.81 345 PRO A CA 1
ATOM 2504 C C . PRO A 1 345 ? -11.807 -8.753 -9.909 1.00 41.81 345 PRO A C 1
ATOM 2506 O O . PRO A 1 345 ? -10.606 -8.985 -9.797 1.00 41.81 345 PRO A O 1
ATOM 2509 N N . THR A 1 346 ? -12.718 -9.671 -9.576 1.00 44.50 346 THR A N 1
ATOM 2510 C CA . THR A 1 346 ? -12.392 -11.022 -9.095 1.00 44.50 346 THR A CA 1
ATOM 2511 C C . THR A 1 346 ? -12.062 -12.014 -10.214 1.00 44.50 346 THR A C 1
ATOM 2513 O O . THR A 1 346 ? -11.809 -13.185 -9.929 1.00 44.50 346 THR A O 1
ATOM 2516 N N . GLY A 1 347 ? -12.045 -11.586 -11.483 1.00 41.38 347 GLY A N 1
ATOM 2517 C CA . GLY A 1 347 ? -11.774 -12.475 -12.618 1.00 41.38 347 GLY A CA 1
ATOM 2518 C C . GLY A 1 347 ? -12.862 -13.530 -12.835 1.00 41.38 347 GLY A C 1
ATOM 2519 O O . GLY A 1 347 ? -12.641 -14.509 -13.548 1.00 41.38 347 GLY A O 1
ATOM 2520 N N . VAL A 1 348 ? -14.024 -13.339 -12.209 1.00 41.03 348 VAL A N 1
ATOM 2521 C CA . VAL A 1 348 ? -15.241 -14.092 -12.484 1.00 41.03 348 VAL A CA 1
ATOM 2522 C C . VAL A 1 348 ? -15.953 -13.351 -13.609 1.00 41.03 348 VAL A C 1
ATOM 2524 O O . VAL A 1 348 ? -16.328 -12.191 -13.449 1.00 41.03 348 VAL A O 1
ATOM 2527 N N . TYR A 1 349 ? -16.072 -14.007 -14.761 1.00 47.53 349 TYR A N 1
ATOM 2528 C CA . TYR A 1 349 ? -17.090 -13.639 -15.734 1.00 47.53 349 TYR A CA 1
ATOM 2529 C C . TYR A 1 349 ? -18.419 -14.116 -15.152 1.00 47.53 349 TYR A C 1
ATOM 2531 O O . TYR A 1 349 ? -18.525 -15.292 -14.808 1.00 47.53 349 TYR A O 1
ATOM 2539 N N . ASP A 1 350 ? -19.362 -13.186 -15.030 1.00 46.00 350 ASP A N 1
ATOM 2540 C CA . ASP A 1 350 ? -20.737 -13.383 -14.566 1.00 46.00 350 ASP A CA 1
ATOM 2541 C C . ASP A 1 350 ? -20.910 -13.691 -13.061 1.00 46.00 350 ASP A C 1
ATOM 2543 O O . ASP A 1 350 ? -20.453 -14.702 -12.519 1.00 46.00 350 ASP A O 1
ATOM 2547 N N . CYS A 1 351 ? -21.576 -12.787 -12.339 1.00 39.34 351 CYS A N 1
ATOM 2548 C CA . CYS A 1 351 ? -21.897 -12.977 -10.925 1.00 39.34 351 CYS A CA 1
ATOM 2549 C C . CYS A 1 351 ? -23.109 -13.919 -10.814 1.00 39.34 351 CYS A C 1
ATOM 2551 O O . CYS A 1 351 ? -24.213 -13.514 -11.170 1.00 39.34 351 CYS A O 1
ATOM 2553 N N . PRO A 1 352 ? -22.980 -15.145 -10.265 1.00 44.91 352 PRO A N 1
ATOM 2554 C CA . PRO A 1 352 ? -24.092 -16.084 -10.234 1.00 44.91 352 PRO A CA 1
ATOM 2555 C C . PRO A 1 352 ? -25.219 -15.539 -9.361 1.00 44.91 352 PRO A C 1
ATOM 2557 O O . PRO A 1 352 ? -25.046 -15.327 -8.150 1.00 44.91 352 PRO A O 1
ATOM 2560 N N . THR A 1 353 ? -26.411 -15.397 -9.936 1.00 43.97 353 THR A N 1
ATOM 2561 C CA . THR A 1 353 ? -27.604 -15.074 -9.155 1.00 43.97 353 THR A CA 1
ATOM 2562 C C . THR A 1 353 ? -27.882 -16.217 -8.166 1.00 43.97 353 THR A C 1
ATOM 2564 O O . THR A 1 353 ? -28.380 -17.291 -8.491 1.00 43.97 353 THR A O 1
ATOM 2567 N N . ASN A 1 354 ? -27.573 -15.979 -6.887 1.00 45.41 354 ASN A N 1
ATOM 2568 C CA . ASN A 1 354 ? -27.796 -16.886 -5.749 1.00 45.41 354 ASN A CA 1
ATOM 2569 C C . ASN A 1 354 ? -26.835 -18.085 -5.601 1.00 45.41 354 ASN A C 1
ATOM 2571 O O . ASN A 1 354 ? -27.165 -19.037 -4.887 1.00 45.41 354 ASN A O 1
ATOM 2575 N N . GLY A 1 355 ? -25.636 -18.038 -6.193 1.00 44.22 355 GLY A N 1
ATOM 2576 C CA . GLY A 1 355 ? -24.595 -19.043 -5.929 1.00 44.22 355 GLY A CA 1
ATOM 2577 C C . GLY A 1 355 ? -24.925 -20.456 -6.430 1.00 44.22 355 GLY A C 1
ATOM 2578 O O . GLY A 1 355 ? -24.436 -21.441 -5.872 1.00 44.22 355 GLY A O 1
ATOM 2579 N N . VAL A 1 356 ? -25.753 -20.562 -7.470 1.00 42.28 356 VAL A N 1
ATOM 2580 C CA . VAL A 1 356 ? -25.964 -21.795 -8.234 1.00 42.28 356 VAL A CA 1
ATOM 2581 C C . VAL A 1 356 ? -25.500 -21.519 -9.656 1.00 42.28 356 VAL A C 1
ATOM 2583 O O . VAL A 1 356 ? -26.064 -20.659 -10.312 1.00 42.28 356 VAL A O 1
ATOM 2586 N N . LEU A 1 357 ? -24.473 -22.237 -10.111 1.00 45.03 357 LEU A N 1
ATOM 2587 C CA . LEU A 1 357 ? -24.034 -22.205 -11.504 1.00 45.03 357 LEU A CA 1
ATOM 2588 C C . LEU A 1 357 ? -25.151 -22.815 -12.368 1.00 45.03 357 LEU A C 1
ATOM 2590 O O . LEU A 1 357 ? -25.435 -24.010 -12.238 1.00 45.03 357 LEU A O 1
ATOM 2594 N N . THR A 1 358 ? -25.812 -22.001 -13.188 1.00 50.72 358 THR A N 1
ATOM 2595 C CA . THR A 1 358 ? -26.749 -22.457 -14.224 1.00 50.72 358 THR A CA 1
ATOM 2596 C C . THR A 1 358 ? -26.177 -22.165 -15.605 1.00 50.72 358 THR A C 1
ATOM 2598 O O . THR A 1 358 ? -25.333 -21.289 -15.752 1.00 50.72 358 THR A O 1
ATOM 2601 N N . CYS A 1 359 ? -26.642 -22.903 -16.615 1.00 56.44 359 CYS A N 1
ATOM 2602 C CA . CYS A 1 359 ? -26.237 -22.837 -18.028 1.00 56.44 359 CYS A CA 1
ATOM 2603 C C . CYS A 1 359 ? -26.491 -21.478 -18.727 1.00 56.44 359 CYS A C 1
ATOM 2605 O O . CYS A 1 359 ? -26.609 -21.422 -19.946 1.00 56.44 359 CYS A O 1
ATOM 2607 N N . THR A 1 360 ? -26.660 -20.393 -17.973 1.00 50.88 360 THR A N 1
ATOM 2608 C CA . THR A 1 360 ? -27.081 -19.067 -18.440 1.00 50.88 360 THR A CA 1
ATOM 2609 C C . THR A 1 360 ? -26.028 -17.977 -18.257 1.00 50.88 360 THR A C 1
ATOM 2611 O O . THR A 1 360 ? -26.226 -16.899 -18.808 1.00 50.88 360 THR A O 1
ATOM 2614 N N . ASP A 1 361 ? -24.929 -18.253 -17.547 1.00 51.25 361 ASP A N 1
ATOM 2615 C CA . ASP A 1 361 ? -24.071 -17.212 -16.958 1.00 51.25 361 ASP A CA 1
ATOM 2616 C C . ASP A 1 361 ? -22.610 -17.271 -17.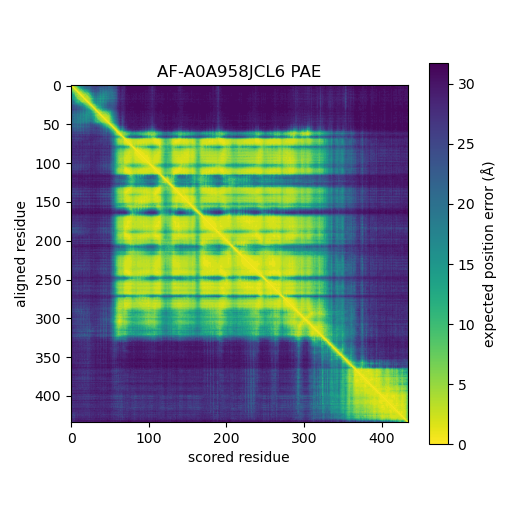495 1.00 51.25 361 ASP A C 1
ATOM 261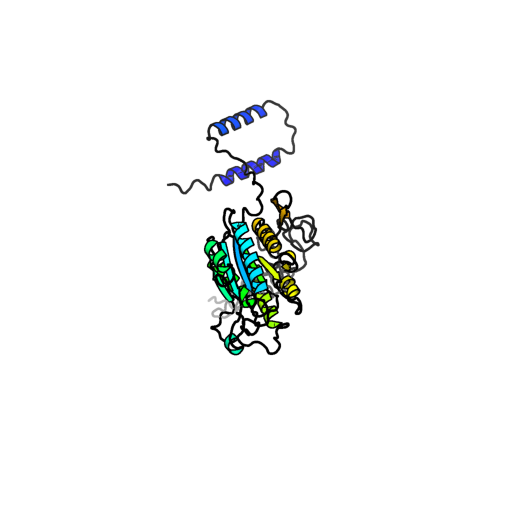8 O O . ASP A 1 361 ? -21.640 -17.275 -16.739 1.00 51.25 361 ASP A O 1
ATOM 2622 N N . GLY A 1 362 ? -22.406 -17.449 -18.808 1.00 51.62 362 GLY A N 1
ATOM 2623 C CA . GLY A 1 362 ? -21.062 -17.545 -19.414 1.00 51.62 362 GLY A CA 1
ATOM 2624 C C . GLY A 1 362 ? -21.068 -18.139 -20.827 1.00 51.62 362 GLY A C 1
ATOM 2625 O O . GLY A 1 362 ? -22.154 -18.404 -21.333 1.00 51.62 362 GLY A O 1
ATOM 2626 N N . PRO A 1 363 ? -19.916 -18.349 -21.514 1.00 49.78 363 PRO A N 1
ATOM 2627 C CA . PRO A 1 363 ? -19.841 -18.656 -22.952 1.00 49.78 363 PRO A CA 1
ATOM 2628 C C . PRO A 1 363 ? -20.233 -20.114 -23.268 1.00 49.78 363 PRO A C 1
ATOM 2630 O O . PRO A 1 363 ? -19.484 -20.863 -23.887 1.00 49.78 363 PRO A O 1
ATOM 2633 N N . GLU A 1 364 ? -21.414 -20.515 -22.814 1.00 53.16 364 GLU A N 1
ATOM 2634 C CA . GLU A 1 364 ? -22.034 -21.831 -22.950 1.00 53.16 364 GLU A CA 1
ATOM 2635 C C . GLU A 1 364 ? -23.303 -21.770 -23.821 1.00 53.16 364 GLU A C 1
ATOM 2637 O O . GLU A 1 364 ? -24.047 -22.739 -23.903 1.00 53.16 364 GLU A O 1
ATOM 2642 N N . PHE A 1 365 ? -23.533 -20.654 -24.524 1.00 56.56 365 PHE A N 1
ATOM 2643 C CA . PHE A 1 365 ? -24.501 -20.568 -25.628 1.00 56.56 365 PHE A CA 1
ATOM 2644 C C . PHE A 1 365 ? -23.925 -21.042 -26.968 1.00 56.56 365 PHE A C 1
ATOM 2646 O O . PHE A 1 365 ? -24.583 -20.883 -27.999 1.00 56.56 365 PHE A O 1
ATOM 2653 N N . ASP A 1 366 ? -22.699 -21.577 -26.976 1.00 71.88 366 ASP A N 1
ATOM 2654 C CA . ASP A 1 366 ? -22.221 -22.297 -28.147 1.00 71.88 366 ASP A CA 1
ATOM 2655 C C . ASP A 1 366 ? -23.143 -23.504 -28.347 1.00 71.88 366 ASP A C 1
ATOM 2657 O O . ASP A 1 366 ? -23.385 -24.302 -27.448 1.00 71.88 366 ASP A O 1
ATOM 2661 N N . ASP A 1 367 ? -23.736 -23.537 -29.528 1.00 81.38 367 ASP A N 1
ATOM 2662 C CA . ASP A 1 367 ? -24.463 -24.658 -30.103 1.00 81.38 367 ASP A CA 1
ATOM 2663 C C . ASP A 1 367 ? -23.579 -25.076 -31.279 1.00 81.38 367 ASP A C 1
ATOM 2665 O O . ASP A 1 367 ? -23.723 -24.581 -32.409 1.00 81.38 367 ASP A O 1
ATOM 2669 N N . ARG A 1 368 ? -22.517 -25.833 -30.964 1.00 85.50 368 ARG A N 1
ATOM 2670 C CA . ARG A 1 368 ? -21.388 -26.060 -31.882 1.00 85.50 368 ARG A CA 1
ATOM 2671 C C . ARG A 1 368 ? -21.820 -26.740 -33.177 1.00 85.50 368 ARG A C 1
ATOM 2673 O O . ARG A 1 368 ? -21.194 -26.526 -34.222 1.00 85.50 368 ARG A O 1
ATOM 2680 N N . ASP A 1 369 ? -22.886 -27.528 -33.136 1.00 87.12 369 ASP A N 1
ATOM 2681 C CA . ASP A 1 369 ? -23.427 -28.255 -34.282 1.00 87.12 369 ASP A CA 1
ATOM 2682 C C . ASP A 1 369 ? -24.750 -27.668 -34.838 1.00 87.12 369 ASP A C 1
ATOM 2684 O O . ASP A 1 369 ? -25.189 -27.989 -35.963 1.00 87.12 369 ASP A O 1
ATOM 2688 N N . GLY A 1 370 ? -25.332 -26.701 -34.132 1.00 88.88 370 GLY A N 1
ATOM 2689 C CA . GLY A 1 370 ? -26.480 -25.907 -34.539 1.00 88.88 370 GLY A CA 1
ATOM 2690 C C . GLY A 1 370 ? -27.819 -26.633 -34.391 1.00 88.88 370 GLY A C 1
ATOM 2691 O O . GLY A 1 370 ? -28.701 -26.385 -35.231 1.00 88.88 370 GLY A O 1
ATOM 2692 N N . ASP A 1 371 ? -27.947 -27.628 -33.514 1.00 87.12 371 ASP A N 1
ATOM 2693 C CA . ASP A 1 371 ? -29.157 -28.451 -33.362 1.00 87.12 371 ASP A CA 1
ATOM 2694 C C . ASP A 1 371 ? -30.274 -27.786 -32.544 1.00 87.12 371 ASP A C 1
ATOM 2696 O O . ASP A 1 371 ? -31.439 -28.198 -32.628 1.00 87.12 371 ASP A O 1
ATOM 2700 N N . GLY A 1 372 ? -29.952 -26.669 -31.889 1.00 85.00 372 GLY A N 1
ATOM 2701 C CA . GLY A 1 372 ? -30.856 -25.899 -31.047 1.00 85.00 372 GLY A CA 1
ATOM 2702 C C . GLY A 1 372 ? -30.762 -26.227 -29.556 1.00 85.00 372 GLY A C 1
ATOM 2703 O O . GLY A 1 372 ? -31.528 -25.640 -28.787 1.00 85.00 372 GLY A O 1
ATOM 2704 N N . THR A 1 373 ? -29.855 -27.115 -29.156 1.00 82.19 373 THR A N 1
ATOM 2705 C CA . THR A 1 373 ? -29.474 -27.413 -27.772 1.00 82.19 373 THR A CA 1
ATOM 2706 C C . THR A 1 373 ? -28.107 -26.797 -27.504 1.00 82.19 373 THR A C 1
ATOM 2708 O O . THR A 1 373 ? -27.216 -26.862 -28.340 1.00 82.19 373 THR A O 1
ATOM 2711 N N . SER A 1 374 ? -27.930 -26.140 -26.359 1.00 82.25 374 SER A N 1
ATOM 2712 C CA . SER A 1 374 ? -26.621 -25.591 -26.006 1.00 82.25 374 SER A CA 1
ATOM 2713 C C . SER A 1 374 ? -25.649 -26.706 -25.638 1.00 82.25 374 SER A C 1
ATOM 2715 O O . SER A 1 374 ? -26.039 -27.686 -25.006 1.00 82.25 374 SER A O 1
ATOM 2717 N N . ASP A 1 375 ? -24.364 -26.509 -25.925 1.00 82.81 375 ASP A N 1
ATOM 2718 C CA . ASP A 1 375 ? -23.291 -27.468 -25.647 1.00 82.81 375 ASP A CA 1
ATOM 2719 C C . ASP A 1 375 ? -23.264 -27.983 -24.195 1.00 82.81 375 ASP A C 1
ATOM 2721 O O . ASP A 1 375 ? -22.780 -29.081 -23.923 1.00 82.81 375 ASP A O 1
ATOM 2725 N N . CYS A 1 376 ? -23.724 -27.172 -23.239 1.00 79.94 376 CYS A N 1
ATOM 2726 C CA . CYS A 1 376 ? -23.768 -27.508 -21.815 1.00 79.94 376 CYS A CA 1
ATOM 2727 C C . CYS A 1 376 ? -24.965 -28.393 -21.423 1.00 79.94 376 CYS A C 1
ATOM 2729 O O . CYS A 1 376 ? -24.899 -29.100 -20.414 1.00 79.94 376 CYS A O 1
ATOM 2731 N N . GLU A 1 377 ? -26.037 -28.377 -22.217 1.00 82.94 377 GLU A N 1
ATOM 2732 C CA . GLU A 1 377 ? -27.205 -29.254 -22.077 1.00 82.94 377 GLU A CA 1
ATOM 2733 C C . GLU A 1 377 ? -27.182 -30.412 -23.090 1.00 82.94 377 GLU A C 1
ATOM 2735 O O . GLU A 1 377 ? -28.004 -31.326 -23.000 1.00 82.94 377 GLU A O 1
ATOM 2740 N N . ASP A 1 378 ? -26.216 -30.401 -24.009 1.00 87.19 378 ASP A N 1
ATOM 2741 C CA . ASP A 1 378 ? -26.032 -31.391 -25.057 1.00 87.19 378 ASP A CA 1
ATOM 2742 C C . ASP A 1 378 ? -24.994 -32.459 -24.657 1.00 87.19 378 ASP A C 1
ATOM 2744 O O . ASP A 1 378 ? -23.804 -32.204 -24.454 1.00 87.19 378 ASP A O 1
ATOM 2748 N N . GLY A 1 379 ? -25.444 -33.709 -24.540 1.00 88.94 379 GLY A N 1
ATOM 2749 C CA . GLY A 1 379 ? -24.588 -34.874 -24.314 1.00 88.94 379 GLY A CA 1
ATOM 2750 C C . GLY A 1 379 ? -23.739 -35.266 -25.531 1.00 88.94 379 GLY A C 1
ATOM 2751 O O . GLY A 1 379 ? -22.862 -36.130 -25.407 1.00 88.94 379 GLY A O 1
ATOM 2752 N N . CYS A 1 380 ? -23.992 -34.651 -26.684 1.00 93.56 380 CYS A N 1
ATOM 2753 C CA . CYS A 1 380 ? -23.343 -34.838 -27.972 1.00 93.56 380 CYS A CA 1
ATOM 2754 C C . CYS A 1 380 ? -23.091 -33.505 -28.709 1.00 93.56 380 CYS A C 1
ATOM 2756 O O . CYS A 1 380 ? -23.437 -33.398 -29.879 1.00 93.56 380 CYS A O 1
ATOM 2758 N N . PRO A 1 381 ? -22.327 -32.568 -28.120 1.00 91.00 381 PRO A N 1
ATOM 2759 C CA . PRO A 1 381 ? -22.223 -31.166 -28.560 1.00 91.00 381 PRO A CA 1
ATOM 2760 C C . PRO A 1 381 ? -21.462 -30.936 -29.883 1.00 91.00 381 PRO A C 1
ATOM 2762 O O . PRO A 1 381 ? -21.003 -29.841 -30.179 1.00 91.00 381 PRO A O 1
ATOM 2765 N N . ASP A 1 382 ? -21.204 -31.990 -30.652 1.00 92.44 382 ASP A N 1
ATOM 2766 C CA . ASP A 1 382 ? -20.607 -31.927 -31.988 1.00 92.44 382 ASP A CA 1
ATOM 2767 C C . ASP A 1 382 ? -21.415 -32.776 -33.006 1.00 92.44 382 ASP A C 1
ATOM 2769 O O . ASP A 1 382 ? -20.965 -32.982 -34.140 1.00 92.44 382 ASP A O 1
ATOM 2773 N N . ASP A 1 383 ? -22.572 -33.330 -32.617 1.00 92.00 383 ASP A N 1
ATOM 2774 C CA . ASP A 1 383 ? -23.455 -34.165 -33.437 1.00 92.00 383 ASP A CA 1
ATOM 2775 C C . ASP A 1 383 ? -24.891 -33.629 -33.469 1.00 92.00 383 ASP A C 1
ATOM 2777 O O . ASP A 1 383 ? -25.771 -34.100 -32.756 1.00 92.00 383 ASP A O 1
ATOM 2781 N N . LYS A 1 384 ? -25.160 -32.802 -34.484 1.00 92.94 384 LYS A N 1
ATOM 2782 C CA . LYS A 1 384 ? -26.473 -32.194 -34.743 1.00 92.94 384 LYS A CA 1
ATOM 2783 C C . LYS A 1 384 ? -27.656 -33.176 -34.816 1.00 92.94 384 LYS A C 1
ATOM 2785 O O . LYS A 1 384 ? -28.821 -32.788 -34.905 1.00 92.94 384 LYS A O 1
ATOM 2790 N N . GLY A 1 385 ? -27.381 -34.467 -34.989 1.00 89.62 385 GLY A N 1
ATOM 2791 C CA . GLY A 1 385 ? -28.403 -35.503 -35.047 1.00 89.62 385 GLY A CA 1
ATOM 2792 C C . GLY A 1 385 ? -28.855 -36.010 -33.679 1.00 89.62 385 GLY A C 1
ATOM 2793 O O . GLY A 1 385 ? -29.822 -36.779 -33.639 1.00 89.62 385 GLY A O 1
ATOM 2794 N N . LYS A 1 386 ? -28.163 -35.651 -32.591 1.00 90.50 386 LYS A N 1
ATOM 2795 C CA . LYS A 1 386 ? -28.362 -36.225 -31.262 1.00 90.50 386 LYS A CA 1
ATOM 2796 C C . LYS A 1 386 ? -28.026 -35.238 -30.155 1.00 90.50 386 LYS A C 1
ATOM 2798 O O . LYS A 1 386 ? -26.924 -34.741 -30.112 1.00 90.50 386 LYS A O 1
ATOM 2803 N N . ILE A 1 387 ? -28.910 -35.188 -29.164 1.00 90.44 387 ILE A N 1
ATOM 2804 C CA . ILE A 1 387 ? -28.680 -34.484 -27.894 1.00 90.44 387 ILE A CA 1
ATOM 2805 C C . ILE A 1 387 ? -28.091 -35.427 -26.826 1.00 90.44 387 ILE A C 1
ATOM 2807 O O . ILE A 1 387 ? -27.511 -35.015 -25.832 1.00 90.44 387 ILE A O 1
ATOM 2811 N N . ASP A 1 388 ? -28.249 -36.741 -27.008 1.00 90.50 388 ASP A N 1
ATOM 2812 C CA . ASP A 1 388 ? -27.775 -37.761 -26.073 1.00 90.50 388 ASP A CA 1
ATOM 2813 C C . ASP A 1 388 ? -26.962 -38.828 -26.818 1.00 90.50 388 ASP A C 1
ATOM 2815 O O . ASP A 1 388 ? -27.364 -39.269 -27.901 1.00 90.50 388 ASP A O 1
ATOM 2819 N N . PRO A 1 389 ? -25.876 -39.361 -26.226 1.00 88.94 389 PRO A N 1
ATOM 2820 C CA . PRO A 1 389 ? -25.047 -40.381 -26.872 1.00 88.94 389 PRO A CA 1
ATOM 2821 C C . PRO A 1 389 ? -25.792 -41.689 -27.163 1.00 88.94 389 PRO A C 1
ATOM 2823 O O . PRO A 1 389 ? -25.388 -42.427 -28.060 1.00 88.94 389 PRO A O 1
ATOM 2826 N N . LEU A 1 390 ? -26.881 -41.992 -26.448 1.00 91.94 390 LEU A N 1
ATOM 2827 C CA . LEU A 1 390 ? -27.649 -43.239 -26.586 1.00 91.94 390 LEU A CA 1
ATOM 2828 C C . LEU A 1 390 ? -26.742 -44.498 -26.619 1.00 91.94 390 LEU A C 1
ATOM 2830 O O . LEU A 1 390 ? -25.712 -44.547 -25.941 1.00 91.94 390 LEU A O 1
ATOM 2834 N N . VAL A 1 391 ? -27.136 -45.571 -27.318 1.00 93.75 391 VAL A N 1
ATOM 2835 C CA . VAL A 1 391 ? -26.451 -46.882 -27.264 1.00 93.75 391 VAL A CA 1
ATOM 2836 C C . VAL A 1 391 ? -25.220 -46.910 -28.172 1.00 93.75 391 VAL A C 1
ATOM 2838 O O . VAL A 1 391 ? -24.211 -47.558 -27.852 1.00 93.75 391 VAL A O 1
ATOM 2841 N N . CYS A 1 392 ? -25.298 -46.218 -29.306 1.00 94.06 392 CYS A N 1
ATOM 2842 C CA . CYS A 1 392 ? -24.227 -46.148 -30.292 1.00 94.06 392 CYS A CA 1
ATOM 2843 C C . CYS A 1 392 ? -23.170 -45.068 -30.014 1.00 94.06 392 CYS A C 1
ATOM 2845 O O . CYS A 1 392 ? -22.088 -45.140 -30.597 1.00 94.06 392 CYS A O 1
ATOM 2847 N N . GLY A 1 393 ? -23.427 -44.128 -29.103 1.00 93.69 393 GLY A N 1
ATOM 2848 C CA . GLY A 1 393 ? -22.601 -42.936 -28.896 1.00 93.69 393 GLY A CA 1
ATOM 2849 C C . GLY A 1 393 ? -22.971 -41.792 -29.850 1.00 93.69 393 GLY A C 1
ATOM 2850 O O . GLY A 1 393 ? -23.803 -41.950 -30.748 1.00 93.69 393 GLY A O 1
ATOM 2851 N N . CYS A 1 394 ? -22.327 -40.640 -29.664 1.00 95.12 394 CYS A N 1
ATOM 2852 C CA . CYS A 1 394 ? -22.431 -39.501 -30.578 1.00 95.12 394 CYS A CA 1
ATOM 2853 C C . CYS A 1 394 ? -21.785 -39.824 -31.936 1.00 95.12 394 CYS A C 1
ATOM 2855 O O . CYS A 1 394 ? -20.809 -40.576 -32.017 1.00 95.12 394 CYS A O 1
ATOM 2857 N N . GLY A 1 395 ? -22.331 -39.266 -33.011 1.00 92.31 395 GLY A N 1
ATOM 2858 C CA . GLY A 1 395 ? -21.862 -39.405 -34.390 1.00 92.31 395 GLY A CA 1
ATOM 2859 C C . GLY A 1 395 ? -22.253 -40.714 -35.085 1.00 92.31 395 GLY A C 1
ATOM 2860 O O . GLY A 1 395 ? -21.900 -40.912 -36.250 1.00 92.31 395 GLY A O 1
ATOM 2861 N N . ILE A 1 396 ? -22.957 -41.629 -34.406 1.00 93.88 396 ILE A N 1
ATOM 2862 C CA . ILE A 1 396 ? -23.357 -42.938 -34.951 1.00 93.88 396 ILE A CA 1
ATOM 2863 C C . ILE A 1 396 ? -24.863 -43.143 -34.743 1.00 93.88 396 ILE A C 1
ATOM 2865 O O . ILE A 1 396 ? -25.276 -43.277 -33.595 1.00 93.88 396 ILE A O 1
ATOM 2869 N N . PRO A 1 397 ? -25.701 -43.233 -35.793 1.00 91.00 397 PRO A N 1
ATOM 2870 C CA . PRO A 1 397 ? -27.144 -43.436 -35.639 1.00 91.00 397 PRO A CA 1
ATOM 2871 C C . PRO A 1 397 ? -27.497 -44.728 -34.884 1.00 91.00 397 PRO A C 1
ATOM 2873 O O . PRO A 1 397 ? -26.939 -45.781 -35.180 1.00 91.00 397 PRO A O 1
ATOM 2876 N N . ASP A 1 398 ? -28.492 -44.685 -33.993 1.00 93.56 398 ASP A N 1
ATOM 2877 C CA . ASP A 1 398 ? -29.109 -45.880 -33.382 1.00 93.56 398 ASP A CA 1
ATOM 2878 C C . ASP A 1 398 ? -30.173 -46.498 -34.311 1.00 93.56 398 ASP A C 1
ATOM 2880 O O . ASP A 1 398 ? -31.270 -46.851 -33.883 1.00 93.56 398 ASP A O 1
ATOM 2884 N N . THR A 1 399 ? -29.880 -46.566 -35.614 1.00 94.81 399 THR A N 1
ATOM 2885 C CA . THR A 1 399 ? -30.767 -47.238 -36.578 1.00 94.81 399 THR A CA 1
ATOM 2886 C C . THR A 1 399 ? -30.769 -48.735 -36.295 1.00 94.81 399 THR A C 1
ATOM 2888 O O . THR A 1 399 ? -29.723 -49.294 -35.987 1.00 94.81 399 THR A O 1
ATOM 2891 N N . ASP A 1 400 ? -31.942 -49.348 -36.375 1.00 95.62 400 ASP A N 1
ATOM 2892 C CA . ASP A 1 400 ? -32.176 -50.784 -36.224 1.00 95.62 400 ASP A CA 1
ATOM 2893 C C . ASP A 1 400 ? -32.815 -51.264 -37.536 1.00 95.62 400 ASP A C 1
ATOM 2895 O O . ASP A 1 400 ? -34.007 -51.038 -37.785 1.00 95.62 400 ASP A O 1
ATOM 2899 N N . THR A 1 401 ? -31.976 -51.772 -38.441 1.00 96.88 401 THR A N 1
ATOM 2900 C CA . THR A 1 401 ? -32.337 -52.020 -39.844 1.00 96.88 401 THR A CA 1
ATOM 2901 C C . THR A 1 401 ? -33.343 -53.162 -39.996 1.00 96.88 401 THR A C 1
ATOM 2903 O O . THR A 1 401 ? -34.244 -53.074 -40.839 1.00 96.88 401 THR A O 1
ATOM 2906 N N . ASP A 1 402 ? -33.249 -54.203 -39.171 1.00 94.75 402 ASP A N 1
ATOM 2907 C CA . ASP A 1 402 ? -34.144 -55.362 -39.207 1.00 94.75 402 ASP A CA 1
ATOM 2908 C C . ASP A 1 402 ? -35.230 -55.350 -38.116 1.00 94.75 402 ASP A C 1
ATOM 2910 O O . ASP A 1 402 ? -36.169 -56.152 -38.173 1.00 94.75 402 ASP A O 1
ATOM 2914 N N . SER A 1 403 ? -35.194 -54.360 -37.219 1.00 96.00 403 SER A N 1
ATOM 2915 C CA . SER A 1 403 ? -36.168 -54.150 -36.146 1.00 96.00 403 SER A CA 1
ATOM 2916 C C . SER A 1 403 ? -36.176 -55.264 -35.092 1.00 96.00 403 SER A C 1
ATOM 2918 O O . SER A 1 403 ? -37.239 -55.566 -34.529 1.00 96.00 403 SER A O 1
ATOM 2920 N N . ASP A 1 404 ? -35.021 -55.878 -34.817 1.00 94.25 404 ASP A N 1
ATOM 2921 C CA . ASP A 1 404 ? -34.865 -56.897 -33.769 1.00 94.25 404 ASP A CA 1
ATOM 2922 C C . ASP A 1 404 ? -34.711 -56.315 -32.347 1.00 94.25 404 ASP A C 1
ATOM 2924 O O . ASP A 1 404 ? -34.816 -57.036 -31.345 1.00 94.25 404 ASP A O 1
ATOM 2928 N N . GLY A 1 405 ? -34.560 -54.991 -32.246 1.00 94.06 405 GLY A N 1
ATOM 2929 C CA . GLY A 1 405 ? -34.368 -54.244 -31.007 1.00 94.06 405 GLY A CA 1
ATOM 2930 C C . GLY A 1 405 ? -32.906 -53.940 -30.676 1.00 94.06 405 GLY A C 1
ATOM 2931 O O . GLY A 1 405 ? -32.648 -53.305 -29.647 1.00 94.06 405 GLY A O 1
ATOM 2932 N N . THR A 1 406 ? -31.956 -54.369 -31.508 1.00 94.88 406 THR A N 1
ATOM 2933 C CA . THR A 1 406 ? -30.526 -54.086 -31.369 1.00 94.88 406 THR A CA 1
ATOM 2934 C C . THR A 1 406 ? -30.095 -53.117 -32.463 1.00 94.88 406 THR A C 1
ATOM 2936 O O . THR A 1 406 ? -30.152 -53.462 -33.634 1.00 94.88 406 THR A O 1
ATOM 2939 N N . PRO A 1 407 ? -29.612 -51.908 -32.126 1.00 96.12 407 PRO A N 1
ATOM 2940 C CA . PRO A 1 407 ? -29.167 -50.980 -33.156 1.00 96.12 407 PRO A CA 1
ATOM 2941 C C . PRO A 1 407 ? -27.975 -51.555 -33.929 1.00 96.12 407 PRO A C 1
ATOM 2943 O O . PRO A 1 407 ? -27.106 -52.208 -33.341 1.00 96.12 407 PRO A O 1
ATOM 2946 N N . ASP A 1 408 ? -27.875 -51.222 -35.215 1.00 96.00 408 ASP A N 1
ATOM 2947 C CA . ASP A 1 408 ? -26.890 -51.736 -36.176 1.00 96.00 408 ASP A CA 1
ATOM 2948 C C . ASP A 1 408 ? -25.440 -51.623 -35.667 1.00 96.00 408 ASP A C 1
ATOM 2950 O O . ASP A 1 408 ? -24.571 -52.432 -35.983 1.00 96.00 408 ASP A O 1
ATOM 2954 N N . CYS A 1 409 ? -25.145 -50.622 -34.830 1.00 95.69 409 CYS A N 1
ATOM 2955 C CA . CYS A 1 409 ? -23.821 -50.425 -34.235 1.00 95.69 409 CYS A CA 1
ATOM 2956 C C . CYS A 1 409 ? -23.432 -51.506 -33.200 1.00 95.69 409 CYS A C 1
ATOM 2958 O O . CYS A 1 409 ? -22.252 -51.650 -32.855 1.00 95.69 409 CYS A O 1
ATOM 2960 N N . LYS A 1 410 ? -24.416 -52.231 -32.653 1.00 95.56 410 LYS A N 1
ATOM 2961 C CA . LYS A 1 410 ? -24.260 -53.351 -31.712 1.00 95.56 410 LYS A CA 1
ATOM 2962 C C . LYS A 1 410 ? -24.683 -54.688 -32.312 1.00 95.56 410 LYS A C 1
ATOM 2964 O O . LYS A 1 410 ? -24.376 -55.712 -31.700 1.00 95.56 410 LYS A O 1
ATOM 2969 N N . ASP A 1 411 ? -25.298 -54.681 -33.486 1.00 95.00 411 ASP A N 1
ATOM 2970 C CA . ASP A 1 411 ? -25.719 -55.880 -34.185 1.00 95.00 411 ASP A CA 1
ATOM 2971 C C . ASP A 1 411 ? -24.664 -56.350 -35.205 1.00 95.00 411 ASP A C 1
ATOM 2973 O O . ASP A 1 411 ? -24.133 -55.599 -36.022 1.00 95.00 411 ASP A O 1
ATOM 2977 N N . ARG A 1 412 ? -24.307 -57.634 -35.141 1.00 95.88 412 ARG A N 1
ATOM 2978 C CA . ARG A 1 412 ? -23.399 -58.270 -36.111 1.00 95.88 412 ARG A CA 1
ATOM 2979 C C . ARG A 1 412 ? -24.139 -58.957 -37.259 1.00 95.88 412 ARG A C 1
ATOM 2981 O O . ARG A 1 412 ? -23.482 -59.593 -38.087 1.00 95.88 412 ARG A O 1
ATOM 2988 N N . CYS A 1 413 ? -25.458 -58.858 -37.283 1.00 95.81 413 CYS A N 1
ATOM 2989 C CA . CYS A 1 413 ? -26.375 -59.486 -38.212 1.00 95.81 413 CYS A CA 1
ATOM 2990 C C . CYS A 1 413 ? -27.494 -58.517 -38.643 1.00 95.81 413 CYS A C 1
ATOM 2992 O O . CYS A 1 413 ? -28.606 -58.974 -38.821 1.00 95.81 413 CYS A O 1
ATOM 2994 N N . VAL A 1 414 ? -27.146 -57.258 -38.949 1.00 96.50 414 VAL A N 1
ATOM 2995 C CA . VAL A 1 414 ? -28.021 -56.091 -39.256 1.00 96.50 414 VAL A CA 1
ATOM 2996 C C . VAL A 1 414 ? -29.223 -56.272 -40.210 1.00 96.50 414 VAL A C 1
ATOM 2998 O O . VAL A 1 414 ? -30.004 -55.346 -40.389 1.00 96.50 414 VAL A O 1
ATOM 3001 N N . ASP A 1 415 ? -29.342 -57.413 -40.888 1.00 96.00 415 ASP A N 1
ATOM 3002 C CA . ASP A 1 415 ? -30.424 -57.742 -41.825 1.00 96.00 415 ASP A CA 1
ATOM 3003 C C . ASP A 1 415 ? -31.233 -58.995 -41.381 1.00 96.00 415 ASP A C 1
ATOM 3005 O O . ASP A 1 415 ? -32.047 -59.511 -42.157 1.00 96.00 415 ASP A O 1
ATOM 3009 N N . ASP A 1 416 ? -30.975 -59.564 -40.195 1.00 94.19 416 ASP A N 1
ATOM 3010 C CA . ASP A 1 416 ? -31.579 -60.799 -39.673 1.00 94.19 416 ASP A CA 1
ATOM 3011 C C . ASP A 1 416 ? -32.388 -60.541 -38.385 1.00 94.19 416 ASP A C 1
ATOM 3013 O O . ASP A 1 416 ? -31.845 -60.681 -37.287 1.00 94.19 416 ASP A O 1
ATOM 3017 N N . PRO A 1 417 ? -33.723 -60.360 -38.485 1.00 94.50 417 PRO A N 1
ATOM 3018 C CA . PRO A 1 417 ? -34.578 -59.942 -37.366 1.00 94.50 417 PRO A CA 1
ATOM 3019 C C . PRO A 1 417 ? -34.702 -60.972 -36.227 1.00 94.50 417 PRO A C 1
ATOM 3021 O O . PRO A 1 417 ? -35.506 -60.816 -35.305 1.00 94.50 417 PRO A O 1
ATOM 3024 N N . PHE A 1 418 ? -33.993 -62.097 -36.326 1.00 93.00 418 PHE A N 1
ATOM 3025 C CA . PHE A 1 418 ? -33.983 -63.167 -35.340 1.00 93.00 418 PHE A CA 1
ATOM 3026 C C . PHE A 1 418 ? -32.611 -63.373 -34.684 1.00 93.00 418 PHE A C 1
ATOM 3028 O O . PHE A 1 418 ? -32.497 -64.262 -33.828 1.00 93.00 418 PHE A O 1
ATOM 3035 N N . LYS A 1 419 ? -31.567 -62.621 -35.066 1.00 91.75 419 LYS A N 1
ATOM 3036 C CA . LYS A 1 419 ? -30.214 -62.787 -34.523 1.00 91.75 419 LYS A CA 1
ATOM 3037 C C . LYS A 1 419 ? -29.457 -61.465 -34.435 1.00 91.75 419 LYS A C 1
ATOM 3039 O O . LYS A 1 419 ? -29.117 -60.906 -35.453 1.00 91.75 419 LYS A O 1
ATOM 3044 N N . ILE A 1 420 ? -28.919 -61.190 -33.247 1.00 94.25 420 ILE A N 1
ATOM 3045 C CA . ILE A 1 420 ? -27.975 -60.080 -32.998 1.00 94.25 420 ILE A CA 1
ATOM 3046 C C . ILE A 1 420 ? -26.495 -60.426 -33.283 1.00 94.25 420 ILE A C 1
ATOM 3048 O O . ILE A 1 420 ? -25.570 -59.624 -33.117 1.00 94.25 420 ILE A O 1
ATOM 3052 N N . ALA A 1 421 ? -26.214 -61.706 -33.558 1.00 93.69 421 ALA A N 1
ATOM 3053 C CA . ALA A 1 421 ? -24.864 -62.214 -33.774 1.00 93.69 421 ALA A CA 1
ATOM 3054 C C . ALA A 1 421 ? -24.850 -63.486 -34.637 1.00 93.69 421 ALA A C 1
ATOM 3056 O O . ALA A 1 421 ? -25.749 -64.323 -34.509 1.00 93.69 421 ALA A O 1
ATOM 3057 N N . PRO A 1 422 ? -23.802 -63.692 -35.465 1.00 92.50 422 PRO A N 1
ATOM 3058 C CA . PRO A 1 422 ? -23.709 -64.865 -36.320 1.00 92.50 422 PRO A CA 1
ATOM 3059 C C . PRO A 1 422 ? -23.768 -66.167 -35.520 1.00 92.50 422 PRO A C 1
ATOM 3061 O O . PRO A 1 422 ? -22.993 -66.376 -34.583 1.00 92.50 422 PRO A O 1
ATOM 3064 N N . GLY A 1 423 ? -24.662 -67.061 -35.936 1.00 89.38 423 GLY A N 1
ATOM 3065 C CA . GLY A 1 423 ? -24.750 -68.418 -35.412 1.00 89.38 423 GLY A CA 1
ATOM 3066 C C . GLY A 1 423 ? -23.796 -69.394 -36.101 1.00 89.38 423 GLY A C 1
ATOM 3067 O O . GLY A 1 423 ? -22.870 -68.995 -36.810 1.00 89.38 423 GLY A O 1
ATOM 3068 N N . ILE A 1 424 ? -24.046 -70.699 -35.952 1.00 90.44 424 ILE A N 1
ATOM 3069 C CA . ILE A 1 424 ? -23.247 -71.745 -36.624 1.00 90.44 424 ILE A CA 1
ATOM 3070 C C . ILE A 1 424 ? -23.368 -71.605 -38.145 1.00 90.44 424 ILE A C 1
ATOM 3072 O O . ILE A 1 424 ? -22.384 -71.765 -38.868 1.00 90.44 424 ILE A O 1
ATOM 3076 N N . CYS A 1 425 ? -24.571 -71.290 -38.621 1.00 90.50 425 CYS A N 1
ATOM 3077 C CA . CYS A 1 425 ? -24.866 -71.066 -40.029 1.00 90.50 425 CYS A CA 1
ATOM 3078 C C . CYS A 1 425 ? -24.704 -69.597 -40.469 1.00 90.50 425 CYS A C 1
ATOM 3080 O O . CYS A 1 425 ? -25.048 -69.277 -41.602 1.00 90.50 425 CYS A O 1
ATOM 3082 N N . GLY A 1 426 ? -24.165 -68.711 -39.619 1.00 91.94 426 GLY A N 1
ATOM 3083 C CA . GLY A 1 426 ? -24.078 -67.270 -39.886 1.00 91.94 426 GLY A CA 1
ATOM 3084 C C . GLY A 1 426 ? -25.384 -66.515 -39.597 1.00 91.94 426 GLY A C 1
ATOM 3085 O O . GLY A 1 426 ? -26.201 -66.973 -38.789 1.00 91.94 426 GLY A O 1
ATOM 3086 N N . CYS A 1 427 ? -25.555 -65.352 -40.232 1.00 93.75 427 CYS A N 1
ATOM 3087 C CA . CYS A 1 427 ? -26.791 -64.553 -40.222 1.00 93.75 427 CYS A CA 1
ATOM 3088 C C . CYS A 1 427 ? -27.730 -64.988 -41.366 1.00 93.75 427 CYS A C 1
ATOM 3090 O O . CYS A 1 427 ? -27.276 -65.532 -42.377 1.00 93.75 427 CYS A O 1
ATOM 3092 N N . GLY A 1 428 ? -29.033 -64.768 -41.218 1.00 90.44 428 GLY A N 1
ATOM 3093 C CA . GLY A 1 428 ? -30.075 -65.023 -42.219 1.00 90.44 428 GLY A CA 1
ATOM 3094 C C . GLY A 1 428 ? -30.488 -66.492 -42.373 1.00 90.44 428 GLY A C 1
ATOM 3095 O O . GLY A 1 428 ? -31.248 -66.828 -43.280 1.00 90.44 428 GLY A O 1
ATOM 3096 N N . THR A 1 429 ? -29.977 -67.397 -41.528 1.00 90.00 429 THR A N 1
ATOM 3097 C CA . THR A 1 429 ? -30.287 -68.840 -41.573 1.00 90.00 429 THR A CA 1
ATOM 3098 C C . THR A 1 429 ? -30.563 -69.385 -40.167 1.00 90.00 429 THR A C 1
ATOM 3100 O O . THR A 1 429 ? -29.675 -69.282 -39.320 1.00 90.00 429 THR A O 1
ATOM 3103 N N . PRO A 1 430 ? -31.725 -70.009 -39.887 1.00 86.25 430 PRO A N 1
ATOM 3104 C CA . PRO A 1 430 ? -32.010 -70.617 -38.583 1.00 86.25 430 PRO A CA 1
ATOM 3105 C C . PRO A 1 430 ? -30.989 -71.704 -38.209 1.00 86.25 430 PRO A C 1
ATOM 3107 O O . PRO A 1 430 ? -30.669 -72.557 -39.032 1.00 86.25 430 PRO A O 1
ATOM 3110 N N . ASP A 1 431 ? -30.510 -71.715 -36.960 1.00 83.00 431 ASP A N 1
ATOM 3111 C CA . ASP A 1 431 ? -29.580 -72.749 -36.455 1.00 83.00 431 ASP A CA 1
ATOM 3112 C C . ASP A 1 431 ? -30.303 -73.996 -35.903 1.00 83.00 431 ASP A C 1
ATOM 3114 O O . ASP A 1 431 ? -29.701 -74.843 -35.233 1.00 83.00 431 ASP A O 1
ATOM 3118 N N . GLU A 1 432 ? -31.607 -74.125 -36.155 1.00 78.31 432 GLU A N 1
ATOM 3119 C CA . GLU A 1 432 ? -32.385 -75.268 -35.689 1.00 78.31 432 GLU A CA 1
ATOM 3120 C C . GLU A 1 432 ? -32.012 -76.547 -36.447 1.00 78.31 432 GLU A C 1
ATOM 3122 O O . GLU A 1 432 ? -31.915 -76.587 -37.675 1.00 78.31 432 GLU A O 1
ATOM 3127 N N . LYS A 1 433 ? -31.841 -77.637 -35.696 1.00 65.19 433 LYS A N 1
ATOM 3128 C CA . LYS A 1 433 ? -31.800 -78.985 -36.262 1.00 65.19 433 LYS A CA 1
ATOM 3129 C C . LYS A 1 433 ? -33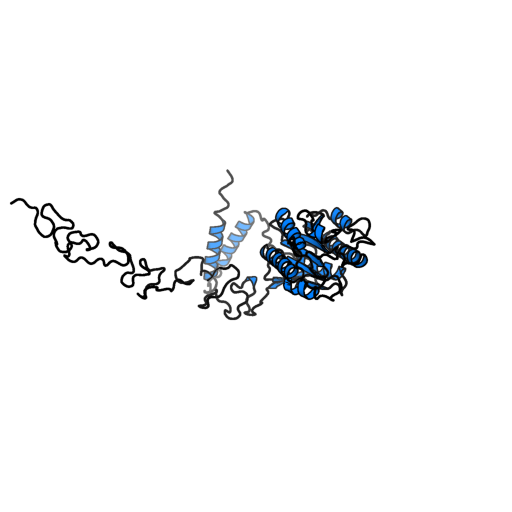.240 -79.463 -36.436 1.00 65.19 433 LYS A C 1
ATOM 3131 O O . LYS A 1 433 ? -33.946 -79.584 -35.439 1.00 65.19 433 LYS A O 1
ATOM 3136 N N . SER A 1 434 ? -33.632 -79.737 -37.681 1.00 57.16 434 SER A N 1
ATOM 3137 C CA . SER A 1 434 ? -34.884 -80.421 -38.050 1.00 57.16 434 SER A CA 1
ATOM 3138 C C . SER A 1 434 ? -35.104 -81.725 -37.292 1.00 57.16 434 SER A C 1
ATOM 3140 O O . SER A 1 434 ? -34.098 -82.473 -37.180 1.00 57.16 434 SER A O 1
#

Foldseek 3Di:
DPPDPPPPPVVVVVVVVVVVVVVPPDDPDPDPPPPVVVVVVVVVVCVVPPDPDPPPPPPDFQFQLADAQAWEEEEAELFPQQDLVLLLLVLVQVLLLLVSNPNYVPGYWYWYKYFYPLDVDLLSVLDPPGQRMDTPGATDSPCVSVNQLSDRPPRHDDGQPDPSVRVRAAQLLSRLLVLLVRCVVPNDPVGQAEYEEEELQFHQDYPHSDRDPQGDRQDRVNSLVSNLVSQVVCVVVRYAYAYENRGDCPRPRQVSCQPRHGPHNVSYHYVVDRSNVVSSQVSSQSSQCPSDPQWDWGQDPVPSGIDTHFPDPLVLPDGPVRDPPPPDVPDRPDDPDDPDQDDDPVRDRFDDDPPDDDCPGDPQQDQPCPLPDTPVQACQSNASVGSHLPPQGGPDDQPQQCPLVHRPSQAPQSNASVGSFQDPPGHPDDPDDD

Secondary structure (DSSP, 8-state):
--SSSSSSHHHHHHHHHHHHHTTSSS-----TTSHHHHHHHHHHHHHHS----------PPPBTTS---EEEEEEEE-STTS-HHHHHHHHHHHHHHHHHHTT-SSPPEEEEEEE----SSHHHHTSTT--SEEEEEEEES-HHHHHHHTSTTTTS---S-TT--------HHHHHHHHHHHHHHHS-TTSEEEEEEEE-S-----SSSS--TT-BTTB-HHHHHHHHHHHHHHHHTTEEEEEEE-S--TTSHHHHIIIIISSSGGGEEETTS-HHHHHHHHHHHHHH--S-TTEEEEE-TTT-BEEEEE--SS-SSS-GGG-SSTT-TTSTTS-S--SS-PBPTTS-BS--TTS---TTSSS----SS-SSS-TTT-SSTT-TT-SS-TTT-TTS----SS-SSS-TTT-S-TT-TT-SS-BTTBSSS-----

Nearest PDB structures (foldseek):
  1ijb-assembly1_A  TM=6.549E-01  e=7.975E-06  Homo sapiens
  8d3d-assembly1_A  TM=6.802E-01  e=1.462E-05  Homo sapiens
  1m10-assembly1_A  TM=6.696E-01  e=5.545E-05  Homo sapiens
  3hxq-assembly1_A  TM=6.709E-01  e=6.260E-05  Homo sapiens
  7sgl-assembly1_C  TM=5.734E-01  e=6.653E-04  Homo sapiens

pLDDT: mean 73.12, std 20.06, range [28.05, 96.88]

Mean predicted aligned error: 18.52 Å

Radius of gyration: 35.36 Å; Cα contacts (8 Å, |Δi|>4): 727; chains: 1; bounding box: 92×102×78 Å